Protein 9L35 (pdb70)

Structure (mmCIF, N/CA/C/O backbone):
data_9L35
#
_entry.id   9L35
#
_cell.length_a   59.475
_cell.length_b   76.033
_cell.length_c   137.371
_cell.angle_alpha   90.00
_cell.angle_beta   92.90
_cell.angle_gamma   90.00
#
_symmetry.space_group_name_H-M   'C 1 2 1'
#
loop_
_entity.id
_entity.type
_entity.pdbx_description
1 polymer 'Uncharacterized protein C45G9.5'
2 non-polymer 'SULFATE ION'
3 water water
#
loop_
_atom_site.group_PDB
_atom_site.id
_atom_site.type_symbol
_atom_site.label_atom_id
_atom_site.label_alt_id
_atom_site.label_comp_id
_atom_site.label_asym_id
_atom_site.label_entity_id
_atom_site.label_seq_id
_atom_site.pdbx_PDB_ins_code
_atom_site.Cartn_x
_atom_site.Cartn_y
_atom_site.Cartn_z
_atom_site.occupancy
_atom_site.B_iso_or_equiv
_atom_site.auth_seq_id
_atom_site.auth_comp_id
_atom_site.auth_asym_id
_atom_site.auth_atom_id
_atom_site.pdbx_PDB_model_num
ATOM 1 N N . MET A 1 10 ? 20.452 5.014 53.655 1.00 48.26 9 MET A N 1
ATOM 2 C CA . MET A 1 10 ? 20.016 3.642 53.388 1.00 54.39 9 MET A CA 1
ATOM 3 C C . MET A 1 10 ? 20.500 2.638 54.425 1.00 58.78 9 MET A C 1
ATOM 4 O O . MET A 1 10 ? 21.629 2.722 54.916 1.00 62.58 9 MET A O 1
ATOM 17 N N . GLY A 1 11 ? 19.650 1.651 54.711 1.00 49.03 10 GLY A N 1
ATOM 18 C CA . GLY A 1 11 ? 19.919 0.677 55.744 1.00 50.05 10 GLY A CA 1
ATOM 19 C C . GLY A 1 11 ? 20.394 -0.652 55.180 1.00 46.44 10 GLY A C 1
ATOM 20 O O . GLY A 1 11 ? 20.519 -0.855 53.977 1.00 45.84 10 GLY A O 1
ATOM 24 N N . SER A 1 12 ? 20.661 -1.572 56.095 1.00 45.24 11 SER A N 1
ATOM 25 C CA . SER A 1 12 ? 21.087 -2.905 55.709 1.00 46.64 11 SER A CA 1
ATOM 26 C C . SER A 1 12 ? 19.884 -3.790 55.402 1.00 42.56 11 SER A C 1
ATOM 27 O O . SER A 1 12 ? 18.792 -3.614 55.954 1.00 41.19 11 SER A O 1
ATOM 35 N N . GLN A 1 13 ? 20.102 -4.747 54.505 1.00 38.15 12 GLN A N 1
ATOM 36 C CA . GLN A 1 13 ? 19.120 -5.789 54.243 1.00 37.68 12 GLN A CA 1
ATOM 37 C C . GLN A 1 13 ? 18.624 -6.386 55.555 1.00 34.87 12 GLN A C 1
ATOM 38 O O . GLN A 1 13 ? 19.417 -6.805 56.397 1.00 38.25 12 GLN A O 1
ATOM 52 N N . ARG A 1 14 ? 17.308 -6.434 55.721 1.00 31.51 13 ARG A N 1
ATOM 53 C CA . ARG A 1 14 ? 16.696 -6.670 57.028 1.00 27.90 13 ARG A CA 1
ATOM 54 C C . ARG A 1 14 ? 16.360 -8.137 57.274 1.00 26.18 13 ARG A C 1
ATOM 55 O O . ARG A 1 14 ? 15.266 -8.483 57.717 1.00 29.01 13 ARG A O 1
ATOM 76 N N . PHE A 1 15 ? 17.346 -9.010 57.052 1.00 31.34 14 PHE A N 1
ATOM 77 C CA . PHE A 1 15 ? 17.178 -10.435 57.308 1.00 31.02 14 PHE A CA 1
ATOM 78 C C . PHE A 1 15 ? 16.711 -10.711 58.737 1.00 31.53 14 PHE A C 1
ATOM 79 O O . PHE A 1 15 ? 15.855 -11.575 58.966 1.00 31.94 14 PHE A O 1
ATOM 96 N N . ASP A 1 16 ? 17.262 -9.997 59.720 1.00 39.85 15 ASP A N 1
ATOM 97 C CA . ASP A 1 16 ? 16.880 -10.258 61.107 1.00 34.68 15 ASP A CA 1
ATOM 98 C C . ASP A 1 16 ? 15.453 -9.821 61.412 1.00 32.50 15 ASP A C 1
ATOM 99 O O . ASP A 1 16 ? 14.783 -10.438 62.245 1.00 34.71 15 ASP A O 1
ATOM 108 N N . GLU A 1 17 ? 14.985 -8.750 60.781 1.00 30.73 16 GLU A N 1
ATOM 109 C CA . GLU A 1 17 ? 13.710 -8.154 61.134 1.00 27.61 16 GLU A CA 1
ATOM 110 C C . GLU A 1 17 ? 12.556 -8.633 60.265 1.00 26.18 16 GLU A C 1
ATOM 111 O O . GLU A 1 17 ? 11.399 -8.551 60.697 1.00 26.75 16 GLU A O 1
ATOM 123 N N . MET A 1 18 ? 12.831 -9.137 59.071 1.00 28.13 17 MET A N 1
ATOM 124 C CA . MET A 1 18 ? 11.740 -9.361 58.131 1.00 26.42 17 MET A CA 1
ATOM 125 C C . MET A 1 18 ? 10.879 -10.549 58.549 1.00 30.00 17 MET A C 1
ATOM 126 O O . MET A 1 18 ? 11.354 -11.516 59.158 1.00 30.98 17 MET A O 1
ATOM 140 N N . LEU A 1 19 ? 9.577 -10.448 58.254 1.00 22.32 18 LEU A N 1
ATOM 141 C CA . LEU A 1 19 ? 8.685 -11.588 58.427 1.00 18.98 18 LEU A CA 1
ATOM 142 C C . LEU A 1 19 ? 8.920 -12.625 57.345 1.00 24.96 18 LEU A C 1
ATOM 143 O O . LEU A 1 19 ? 9.011 -13.826 57.628 1.00 26.99 18 LEU A O 1
ATOM 159 N N . LEU A 1 20 ? 9.011 -12.179 56.095 1.00 21.87 19 LEU A N 1
ATOM 160 C CA . LEU A 1 20 ? 9.018 -13.069 54.946 1.00 23.72 19 LEU A CA 1
ATOM 161 C C . LEU A 1 20 ? 9.833 -12.421 53.848 1.00 24.12 19 LEU A C 1
ATOM 162 O O . LEU A 1 20 ? 9.549 -11.285 53.464 1.00 24.37 19 LEU A O 1
ATOM 178 N N . HIS A 1 21 ? 10.832 -13.134 53.349 1.00 24.36 20 HIS A N 1
ATOM 179 C CA . HIS A 1 21 ? 11.636 -12.640 52.245 1.00 24.27 20 HIS A CA 1
ATOM 180 C C . HIS A 1 21 ? 10.897 -12.945 50.955 1.00 23.70 20 HIS A C 1
ATOM 181 O O . HIS A 1 21 ? 10.767 -14.110 50.576 1.00 21.11 20 HIS A O 1
ATOM 195 N N . LEU A 1 22 ? 10.403 -11.906 50.286 1.00 20.76 21 LEU A N 1
ATOM 196 C CA . LEU A 1 22 ? 9.541 -12.135 49.130 1.00 21.47 21 LEU A CA 1
ATOM 197 C C . LEU A 1 22 ? 10.319 -12.385 47.855 1.00 26.38 21 LEU A C 1
ATOM 198 O O . LEU A 1 22 ? 9.815 -13.079 46.961 1.00 21.34 21 LEU A O 1
ATOM 214 N N . GLU A 1 23 ? 11.528 -11.838 47.746 1.00 25.59 22 GLU A N 1
ATOM 215 C CA . GLU A 1 23 ? 12.257 -11.923 46.486 1.00 26.36 22 GLU A CA 1
ATOM 216 C C . GLU A 1 23 ? 12.502 -13.363 46.053 1.00 27.60 22 GLU A C 1
ATOM 217 O O . GLU A 1 23 ? 12.280 -13.669 44.871 1.00 25.34 22 GLU A O 1
ATOM 229 N N . PRO A 1 24 ? 12.905 -14.293 46.920 1.00 24.54 23 PRO A N 1
ATOM 230 C CA . PRO A 1 24 ? 13.109 -15.667 46.443 1.00 25.68 23 PRO A CA 1
ATOM 231 C C . PRO A 1 24 ? 11.828 -16.402 46.129 1.00 23.08 23 PRO A C 1
ATOM 232 O O . PRO A 1 24 ? 11.883 -17.434 45.453 1.00 27.67 23 PRO A O 1
ATOM 243 N N . ARG A 1 25 ? 10.683 -15.929 46.624 1.00 27.62 24 ARG A N 1
ATOM 244 C CA . ARG A 1 25 ? 9.402 -16.564 46.364 1.00 25.05 24 ARG A CA 1
ATOM 245 C C . ARG A 1 25 ? 8.810 -16.144 45.035 1.00 24.60 24 ARG A C 1
ATOM 246 O O . ARG A 1 25 ? 7.798 -16.717 44.617 1.00 29.28 24 ARG A O 1
ATOM 267 N N . GLY A 1 26 ? 9.409 -15.163 44.370 1.00 24.93 25 GLY A N 1
ATOM 268 C CA . GLY A 1 26 ? 8.923 -14.688 43.092 1.00 26.75 25 GLY A CA 1
ATOM 269 C C . GLY A 1 26 ? 8.073 -13.443 43.179 1.00 25.08 25 GLY A C 1
ATOM 270 O O . GLY A 1 26 ? 7.715 -12.884 42.130 1.00 24.13 25 GLY A O 1
ATOM 274 N N . ALA A 1 27 ? 7.789 -12.963 44.384 1.00 23.68 26 ALA A N 1
ATOM 275 C CA . ALA A 1 27 ? 6.902 -11.821 44.594 1.00 22.13 26 ALA A CA 1
ATOM 276 C C . ALA A 1 27 ? 7.697 -10.515 44.525 1.00 21.02 26 ALA A C 1
ATOM 277 O O . ALA A 1 27 ? 7.782 -9.733 45.470 1.00 20.01 26 ALA A O 1
ATOM 284 N N . ARG A 1 28 ? 8.250 -10.282 43.340 1.00 21.78 27 ARG A N 1
ATOM 285 C CA . ARG A 1 28 ? 9.089 -9.121 43.074 1.00 20.61 27 ARG A CA 1
ATOM 286 C C . ARG A 1 28 ? 8.263 -7.836 43.041 1.00 21.17 27 ARG A C 1
ATOM 287 O O . ARG A 1 28 ? 7.182 -7.787 42.443 1.00 19.13 27 ARG A O 1
ATOM 308 N N . VAL A 1 29 ? 8.796 -6.793 43.668 1.00 20.33 28 VAL A N 1
ATOM 309 C CA . VAL A 1 29 ? 8.175 -5.473 43.755 1.00 17.83 28 VAL A CA 1
ATOM 310 C C . VAL A 1 29 ? 6.736 -5.604 44.241 1.00 19.06 28 VAL A C 1
ATOM 311 O O . VAL A 1 29 ? 5.768 -5.382 43.485 1.00 18.89 28 VAL A O 1
ATOM 324 N N . PRO A 1 30 ? 6.564 -5.969 45.501 1.00 17.39 29 PRO A N 1
ATOM 325 C CA . PRO A 1 30 ? 5.237 -5.976 46.112 1.00 15.78 29 PRO A CA 1
ATOM 326 C C . PRO A 1 30 ? 4.671 -4.578 46.279 1.00 16.85 29 PRO A C 1
ATOM 327 O O . PRO A 1 30 ? 5.390 -3.649 46.655 1.00 20.81 29 PRO A O 1
ATOM 338 N N . TYR A 1 31 ? 3.355 -4.448 46.061 1.00 18.14 30 TYR A N 1
ATOM 339 C CA . TYR A 1 31 ? 2.658 -3.186 46.259 1.00 15.91 30 TYR A CA 1
ATOM 340 C C . TYR A 1 31 ? 1.546 -3.229 47.289 1.00 16.78 30 TYR A C 1
ATOM 341 O O . TYR A 1 31 ? 1.289 -2.205 47.920 1.00 17.88 30 TYR A O 1
ATOM 359 N N . ASN A 1 32 ? 0.880 -4.360 47.491 1.00 16.41 31 ASN A N 1
ATOM 360 C CA . ASN A 1 32 ? -0.227 -4.436 48.431 1.00 16.63 31 ASN A CA 1
ATOM 361 C C . ASN A 1 32 ? -0.253 -5.799 49.096 1.00 16.82 31 ASN A C 1
ATOM 362 O O . ASN A 1 32 ? 0.297 -6.776 48.587 1.00 16.51 31 ASN A O 1
ATOM 373 N N . VAL A 1 33 ? -0.840 -5.824 50.284 1.00 16.09 32 VAL A N 1
ATOM 374 C CA . VAL A 1 33 ? -0.845 -7.018 51.126 1.00 16.86 32 VAL A CA 1
ATOM 375 C C . VAL A 1 33 ? -2.081 -6.954 51.996 1.00 17.11 32 VAL A C 1
ATOM 376 O O . VAL A 1 33 ? -2.434 -5.887 52.504 1.00 15.33 32 VAL A O 1
ATOM 389 N N . VAL A 1 34 ? -2.748 -8.101 52.178 1.00 17.13 33 VAL A N 1
ATOM 390 C CA . VAL A 1 34 ? -3.901 -8.186 53.070 1.00 17.63 33 VAL A CA 1
ATOM 391 C C . VAL A 1 34 ? -3.866 -9.500 53.825 1.00 20.41 33 VAL A C 1
ATOM 392 O O . VAL A 1 34 ? -3.305 -10.494 53.357 1.00 19.90 33 VAL A O 1
ATOM 405 N N . TYR A 1 35 ? -4.504 -9.497 54.990 1.00 20.33 34 TYR A N 1
ATOM 406 C CA . TYR A 1 35 ? -4.954 -10.719 55.637 1.00 20.20 34 TYR A CA 1
ATOM 407 C C . TYR A 1 35 ? -6.346 -11.103 55.151 1.00 21.91 34 TYR A C 1
ATOM 408 O O . TYR A 1 35 ? -7.234 -10.249 55.055 1.00 22.46 34 TYR A O 1
ATOM 426 N N . ASP A 1 36 ? -6.547 -12.393 54.869 1.00 21.55 35 ASP A N 1
ATOM 427 C CA . ASP A 1 36 ? -7.880 -12.879 54.539 1.00 22.45 35 ASP A CA 1
ATOM 428 C C . ASP A 1 36 ? -8.592 -13.331 55.813 1.00 25.65 35 ASP A C 1
ATOM 429 O O . ASP A 1 36 ? -8.058 -13.233 56.923 1.00 26.01 35 ASP A O 1
ATOM 438 N N . GLN A 1 37 ? -9.823 -13.825 55.659 1.00 27.72 36 GLN A N 1
ATOM 439 C CA . GLN A 1 37 ? -10.623 -14.128 56.833 1.00 30.34 36 GLN A CA 1
ATOM 440 C C . GLN A 1 37 ? -10.057 -15.293 57.634 1.00 32.62 36 GLN A C 1
ATOM 441 O O . GLN A 1 37 ? -10.396 -15.430 58.814 1.00 34.83 36 GLN A O 1
ATOM 455 N N . ASP A 1 38 ? -9.181 -16.109 57.051 1.00 30.07 37 ASP A N 1
ATOM 456 C CA . ASP A 1 38 ? -8.493 -17.157 57.801 1.00 29.05 37 ASP A CA 1
ATOM 457 C C . ASP A 1 38 ? -7.150 -16.704 58.363 1.00 27.43 37 ASP A C 1
ATOM 458 O O . ASP A 1 38 ? -6.409 -17.524 58.913 1.00 28.83 37 ASP A O 1
ATOM 467 N N . ASN A 1 39 ? -6.826 -15.420 58.236 1.00 27.43 38 ASN A N 1
ATOM 468 C CA . ASN A 1 39 ? -5.553 -14.838 58.637 1.00 24.79 38 ASN A CA 1
ATOM 469 C C . ASN A 1 39 ? -4.377 -15.355 57.834 1.00 23.80 38 ASN A C 1
ATOM 470 O O . ASN A 1 39 ? -3.235 -15.218 58.259 1.00 24.36 38 ASN A O 1
ATOM 481 N N . ASN A 1 40 ? -4.604 -15.900 56.645 1.00 23.46 39 ASN A N 1
ATOM 482 C CA . ASN A 1 40 ? -3.494 -16.089 55.734 1.00 19.43 39 ASN A CA 1
ATOM 483 C C . ASN A 1 40 ? -3.218 -14.773 54.991 1.00 21.56 39 ASN A C 1
ATOM 484 O O . ASN A 1 40 ? -4.016 -13.832 55.031 1.00 22.15 39 ASN A O 1
ATOM 495 N N . ILE A 1 41 ? -2.056 -14.701 54.363 1.00 18.23 40 ILE A N 1
ATOM 496 C CA . ILE A 1 41 ? -1.514 -13.450 53.839 1.00 19.89 40 ILE A CA 1
ATOM 497 C C . ILE A 1 41 ? -1.519 -13.516 52.325 1.00 18.16 40 ILE A C 1
ATOM 498 O O . ILE A 1 41 ? -1.061 -14.503 51.753 1.00 16.83 40 ILE A O 1
ATOM 514 N N . TRP A 1 42 ? -1.968 -12.438 51.682 1.00 17.50 41 TRP A N 1
ATOM 515 C CA . TRP A 1 42 ? -1.957 -12.335 50.229 1.00 16.18 41 TRP A CA 1
ATOM 516 C C . TRP A 1 42 ? -1.168 -11.108 49.824 1.00 15.78 41 TRP A C 1
ATOM 517 O O . TRP A 1 42 ? -1.383 -10.035 50.391 1.00 16.73 41 TRP A O 1
ATOM 538 N N . VAL A 1 43 ? -0.275 -11.265 48.849 1.00 16.23 42 VAL A N 1
ATOM 539 C CA . VAL A 1 43 ? 0.584 -10.190 48.350 1.00 14.08 42 VAL A CA 1
ATOM 540 C C . VAL A 1 43 ? 0.332 -9.988 46.863 1.00 16.03 42 VAL A C 1
ATOM 541 O O . VAL A 1 43 ? 0.382 -10.941 46.079 1.00 16.70 42 VAL A O 1
ATOM 554 N N . ALA A 1 44 ? 0.111 -8.738 46.482 1.00 13.82 43 ALA A N 1
ATOM 555 C CA . ALA A 1 44 ? 0.045 -8.349 45.078 1.00 16.18 43 ALA A CA 1
ATOM 556 C C . ALA A 1 44 ? 1.354 -7.663 44.738 1.00 16.80 43 ALA A C 1
ATOM 557 O O . ALA A 1 44 ? 1.732 -6.690 45.388 1.00 17.05 43 ALA A O 1
ATOM 564 N N . SER A 1 45 ? 2.025 -8.143 43.704 1.00 16.37 44 SER A N 1
ATOM 565 C CA . SER A 1 45 ? 3.359 -7.687 43.355 1.00 15.58 44 SER A CA 1
ATOM 566 C C . SER A 1 45 ? 3.487 -7.656 41.849 1.00 15.03 44 SER A C 1
ATOM 567 O O . SER A 1 45 ? 2.675 -8.249 41.135 1.00 17.53 44 SER A O 1
ATOM 575 N N . LYS A 1 46 ? 4.542 -7.013 41.354 1.00 14.36 45 LYS A N 1
ATOM 576 C CA . LYS A 1 46 ? 4.807 -7.125 39.913 1.00 16.36 45 LYS A CA 1
ATOM 577 C C . LYS A 1 46 ? 5.074 -8.579 39.515 1.00 18.26 45 LYS A C 1
ATOM 578 O O . LYS A 1 46 ? 4.865 -8.962 38.364 1.00 18.91 45 LYS A O 1
ATOM 597 N N . GLY A 1 47 ? 5.567 -9.398 40.444 1.00 17.00 46 GLY A N 1
ATOM 598 C CA . GLY A 1 47 ? 5.750 -10.812 40.162 1.00 20.10 46 GLY A CA 1
ATOM 599 C C . GLY A 1 47 ? 4.515 -11.668 40.278 1.00 16.64 46 GLY A C 1
ATOM 600 O O . GLY A 1 47 ? 4.614 -12.888 40.133 1.00 20.32 46 GLY A O 1
ATOM 604 N N . GLY A 1 48 ? 3.347 -11.072 40.483 1.00 15.50 47 GLY A N 1
ATOM 605 C CA . GLY A 1 48 ? 2.102 -11.785 40.600 1.00 17.46 47 GLY A CA 1
ATOM 606 C C . GLY A 1 48 ? 1.458 -11.720 41.969 1.00 19.99 47 GLY A C 1
ATOM 607 O O . GLY A 1 48 ? 1.863 -10.975 42.868 1.00 18.21 47 GLY A O 1
ATOM 611 N N . LEU A 1 49 ? 0.419 -12.542 42.105 1.00 19.85 48 LEU A N 1
ATOM 612 C CA . LEU A 1 49 ? -0.349 -12.694 43.330 1.00 16.09 48 LEU A CA 1
ATOM 613 C C . LEU A 1 49 ? 0.133 -13.929 44.088 1.00 18.36 48 LEU A C 1
ATOM 614 O O . LEU A 1 49 ? 0.235 -15.013 43.501 1.00 18.83 48 LEU A O 1
ATOM 630 N N . TYR A 1 50 ? 0.395 -13.774 45.381 1.00 18.48 49 TYR A N 1
ATOM 631 C CA . TYR A 1 50 ? 0.870 -14.877 46.205 1.00 21.56 49 TYR A CA 1
ATOM 632 C C . TYR A 1 50 ? 0.051 -14.966 47.484 1.00 17.72 49 TYR A C 1
ATOM 633 O O . TYR A 1 50 ? -0.254 -13.946 48.103 1.00 18.87 49 TYR A O 1
ATOM 651 N N . LYS A 1 51 ? -0.285 -16.200 47.877 1.00 20.53 50 LYS A N 1
ATOM 652 C CA . LYS A 1 51 ? -0.906 -16.499 49.159 1.00 18.00 50 LYS A CA 1
ATOM 653 C C . LYS A 1 51 ? 0.105 -17.253 50.012 1.00 19.99 50 LYS A C 1
ATOM 654 O O . LYS A 1 51 ? 0.732 -18.199 49.533 1.00 21.78 50 LYS A O 1
ATOM 673 N N . PHE A 1 52 ? 0.266 -16.827 51.264 1.00 18.71 51 PHE A N 1
ATOM 674 C CA . PHE A 1 52 ? 1.160 -17.480 52.207 1.00 22.69 51 PHE A CA 1
ATOM 675 C C . PHE A 1 52 ? 0.394 -17.879 53.458 1.00 21.17 51 PHE A C 1
ATOM 676 O O . PHE A 1 52 ? -0.535 -17.193 53.904 1.00 20.13 51 PHE A O 1
ATOM 693 N N . ASN A 1 53 ? 0.789 -19.008 54.032 1.00 24.89 52 ASN A N 1
ATOM 694 C CA . ASN A 1 53 ? 0.207 -19.418 55.300 1.00 25.86 52 ASN A CA 1
ATOM 695 C C . ASN A 1 53 ? 0.597 -18.445 56.415 1.00 21.62 52 ASN A C 1
ATOM 696 O O . ASN A 1 53 ? 1.768 -18.117 56.585 1.00 25.45 52 ASN A O 1
ATOM 707 N N . GLY A 1 54 ? -0.401 -17.972 57.156 1.00 23.10 53 GLY A N 1
ATOM 708 C CA . GLY A 1 54 ? -0.168 -16.914 58.119 1.00 22.86 53 GLY A CA 1
ATOM 709 C C . GLY A 1 54 ? 0.752 -17.346 59.238 1.00 29.45 53 GLY A C 1
ATOM 710 O O . GLY A 1 54 ? 1.440 -16.510 59.834 1.00 26.73 53 GLY A O 1
ATOM 714 N N . LYS A 1 55 ? 0.798 -18.647 59.520 1.00 30.97 54 LYS A N 1
ATOM 715 C CA . LYS A 1 55 ? 1.616 -19.161 60.613 1.00 30.68 54 LYS A CA 1
ATOM 716 C C . LYS A 1 55 ? 3.006 -19.592 60.150 1.00 28.55 54 LYS A C 1
ATOM 717 O O . LYS A 1 55 ? 4.007 -19.210 60.762 1.00 30.69 54 LYS A O 1
ATOM 736 N N . THR A 1 56 ? 3.083 -20.402 59.095 1.00 22.39 55 THR A N 1
ATOM 737 C CA . THR A 1 56 ? 4.350 -20.951 58.613 1.00 29.73 55 THR A CA 1
ATOM 738 C C . THR A 1 56 ? 4.997 -20.117 57.528 1.00 32.69 55 THR A C 1
ATOM 739 O O . THR A 1 56 ? 6.204 -20.260 57.291 1.00 28.56 55 THR A O 1
ATOM 750 N N . LEU A 1 57 ? 4.211 -19.285 56.846 1.00 28.87 56 LEU A N 1
ATOM 751 C CA . LEU A 1 57 ? 4.636 -18.436 55.740 1.00 28.85 56 LEU A CA 1
ATOM 752 C C . LEU A 1 57 ? 4.994 -19.223 54.489 1.00 27.62 56 LEU A C 1
ATOM 753 O O . LEU A 1 57 ? 5.554 -18.653 53.543 1.00 25.65 56 LEU A O 1
ATOM 769 N N . ARG A 1 58 ? 4.679 -20.506 54.437 1.00 26.27 57 ARG A N 1
ATOM 770 C CA . ARG A 1 58 ? 4.903 -21.246 53.210 1.00 26.91 57 ARG A CA 1
ATOM 771 C C . ARG A 1 58 ? 3.908 -20.804 52.140 1.00 25.04 57 ARG A C 1
ATOM 772 O O . ARG A 1 58 ? 2.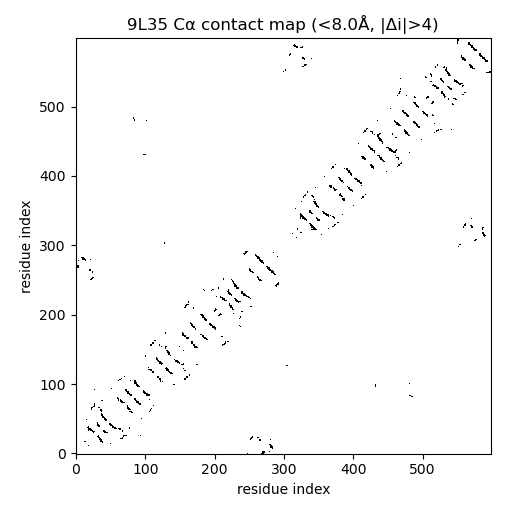771 -20.415 52.432 1.00 21.27 57 ARG A O 1
ATOM 793 N N . THR A 1 59 ? 4.356 -20.872 50.889 1.00 27.39 58 THR A N 1
ATOM 794 C CA . THR A 1 59 ? 3.511 -20.523 49.754 1.00 22.52 58 THR A CA 1
ATOM 795 C C . THR A 1 59 ? 2.360 -21.513 49.612 1.00 29.92 58 THR A C 1
ATOM 796 O O . THR A 1 59 ? 2.573 -22.730 49.602 1.00 32.51 58 THR A O 1
ATOM 807 N N . LEU A 1 60 ? 1.134 -20.984 49.496 1.00 22.18 59 LEU A N 1
ATOM 808 C CA . LEU A 1 60 ? -0.082 -21.770 49.345 1.00 24.01 59 LEU A CA 1
ATOM 809 C C . LEU A 1 60 ? -0.718 -21.654 47.969 1.00 24.48 59 LEU A C 1
ATOM 810 O O . LEU A 1 60 ? -1.501 -22.530 47.598 1.00 29.45 59 LEU A O 1
ATOM 826 N N . HIS A 1 61 ? -0.417 -20.591 47.228 1.00 23.75 60 HIS A N 1
ATOM 827 C CA . HIS A 1 61 ? -1.035 -20.332 45.936 1.00 24.83 60 HIS A CA 1
ATOM 828 C C . HIS A 1 61 ? -0.249 -19.224 45.248 1.00 23.90 60 HIS A C 1
ATOM 829 O O . HIS A 1 61 ? 0.236 -18.298 45.909 1.00 22.47 60 HIS A O 1
ATOM 843 N N . GLU A 1 62 ? -0.109 -19.339 43.927 1.00 25.62 61 GLU A N 1
ATOM 844 C CA . GLU A 1 62 ? 0.589 -18.352 43.116 1.00 22.38 61 GLU A CA 1
ATOM 845 C C . GLU A 1 62 ? -0.237 -18.073 41.870 1.00 25.38 61 GLU A C 1
ATOM 846 O O . GLU A 1 62 ? -0.883 -18.975 41.332 1.00 28.72 61 GLU A O 1
ATOM 858 N N . ASP A 1 63 ? -0.233 -16.816 41.432 1.00 23.07 62 ASP A N 1
ATOM 859 C CA . ASP A 1 63 ? -0.677 -16.438 40.079 1.00 19.03 62 ASP A CA 1
ATOM 860 C C . ASP A 1 63 ? 0.470 -15.584 39.555 1.00 22.71 62 ASP A C 1
ATOM 861 O O . ASP A 1 63 ? 0.468 -14.357 39.687 1.00 22.92 62 ASP A O 1
ATOM 870 N N . LYS A 1 64 ? 1.468 -16.252 38.982 1.00 25.92 63 LYS A N 1
ATOM 871 C CA . LYS A 1 64 ? 2.769 -15.647 38.754 1.00 21.87 63 LYS A CA 1
ATOM 872 C C . LYS A 1 64 ? 2.744 -14.787 37.502 1.00 22.46 63 LYS A C 1
ATOM 873 O O . LYS A 1 64 ? 2.030 -15.075 36.541 1.00 27.17 63 LYS A O 1
ATOM 892 N N . LYS A 1 65 ? 3.571 -13.755 37.510 1.00 22.70 64 LYS A N 1
ATOM 893 C CA . LYS A 1 65 ? 3.701 -12.861 36.378 1.00 21.77 64 LYS A CA 1
ATOM 894 C C . LYS A 1 65 ? 5.177 -12.558 36.188 1.00 21.74 64 LYS A C 1
ATOM 895 O O . LYS A 1 65 ? 5.993 -12.746 37.089 1.00 24.68 64 LYS A O 1
ATOM 914 N N . PHE A 1 66 ? 5.528 -12.094 35.001 1.00 23.39 65 PHE A N 1
ATOM 915 C CA . PHE A 1 66 ? 6.914 -11.723 34.713 1.00 19.61 65 PHE A CA 1
ATOM 916 C C . PHE A 1 66 ? 7.125 -10.268 35.124 1.00 22.99 65 PHE A C 1
ATOM 917 O O . PHE A 1 66 ? 6.623 -9.357 34.466 1.00 20.67 65 PHE A O 1
ATOM 934 N N . PHE A 1 67 ? 7.882 -10.036 36.208 1.00 22.89 66 PHE A N 1
ATOM 935 C CA . PHE A 1 67 ? 7.757 -8.746 36.882 1.00 23.16 66 PHE A CA 1
ATOM 936 C C . PHE A 1 67 ? 8.247 -7.589 36.018 1.00 23.79 66 PHE A C 1
ATOM 937 O O . PHE A 1 67 ? 7.720 -6.478 36.129 1.00 21.59 66 PHE A O 1
ATOM 954 N N . LYS A 1 68 ? 9.167 -7.836 35.085 1.00 22.99 67 LYS A N 1
ATOM 955 C CA . LYS A 1 68 ? 9.664 -6.745 34.261 1.00 24.87 67 LYS A CA 1
ATOM 956 C C . LYS A 1 68 ? 8.601 -6.163 33.321 1.00 24.70 67 LYS A C 1
ATOM 957 O O . LYS A 1 68 ? 8.749 -5.016 32.888 1.00 28.44 67 LYS A O 1
ATOM 976 N N . LYS A 1 69 ? 7.544 -6.904 32.995 1.00 20.78 68 LYS A N 1
ATOM 977 C CA . LYS A 1 69 ? 6.512 -6.408 32.092 1.00 21.69 68 LYS A CA 1
ATOM 978 C C . LYS A 1 69 ? 5.309 -5.813 32.802 1.00 20.30 68 LYS A C 1
ATOM 979 O O . LYS A 1 69 ? 4.423 -5.271 32.140 1.00 22.00 68 LYS A O 1
ATOM 998 N N . MET A 1 70 ? 5.246 -5.887 34.123 1.00 18.51 69 MET A N 1
ATOM 999 C CA . MET A 1 70 ? 4.010 -5.587 34.824 1.00 15.97 69 MET A CA 1
ATOM 1000 C C . MET A 1 70 ? 3.975 -4.154 35.349 1.00 16.91 69 MET A C 1
ATOM 1001 O O . MET A 1 70 ? 4.996 -3.576 35.745 1.00 19.67 69 MET A O 1
ATOM 1015 N N . ALA A 1 71 ? 2.767 -3.597 35.358 1.00 16.69 70 ALA A N 1
ATOM 1016 C CA . ALA A 1 71 ? 2.559 -2.247 35.838 1.00 18.04 70 ALA A CA 1
AT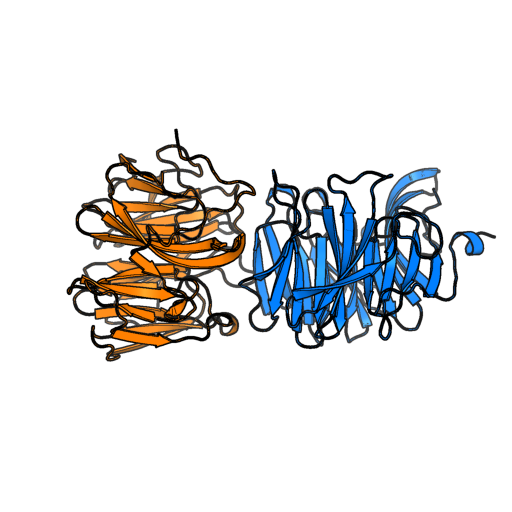OM 1017 C C . ALA A 1 71 ? 2.648 -2.213 37.355 1.00 17.53 70 ALA A C 1
ATOM 1018 O O . ALA A 1 71 ? 2.351 -3.203 38.023 1.00 18.76 70 ALA A O 1
ATOM 1025 N N . PRO A 1 72 ? 2.986 -1.068 37.919 1.00 18.56 71 PRO A N 1
ATOM 1026 C CA . PRO A 1 72 ? 2.905 -0.921 39.370 1.00 18.34 71 PRO A CA 1
ATOM 1027 C C . PRO A 1 72 ? 1.465 -0.958 39.866 1.00 20.29 71 PRO A C 1
ATOM 1028 O O . PRO A 1 72 ? 0.490 -0.953 39.123 1.00 18.05 71 PRO A O 1
ATOM 1039 N N . PHE A 1 73 ? 1.353 -1.013 41.170 1.00 19.15 72 PHE A N 1
ATOM 1040 C CA . PHE A 1 73 ? 0.101 -0.920 41.898 1.00 16.60 72 PHE A CA 1
ATOM 1041 C C . PHE A 1 73 ? -0.917 -2.004 41.562 1.00 17.33 72 PHE A C 1
ATOM 1042 O O . PHE A 1 73 ? -2.118 -1.721 41.537 1.00 16.70 72 PHE A O 1
ATOM 1059 N N . PRO A 1 74 ? -0.519 -3.272 41.400 1.00 13.48 73 PRO A N 1
ATOM 1060 C CA . PRO A 1 74 ? -1.522 -4.335 41.472 1.00 15.91 73 PRO A CA 1
ATOM 1061 C C . PRO A 1 74 ? -2.182 -4.300 42.833 1.00 18.75 73 PRO A C 1
ATOM 1062 O O . PRO A 1 74 ? -1.520 -4.029 43.840 1.00 17.31 73 PRO A O 1
ATOM 1073 N N . GLN A 1 75 ? -3.479 -4.592 42.859 1.00 16.40 74 GLN A N 1
ATOM 1074 C CA . GLN A 1 75 ? -4.294 -4.511 44.061 1.00 16.22 74 GLN A CA 1
ATOM 1075 C C . GLN A 1 75 ? -4.660 -5.899 44.581 1.00 16.27 74 GLN A C 1
ATOM 1076 O O . GLN A 1 75 ? -4.767 -6.871 43.821 1.00 16.11 74 GLN A O 1
ATOM 1090 N N . VAL A 1 76 ? -4.834 -6.001 45.897 1.00 15.29 75 VAL A N 1
ATOM 1091 C CA . VAL A 1 76 ? -5.443 -7.182 46.483 1.00 16.14 75 VAL A CA 1
ATOM 1092 C C . VAL A 1 76 ? -6.287 -6.737 47.663 1.00 17.02 75 VAL A C 1
ATOM 1093 O O . VAL A 1 76 ? -5.810 -5.991 48.527 1.00 17.79 75 VAL A O 1
ATOM 1106 N N . ILE A 1 77 ? -7.548 -7.156 47.668 1.00 16.07 76 ILE A N 1
ATOM 1107 C CA . ILE A 1 77 ? -8.502 -6.803 48.706 1.00 19.65 76 ILE A CA 1
ATOM 1108 C C . ILE A 1 77 ? -9.166 -8.073 49.220 1.00 19.08 76 ILE A C 1
ATOM 1109 O O . ILE A 1 77 ? -9.581 -8.937 48.445 1.00 18.64 76 ILE A O 1
ATOM 1125 N N . SER A 1 78 ? -9.276 -8.179 50.540 1.00 21.49 77 SER A N 1
ATOM 1126 C CA . SER A 1 78 ? -10.044 -9.240 51.171 1.00 22.00 77 SER A CA 1
ATOM 1127 C C . SER A 1 78 ? -11.466 -8.751 51.436 1.00 24.23 77 SER A C 1
ATOM 1128 O O . SER A 1 78 ? -11.657 -7.730 52.120 1.00 26.02 77 SER A O 1
ATOM 1136 N N . TYR A 1 79 ? -12.459 -9.511 50.967 1.00 19.70 78 TYR A N 1
ATOM 1137 C CA . TYR A 1 79 ? -13.863 -9.134 51.106 1.00 20.56 78 TYR A CA 1
ATOM 1138 C C . TYR A 1 79 ? -14.660 -10.368 51.484 1.00 24.85 78 TYR A C 1
ATOM 1139 O O . TYR A 1 79 ? -14.843 -11.276 50.671 1.00 23.13 78 TYR A O 1
ATOM 1157 N N . LYS A 1 80 ? -15.114 -10.411 52.735 1.00 24.53 79 LYS A N 1
ATOM 1158 C CA . LYS A 1 80 ? -15.766 -11.603 53.267 1.00 26.23 79 LYS A CA 1
ATOM 1159 C C . LYS A 1 80 ? -14.895 -12.830 52.994 1.00 24.71 79 LYS A C 1
ATOM 1160 O O . LYS A 1 80 ? -13.744 -12.882 53.445 1.00 27.86 79 LYS A O 1
ATOM 1179 N N . ASP A 1 81 ? -15.417 -13.807 52.250 1.00 26.68 80 ASP A N 1
ATOM 1180 C CA . ASP A 1 81 ? -14.712 -15.048 51.969 1.00 28.86 80 ASP A CA 1
ATOM 1181 C C . ASP A 1 81 ? -14.103 -15.060 50.576 1.00 31.62 80 ASP A C 1
ATOM 1182 O O . ASP A 1 81 ? -13.921 -16.130 49.987 1.00 31.74 80 ASP A O 1
ATOM 1191 N N . ARG A 1 82 ? -13.790 -13.888 50.036 1.00 29.11 81 ARG A N 1
ATOM 1192 C CA . ARG A 1 82 ? -13.258 -13.779 48.692 1.00 25.18 81 ARG A CA 1
ATOM 1193 C C . ARG A 1 82 ? -12.044 -12.871 48.686 1.00 22.43 81 ARG A C 1
ATOM 1194 O O . ARG A 1 82 ? -11.807 -12.091 49.619 1.00 21.98 81 ARG A O 1
ATOM 1215 N N . ILE A 1 83 ? -11.269 -12.995 47.616 1.00 19.73 82 ILE A N 1
ATOM 1216 C CA . ILE A 1 83 ? -10.146 -12.115 47.324 1.00 17.83 82 ILE A CA 1
ATOM 1217 C C . ILE A 1 83 ? -10.418 -11.450 45.986 1.00 20.00 82 ILE A C 1
ATOM 1218 O O . ILE A 1 83 ? -10.778 -12.126 45.009 1.00 23.73 82 ILE A O 1
ATOM 1234 N N . ILE A 1 84 ? -10.226 -10.138 45.947 1.00 18.27 83 ILE A N 1
ATOM 1235 C CA . ILE A 1 84 ? -10.364 -9.333 44.739 1.00 19.19 83 ILE A CA 1
ATOM 1236 C C . ILE A 1 84 ? -8.984 -8.818 44.378 1.00 17.76 83 ILE A C 1
ATOM 1237 O O . ILE A 1 84 ? -8.324 -8.201 45.211 1.00 19.78 83 ILE A O 1
ATOM 1253 N N . TYR A 1 85 ? -8.553 -9.006 43.124 1.00 16.14 84 TYR A N 1
ATOM 1254 C CA . TYR A 1 85 ? -7.196 -8.578 42.820 1.00 14.99 84 TYR A CA 1
ATOM 1255 C C . TYR A 1 85 ? -7.048 -8.170 41.366 1.00 15.55 84 TYR A C 1
ATOM 1256 O O . TYR A 1 85 ? -7.850 -8.548 40.509 1.00 19.83 84 TYR A O 1
ATOM 1274 N N . THR A 1 86 ? -5.994 -7.393 41.111 1.00 16.01 85 THR A N 1
ATOM 1275 C CA . THR A 1 86 ? -5.737 -6.864 39.778 1.00 14.94 85 THR A CA 1
ATOM 1276 C C . THR A 1 86 ? -4.286 -7.064 39.371 1.00 19.83 85 THR A C 1
ATOM 1277 O O . THR A 1 86 ? -3.389 -7.227 40.200 1.00 21.04 85 THR A O 1
ATOM 1288 N N . SER A 1 87 ? -4.077 -7.055 38.058 1.00 17.29 86 SER A N 1
ATOM 1289 C CA . SER A 1 87 ? -2.749 -6.985 37.478 1.00 15.46 86 SER A CA 1
ATOM 1290 C C . SER A 1 87 ? -2.887 -6.285 36.139 1.00 16.03 86 SER A C 1
ATOM 1291 O O . SER A 1 87 ? -3.987 -6.183 35.580 1.00 16.64 86 SER A O 1
ATOM 1299 N N . ALA A 1 88 ? -1.776 -5.752 35.662 1.00 15.76 87 ALA A N 1
ATOM 1300 C CA . ALA A 1 88 ? -1.768 -5.179 34.318 1.00 12.74 87 ALA A CA 1
ATOM 1301 C C . ALA A 1 88 ? -0.388 -5.294 33.714 1.00 16.29 87 ALA A C 1
ATOM 1302 O O . ALA A 1 88 ? 0.618 -5.006 34.354 1.00 16.74 87 ALA A O 1
ATOM 1309 N N . GLU A 1 89 ? -0.332 -5.635 32.432 1.00 16.97 88 GLU A N 1
ATOM 1310 C CA . GLU A 1 89 ? 0.919 -5.480 31.708 1.00 18.93 88 GLU A CA 1
ATOM 1311 C C . GLU A 1 89 ? 1.079 -4.019 31.308 1.00 21.06 88 GLU A C 1
ATOM 1312 O O . GLU A 1 89 ? 0.163 -3.408 30.749 1.00 21.38 88 GLU A O 1
ATOM 1324 N N . PHE A 1 90 ? 2.231 -3.452 31.649 1.00 20.14 89 PHE A N 1
ATOM 1325 C CA . PHE A 1 90 ? 2.427 -2.015 31.573 1.00 18.85 89 PHE A CA 1
ATOM 1326 C C . PHE A 1 90 ? 2.201 -1.478 30.164 1.00 20.84 89 PHE A C 1
ATOM 1327 O O . PHE A 1 90 ? 1.515 -0.468 29.978 1.00 23.20 89 PHE A O 1
ATOM 1344 N N . SER A 1 91 ? 2.766 -2.141 29.164 1.00 19.68 90 SER A N 1
ATOM 1345 C CA . SER A 1 91 ? 2.661 -1.597 27.814 1.00 22.43 90 SER A CA 1
ATOM 1346 C C . SER A 1 91 ? 1.268 -1.787 27.219 1.00 25.98 90 SER A C 1
ATOM 1347 O O . SER A 1 91 ? 0.907 -1.052 26.297 1.00 26.44 90 SER A O 1
ATOM 1355 N N . ASP A 1 92 ? 0.461 -2.716 27.746 1.00 22.61 91 ASP A N 1
ATOM 1356 C CA . ASP A 1 92 ? -0.893 -2.955 27.230 1.00 17.82 91 ASP A CA 1
ATOM 1357 C C . ASP A 1 92 ? -1.914 -1.969 27.790 1.00 19.43 91 ASP A C 1
ATOM 1358 O O . ASP A 1 92 ? -2.897 -1.655 27.116 1.00 22.57 91 ASP A O 1
ATOM 1367 N N . ARG A 1 93 ? -1.732 -1.514 29.036 1.00 19.62 92 ARG A N 1
ATOM 1368 C CA . ARG A 1 93 ? -2.699 -0.651 29.713 1.00 20.27 92 ARG A CA 1
ATOM 1369 C C . ARG A 1 93 ? -4.089 -1.279 29.759 1.00 18.94 92 ARG A C 1
ATOM 1370 O O . ARG A 1 93 ? -5.105 -0.599 29.616 1.00 23.55 92 ARG A O 1
ATOM 1391 N N . THR A 1 94 ? -4.147 -2.588 29.981 1.00 19.05 93 THR A N 1
ATOM 1392 C CA . THR A 1 94 ? -5.387 -3.271 30.313 1.00 15.49 93 THR A CA 1
ATOM 1393 C C . THR A 1 94 ? -5.212 -3.905 31.685 1.00 16.35 93 THR A C 1
ATOM 1394 O O . THR A 1 94 ? -4.245 -4.637 31.908 1.00 18.73 93 THR A O 1
ATOM 1405 N N . THR A 1 95 ? -6.135 -3.626 32.585 1.00 18.41 94 THR A N 1
ATOM 1406 C CA . THR A 1 95 ? -6.088 -4.192 33.927 1.00 14.57 94 THR A CA 1
ATOM 1407 C C . THR A 1 95 ? -7.029 -5.386 33.975 1.00 16.38 94 THR A C 1
ATOM 1408 O O . THR A 1 95 ? -8.203 -5.277 33.604 1.00 19.35 94 THR A O 1
ATOM 1419 N N . ILE A 1 96 ? -6.517 -6.522 34.446 1.00 15.52 95 ILE A N 1
ATOM 1420 C CA . ILE A 1 96 ? -7.320 -7.711 34.660 1.00 15.57 95 ILE A CA 1
ATOM 1421 C C . ILE A 1 96 ? -7.810 -7.692 36.096 1.00 17.57 95 ILE A C 1
ATOM 1422 O O . ILE A 1 96 ? -7.000 -7.595 37.014 1.00 19.62 95 ILE A O 1
ATOM 1438 N N . LEU A 1 97 ? -9.126 -7.779 36.265 1.00 17.39 96 LEU A N 1
ATOM 1439 C CA . LEU A 1 97 ? -9.814 -7.805 37.551 1.00 16.95 96 LEU A CA 1
ATOM 1440 C C . LEU A 1 97 ? -10.328 -9.215 37.783 1.00 19.47 96 LEU A C 1
ATOM 1441 O O . LEU A 1 97 ? -11.085 -9.749 36.977 1.00 20.30 96 LEU A O 1
ATOM 1457 N N . ARG A 1 98 ? -9.957 -9.806 38.910 1.00 16.93 97 ARG A N 1
ATOM 1458 C CA . ARG A 1 98 ? -10.407 -11.143 39.243 1.00 18.85 97 ARG A CA 1
ATOM 1459 C C . ARG A 1 98 ? -10.977 -11.157 40.651 1.00 18.67 97 ARG A C 1
ATOM 1460 O O . ARG A 1 98 ? -10.524 -10.400 41.513 1.00 19.01 97 ARG A O 1
ATOM 1481 N N . VAL A 1 99 ? -12.020 -11.967 40.835 1.00 18.99 98 VAL A N 1
ATOM 1482 C CA . VAL A 1 99 ? -12.537 -12.349 42.147 1.00 19.84 98 VAL A CA 1
ATOM 1483 C C . VAL A 1 99 ? -12.302 -13.836 42.288 1.00 24.24 98 VAL A C 1
ATOM 1484 O O . VAL A 1 99 ? -12.681 -14.607 41.403 1.00 24.97 98 VAL A O 1
ATOM 1497 N N . ILE A 1 100 ? -11.669 -14.245 43.385 1.00 23.82 99 ILE A N 1
ATOM 1498 C CA . ILE A 1 100 ? -11.350 -15.650 43.570 1.00 21.03 99 ILE A CA 1
ATOM 1499 C C . ILE A 1 100 ? -11.834 -16.107 44.927 1.00 23.26 99 ILE A C 1
ATOM 1500 O O . ILE A 1 100 ? -12.006 -15.302 45.847 1.00 25.43 99 ILE A O 1
ATOM 1516 N N . SER A 1 101 ? -12.081 -17.409 45.025 1.00 23.83 100 SER A N 1
ATOM 1517 C CA . SER A 1 101 ? -12.243 -18.051 46.314 1.00 31.08 100 SER A CA 1
ATOM 1518 C C . SER A 1 101 ? -10.901 -18.042 47.038 1.00 26.49 100 SER A C 1
ATOM 1519 O O . SER A 1 101 ? -9.845 -17.814 46.442 1.00 24.60 100 SER A O 1
ATOM 1527 N N . LEU A 1 102 ? -10.930 -18.324 48.338 1.00 26.30 101 LEU A N 1
ATOM 1528 C CA . LEU A 1 102 ? -9.685 -18.310 49.090 1.00 27.88 101 LEU A CA 1
ATOM 1529 C C . LEU A 1 102 ? -8.753 -19.438 48.688 1.00 29.51 101 LEU A C 1
ATOM 1530 O O . LEU A 1 102 ? -7.569 -19.384 49.022 1.00 26.50 101 LEU A O 1
ATOM 1546 N N . ASP A 1 103 ? -9.241 -20.430 47.944 1.00 30.91 102 ASP A N 1
ATOM 1547 C CA . ASP A 1 103 ? -8.386 -21.480 47.416 1.00 32.54 102 ASP A CA 1
ATOM 1548 C C . ASP A 1 103 ? -7.905 -21.190 46.002 1.00 34.17 102 ASP A C 1
ATOM 1549 O O . ASP A 1 103 ? -7.161 -21.998 45.438 1.00 33.82 102 ASP A O 1
ATOM 1558 N N . GLY A 1 104 ? -8.285 -20.050 45.435 1.00 30.74 103 GLY A N 1
ATOM 1559 C CA . GLY A 1 104 ? -7.770 -19.609 44.159 1.00 33.98 103 GLY A CA 1
ATOM 1560 C C . GLY A 1 104 ? -8.678 -19.869 42.979 1.00 27.17 103 GLY A C 1
ATOM 1561 O O . GLY A 1 104 ? -8.279 -19.584 41.848 1.00 34.41 103 GLY A O 1
ATOM 1565 N N . ASP A 1 105 ? -9.877 -20.399 43.203 1.00 32.41 104 ASP A N 1
ATOM 1566 C CA . ASP A 1 105 ? -10.827 -20.638 42.122 1.00 34.85 104 ASP A CA 1
ATOM 1567 C C . ASP A 1 105 ? -11.321 -19.311 41.577 1.00 33.52 104 ASP A C 1
ATOM 1568 O O . ASP A 1 105 ? -11.862 -18.494 42.327 1.00 30.49 104 ASP A O 1
ATOM 1577 N N . VAL A 1 106 ? -11.164 -19.104 40.273 1.00 30.44 105 VAL A N 1
ATOM 1578 C CA . VAL A 1 106 ? -11.673 -17.888 39.651 1.00 30.66 105 VAL A CA 1
ATOM 1579 C C . VAL A 1 106 ? -13.190 -17.966 39.607 1.00 31.19 105 VAL A C 1
ATOM 1580 O O . VAL A 1 106 ? -13.762 -18.876 38.996 1.00 34.82 105 VAL A O 1
ATOM 1593 N N . VAL A 1 107 ? -13.853 -16.989 40.217 1.00 29.25 106 VAL A N 1
ATOM 1594 C CA . VAL A 1 107 ? -15.305 -16.879 40.124 1.00 31.61 106 VAL A CA 1
ATOM 1595 C C . VAL A 1 107 ? -15.745 -15.656 39.338 1.00 32.90 106 VAL A C 1
ATOM 1596 O O . VAL A 1 107 ? -16.944 -15.536 39.027 1.00 32.31 106 VAL A O 1
ATOM 1609 N N . HIS A 1 108 ? -14.835 -14.737 39.032 1.00 26.02 107 HIS A N 1
ATOM 1610 C CA . HIS A 1 108 ? -15.115 -13.636 38.124 1.00 27.62 107 HIS A CA 1
ATOM 1611 C C . HIS A 1 108 ? -13.821 -13.156 37.483 1.00 26.60 107 HIS A C 1
ATOM 1612 O O . HIS A 1 108 ? -12.792 -13.051 38.148 1.00 22.72 107 HIS A O 1
ATOM 1626 N N . GLU A 1 109 ? -13.885 -12.836 36.195 1.00 22.27 108 GLU A N 1
ATOM 1627 C CA . GLU A 1 109 ? -12.799 -12.149 35.542 1.00 18.01 108 GLU A CA 1
ATOM 1628 C C . GLU A 1 109 ? -13.365 -11.115 34.589 1.00 23.06 108 GLU A C 1
ATOM 1629 O O . GLU A 1 109 ? -14.330 -11.387 33.855 1.00 24.40 108 GLU A O 1
ATOM 1641 N N . SER A 1 110 ? -12.739 -9.947 34.586 1.00 20.87 109 SER A N 1
ATOM 1642 C CA . SER A 1 110 ? -13.101 -8.883 33.658 1.00 20.10 109 SER A CA 1
ATOM 1643 C C . SER A 1 110 ? -11.889 -8.009 33.370 1.00 21.65 109 SER A C 1
ATOM 1644 O O . SER A 1 110 ? -10.806 -8.149 33.956 1.00 19.37 109 SER A O 1
ATOM 1652 N N . PHE A 1 111 ? -12.066 -7.121 32.400 1.00 21.13 110 PHE A N 1
ATOM 1653 C CA . PHE A 1 111 ? -10.976 -6.308 31.915 1.00 18.08 110 PHE A CA 1
ATOM 1654 C C . PHE A 1 111 ? -11.358 -4.840 31.954 1.00 23.95 110 PHE A C 1
ATOM 1655 O O . PHE A 1 111 ? -12.468 -4.454 31.553 1.00 24.41 110 PHE A O 1
ATOM 1672 N N . ILE A 1 112 ? -10.419 -4.031 32.431 1.00 21.36 111 ILE A N 1
ATOM 1673 C CA . ILE A 1 112 ? -10.597 -2.601 32.625 1.00 18.87 111 ILE A CA 1
ATOM 1674 C C . ILE A 1 112 ? -9.627 -1.883 31.707 1.00 20.41 111 ILE A C 1
ATOM 1675 O O . ILE A 1 112 ? -8.423 -2.161 31.710 1.00 19.78 111 ILE A O 1
ATOM 1691 N N . GLU A 1 113 ? -10.157 -0.987 30.877 1.00 22.42 112 GLU A N 1
ATOM 1692 C CA . GLU A 1 113 ? -9.284 -0.181 30.052 1.00 23.47 112 GLU A CA 1
ATOM 1693 C C . GLU A 1 113 ? -8.515 0.771 30.957 1.00 25.95 112 GLU A C 1
ATOM 1694 O O . GLU A 1 113 ? -9.120 1.541 31.705 1.00 33.88 112 GLU A O 1
ATOM 1706 N N . GLY A 1 114 ? -7.195 0.660 30.942 1.00 19.10 113 GLY A N 1
ATOM 1707 C CA . GLY A 1 114 ? -6.294 1.580 31.596 1.00 19.52 113 GLY A CA 1
ATOM 1708 C C . GLY A 1 114 ? -5.610 0.913 32.778 1.00 17.32 113 GLY A C 1
ATOM 1709 O O . GLY A 1 114 ? -5.787 -0.275 33.041 1.00 22.77 113 GLY A O 1
ATOM 1713 N N . LEU A 1 115 ? -4.831 1.720 33.469 1.00 18.42 114 LEU A N 1
ATOM 1714 C CA . LEU A 1 115 ? -4.069 1.291 34.638 1.00 16.43 114 LEU A CA 1
ATOM 1715 C C . LEU A 1 115 ? -4.667 1.919 35.882 1.00 21.71 114 LEU A C 1
ATOM 1716 O O . LEU A 1 115 ? -5.306 2.968 35.830 1.00 20.06 114 LEU A O 1
ATOM 1732 N N . LEU A 1 116 ? -4.466 1.255 37.011 1.00 17.75 115 LEU A N 1
ATOM 1733 C CA . LEU A 1 116 ? -5.011 1.720 38.274 1.00 23.64 115 LEU A CA 1
ATOM 1734 C C . LEU A 1 116 ? -3.912 2.154 39.228 1.00 21.81 115 LEU A C 1
ATOM 1735 O O . LEU A 1 116 ? -2.763 1.706 39.153 1.00 20.66 115 LEU A O 1
ATOM 1751 N N . ASN A 1 117 ? -4.283 3.044 40.145 1.00 21.44 116 ASN A N 1
ATOM 1752 C CA . ASN A 1 117 ? -3.427 3.385 41.263 1.00 18.94 116 ASN A CA 1
ATOM 1753 C C . ASN A 1 117 ? -3.924 2.856 42.594 1.00 16.98 116 ASN A C 1
ATOM 1754 O O . ASN A 1 117 ? -3.111 2.739 43.514 1.00 20.40 116 ASN A O 1
ATOM 1765 N N . SER A 1 118 ? -5.207 2.522 42.718 1.00 15.72 117 SER A N 1
ATOM 1766 C CA . SER A 1 118 ? -5.769 2.250 44.039 1.00 16.36 117 SER A CA 1
ATOM 1767 C C . SER A 1 118 ? -7.131 1.609 43.865 1.00 19.34 117 SER A C 1
ATOM 1768 O O . SER A 1 118 ? -7.825 1.881 42.889 1.00 19.78 117 SER A O 1
ATOM 1776 N N . MET A 1 119 ? -7.524 0.778 44.820 1.00 16.57 118 MET A N 1
ATOM 1777 C CA . MET A 1 119 ? -8.851 0.199 44.852 1.00 15.97 118 MET A CA 1
ATOM 1778 C C . MET A 1 119 ? -9.275 0.024 46.295 1.00 18.90 118 MET A C 1
ATOM 1779 O O . MET A 1 119 ? -8.433 -0.218 47.155 1.00 22.16 118 MET A O 1
ATOM 1793 N N . THR A 1 120 ? -10.583 0.148 46.529 1.00 18.36 119 THR A N 1
ATOM 1794 C CA . THR A 1 120 ? -11.187 -0.009 47.848 1.00 18.04 119 THR A CA 1
ATOM 1795 C C . THR A 1 120 ? -12.611 -0.508 47.653 1.00 21.57 119 THR A C 1
ATOM 1796 O O . THR A 1 120 ? -13.184 -0.389 46.571 1.00 22.08 119 THR A O 1
ATOM 1807 N N . ILE A 1 121 ? -13.197 -1.081 48.698 1.00 20.47 120 ILE A N 1
ATOM 1808 C CA . ILE A 1 121 ? -14.539 -1.638 48.622 1.00 17.86 120 ILE A CA 1
ATOM 1809 C C . ILE A 1 121 ? -15.259 -1.359 49.943 1.00 21.34 120 ILE A C 1
ATOM 1810 O O . ILE A 1 121 ? -14.657 -1.458 51.018 1.00 22.89 120 ILE A O 1
ATOM 1826 N N . THR A 1 122 ? -16.549 -1.023 49.863 1.00 21.92 121 THR A N 1
ATOM 1827 C CA . THR A 1 122 ? -17.348 -0.779 51.064 1.00 23.11 121 THR A CA 1
ATOM 1828 C C . THR A 1 122 ? -17.889 -2.089 51.616 1.00 25.60 121 THR A C 1
ATOM 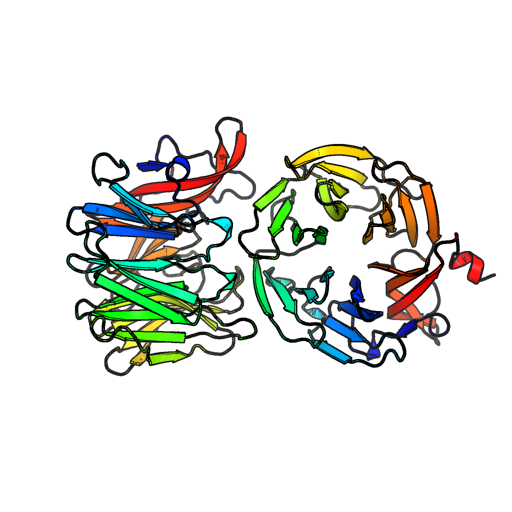1829 O O . THR A 1 122 ? -18.047 -3.077 50.903 1.00 23.95 121 THR A O 1
ATOM 1840 N N . ASP A 1 123 ? -18.215 -2.082 52.914 1.00 24.24 122 ASP A N 1
ATOM 1841 C CA . ASP A 1 123 ? -18.820 -3.270 53.499 1.00 28.86 122 ASP A CA 1
ATOM 1842 C C . ASP A 1 123 ? -19.982 -3.786 52.659 1.00 28.11 122 ASP A C 1
ATOM 1843 O O . ASP A 1 123 ? -20.152 -5.000 52.505 1.00 32.32 122 ASP A O 1
ATOM 1852 N N . SER A 1 124 ? -20.783 -2.887 52.080 1.00 28.71 123 SER A N 1
ATOM 1853 C CA . SER A 1 124 ? -21.932 -3.298 51.287 1.00 28.35 123 SER A CA 1
ATOM 1854 C C . SER A 1 124 ? -21.569 -3.779 49.875 1.00 24.44 123 SER A C 1
ATOM 1855 O O . SER A 1 124 ? -22.443 -4.318 49.192 1.00 27.63 123 SER A O 1
ATOM 1863 N N . GLY A 1 125 ? -20.319 -3.617 49.441 1.00 23.71 124 GLY A N 1
ATOM 1864 C CA . GLY A 1 125 ? -19.838 -4.214 48.204 1.00 25.26 124 GLY A CA 1
ATOM 1865 C C . GLY A 1 125 ? -19.631 -3.245 47.049 1.00 26.95 124 GLY A C 1
ATOM 1866 O O . GLY A 1 125 ? -19.403 -3.702 45.919 1.00 24.76 124 GLY A O 1
ATOM 1870 N N . ASP A 1 126 ? -19.721 -1.936 47.281 1.00 24.68 125 ASP A N 1
ATOM 1871 C CA . ASP A 1 126 ? -19.431 -0.964 46.226 1.00 21.12 125 ASP A CA 1
ATOM 1872 C C . ASP A 1 126 ? -17.930 -0.792 46.093 1.00 22.06 125 ASP A C 1
ATOM 1873 O O . ASP A 1 126 ? -17.237 -0.479 47.066 1.00 21.54 125 ASP A O 1
ATOM 1882 N N . MET A 1 127 ? -17.427 -1.025 44.887 1.00 21.53 126 MET A N 1
ATOM 1883 C CA . MET A 1 127 ? -16.006 -0.940 44.587 1.00 23.53 126 MET A CA 1
ATOM 1884 C C . MET A 1 127 ? -15.679 0.432 44.015 1.00 22.41 126 MET A C 1
ATOM 1885 O O . MET A 1 127 ? -16.465 1.006 43.253 1.00 22.44 126 MET A O 1
ATOM 1899 N N . TYR A 1 128 ? -14.478 0.905 44.321 1.00 18.44 127 TYR A N 1
ATOM 1900 C CA . TYR A 1 128 ? -13.991 2.199 43.868 1.00 18.96 127 TYR A CA 1
ATOM 1901 C C . TYR A 1 128 ? -12.546 2.032 43.436 1.00 22.83 127 TYR A C 1
ATOM 1902 O O . TYR A 1 128 ? -11.754 1.400 44.141 1.00 20.44 127 TYR A O 1
ATOM 1920 N N . ILE A 1 129 ? -12.211 2.581 42.259 1.00 17.87 128 ILE A N 1
ATOM 1921 C CA . ILE A 1 129 ? -10.852 2.524 41.738 1.00 17.87 128 ILE A CA 1
ATOM 1922 C C . ILE A 1 129 ? -10.383 3.930 41.391 1.00 16.57 128 ILE A C 1
ATOM 1923 O O . ILE A 1 129 ? -11.194 4.793 41.043 1.00 21.23 128 ILE A O 1
ATOM 1939 N N . VAL A 1 130 ? -9.082 4.164 41.496 1.00 17.00 129 VAL A N 1
ATOM 1940 C CA . VAL A 1 130 ? -8.451 5.332 40.901 1.00 22.13 129 VAL A CA 1
ATOM 1941 C C . VAL A 1 130 ? -7.869 4.890 39.570 1.00 19.69 129 VAL A C 1
ATOM 1942 O O . VAL A 1 130 ? -6.940 4.076 39.524 1.00 17.32 129 VAL A O 1
ATOM 1955 N N . LYS A 1 131 ? -8.413 5.433 38.471 1.00 19.64 130 LYS A N 1
ATOM 1956 C CA . LYS A 1 131 ? -7.854 5.175 37.157 1.00 20.83 130 LYS A CA 1
ATOM 1957 C C . LYS A 1 131 ? -6.704 6.138 36.936 1.00 20.36 130 LYS A C 1
ATOM 1958 O O . LYS A 1 131 ? -6.819 7.330 37.224 1.00 23.69 130 LYS A O 1
ATOM 1977 N N . GLN A 1 132 ? -5.587 5.613 36.469 1.00 19.25 131 GLN A N 1
ATOM 1978 C CA . GLN A 1 132 ? -4.469 6.439 36.084 1.00 21.88 131 GLN A CA 1
ATOM 1979 C C . GLN A 1 132 ? -4.873 7.348 34.933 1.00 24.33 131 GLN A C 1
ATOM 1980 O O . GLN A 1 132 ? -5.708 7.005 34.083 1.00 23.60 131 GLN A O 1
ATOM 1994 N N . ALA A 1 133 ? -4.286 8.528 34.917 1.00 31.97 132 ALA A N 1
ATOM 1995 C CA . ALA A 1 133 ? -4.565 9.446 33.830 1.00 25.97 132 ALA A CA 1
ATOM 1996 C C . ALA A 1 133 ? -4.242 8.797 32.487 1.00 29.96 132 ALA A C 1
ATOM 1997 O O . ALA A 1 133 ? -3.237 8.100 32.329 1.00 28.66 132 ALA A O 1
ATOM 2004 N N . GLU A 1 134 ? -5.110 9.009 31.519 1.00 31.67 133 GLU A N 1
ATOM 2005 C CA . GLU A 1 134 ? -4.864 8.472 30.194 1.00 32.06 133 GLU A CA 1
ATOM 2006 C C . GLU A 1 134 ? -3.708 9.214 29.513 1.00 34.29 133 GLU A C 1
ATOM 2007 O O . GLU A 1 134 ? -3.423 10.369 29.832 1.00 30.79 133 GLU A O 1
ATOM 2019 N N . PRO A 1 135 ? -3.015 8.567 28.584 1.00 32.15 134 PRO A N 1
ATOM 2020 C CA . PRO A 1 135 ? -1.912 9.251 27.896 1.00 38.24 134 PRO A CA 1
ATOM 2021 C C . PRO A 1 135 ? -2.427 10.494 27.189 1.00 33.62 134 PRO A C 1
ATOM 2022 O O . PRO A 1 135 ? -3.434 10.447 26.495 1.00 32.07 134 PRO A O 1
ATOM 2033 N N . GLY A 1 136 ? -1.733 11.614 27.386 1.00 36.51 135 GLY A N 1
ATOM 2034 C CA . GLY A 1 136 ? -2.132 12.863 26.776 1.00 35.89 135 GLY A CA 1
ATOM 2035 C C . GLY A 1 136 ? -3.143 13.653 27.575 1.00 34.33 135 GLY A C 1
ATOM 2036 O O . GLY A 1 136 ? -3.468 14.784 27.187 1.00 31.99 135 GLY A O 1
ATOM 2040 N N . HIS A 1 137 ? -3.671 13.083 28.653 1.00 30.03 136 HIS A N 1
ATOM 2041 C CA . HIS A 1 137 ? -4.547 13.767 29.588 1.00 34.05 136 HIS A CA 1
ATOM 2042 C C . HIS A 1 137 ? -3.755 14.101 30.840 1.00 37.39 136 HIS A C 1
ATOM 2043 O O . HIS A 1 137 ? -2.697 13.524 31.092 1.00 42.62 136 HIS A O 1
ATOM 2057 N N . ARG A 1 138 ? -4.260 15.032 31.637 1.00 28.99 137 ARG A N 1
ATOM 2058 C CA . ARG A 1 138 ? -3.687 15.139 32.963 1.00 36.76 137 ARG A CA 1
ATOM 2059 C C . ARG A 1 138 ? -4.645 14.696 34.047 1.00 30.32 137 ARG A C 1
ATOM 2060 O O . ARG A 1 138 ? -4.214 14.018 34.976 1.00 40.21 137 ARG A O 1
ATOM 2081 N N . ASN A 1 139 ? -5.936 14.973 33.918 1.00 28.21 138 ASN A N 1
ATOM 2082 C CA . ASN A 1 139 ? -6.851 14.609 34.982 1.00 20.97 138 ASN A CA 1
ATOM 2083 C C . ASN A 1 139 ? -7.017 13.093 35.053 1.00 24.11 138 ASN A C 1
ATOM 2084 O O . ASN A 1 139 ? -6.799 12.357 34.088 1.00 21.80 138 ASN A O 1
ATOM 2095 N N . ASN A 1 140 ? -7.479 12.623 36.200 1.00 22.92 139 ASN A N 1
ATOM 2096 C CA . ASN A 1 140 ? -7.821 11.215 36.319 1.00 25.25 139 ASN A CA 1
ATOM 2097 C C . ASN A 1 140 ? -9.122 11.114 37.096 1.00 24.19 139 ASN A C 1
ATOM 2098 O O . ASN A 1 140 ? -9.785 12.121 37.378 1.00 22.82 139 ASN A O 1
ATOM 2109 N N . PHE A 1 141 ? -9.503 9.885 37.431 1.00 22.53 140 PHE A N 1
ATOM 2110 C CA . PHE A 1 141 ? -10.885 9.581 37.756 1.00 21.82 140 PHE A CA 1
ATOM 2111 C C . PHE A 1 141 ? -10.950 8.590 38.906 1.00 23.65 140 PHE A C 1
ATOM 2112 O O . PHE A 1 141 ? -10.090 7.711 39.035 1.00 21.12 140 PHE A O 1
ATOM 2129 N N . ILE A 1 142 ? -11.981 8.754 39.731 1.00 27.16 141 ILE A N 1
ATOM 2130 C CA . ILE A 1 142 ? -12.441 7.710 40.634 1.00 24.54 141 ILE A CA 1
ATOM 2131 C C . ILE A 1 142 ? -13.696 7.138 40.012 1.00 24.90 141 ILE A C 1
ATOM 2132 O O . ILE A 1 142 ? -14.618 7.886 39.665 1.00 25.40 141 ILE A O 1
ATOM 2148 N N . MET A 1 143 ? -13.726 5.827 39.812 1.00 20.25 142 MET A N 1
ATOM 2149 C CA . MET A 1 143 ? -14.872 5.160 39.239 1.00 21.70 142 MET A CA 1
ATOM 2150 C C . MET A 1 143 ? -15.423 4.143 40.214 1.00 23.62 142 MET A C 1
ATOM 2151 O O . MET A 1 143 ? -14.723 3.702 41.126 1.00 23.13 142 MET A O 1
ATOM 2165 N N . THR A 1 144 ? -16.651 3.706 39.956 1.00 22.15 143 THR A N 1
ATOM 2166 C CA . THR A 1 144 ? -17.300 2.760 40.845 1.00 25.43 143 THR A CA 1
ATOM 2167 C C . THR A 1 144 ? -18.180 1.789 40.082 1.00 25.42 143 THR A C 1
ATOM 2168 O O . THR A 1 144 ? -18.726 2.085 39.011 1.00 24.34 143 THR A O 1
ATOM 2179 N N . THR A 1 145 ? -18.307 0.609 40.666 1.00 22.41 144 THR A N 1
ATOM 2180 C CA . THR A 1 145 ? -19.340 -0.348 40.335 1.00 19.09 144 THR A CA 1
ATOM 2181 C C . THR A 1 145 ? -19.454 -1.285 41.527 1.00 24.83 144 THR A C 1
ATOM 2182 O O . THR A 1 145 ? -18.647 -1.226 42.461 1.00 26.58 144 THR A O 1
ATOM 2193 N N . HIS A 1 146 ? -20.455 -2.148 41.492 1.00 23.94 145 HIS A N 1
ATOM 2194 C CA . HIS A 1 146 ? -20.740 -3.027 42.619 1.00 26.37 145 HIS A CA 1
ATOM 2195 C C . HIS A 1 146 ? -20.241 -4.441 42.357 1.00 30.71 145 HIS A C 1
ATOM 2196 O O . HIS A 1 146 ? -20.356 -4.967 41.247 1.00 25.22 145 HIS A O 1
ATOM 2210 N N . LEU A 1 147 ? -19.722 -5.065 43.413 1.00 23.95 146 LEU A N 1
ATOM 2211 C CA . LEU A 1 147 ? -19.215 -6.428 43.307 1.00 25.35 146 LEU A CA 1
ATOM 2212 C C . LEU A 1 147 ? -20.244 -7.409 42.751 1.00 25.86 146 LEU A C 1
ATOM 2213 O O . LEU A 1 147 ? -19.862 -8.421 42.158 1.00 31.49 146 LEU A O 1
ATOM 2229 N N . ASP A 1 148 ? -21.543 -7.164 42.956 1.00 27.46 147 ASP A N 1
ATOM 2230 C CA . ASP A 1 148 ? -22.561 -8.063 42.419 1.00 29.04 147 ASP A CA 1
ATOM 2231 C C . ASP A 1 148 ? -22.444 -8.197 40.902 1.00 31.83 147 ASP A C 1
ATOM 2232 O O . ASP A 1 148 ? -22.578 -9.298 40.362 1.00 33.60 147 ASP A O 1
ATOM 2241 N N . THR A 1 149 ? -22.228 -7.082 40.199 1.00 33.34 148 THR A N 1
ATOM 2242 C CA . THR A 1 149 ? -22.074 -7.056 38.736 1.00 24.47 148 THR A CA 1
ATOM 2243 C C . THR A 1 149 ? -20.874 -6.182 38.428 1.00 24.76 148 THR A C 1
ATOM 2244 O O . THR A 1 149 ? -21.012 -4.983 38.131 1.00 25.16 148 THR A O 1
ATOM 2255 N N . PRO A 1 150 ? -19.694 -6.726 38.497 1.00 24.69 149 PRO A N 1
ATOM 2256 C CA . PRO A 1 150 ? -18.470 -5.935 38.591 1.00 26.55 149 PRO A CA 1
ATOM 2257 C C . PRO A 1 150 ? -17.946 -5.426 37.252 1.00 25.70 149 PRO A C 1
ATOM 2258 O O . PRO A 1 150 ? -16.758 -5.517 36.956 1.00 22.58 149 PRO A O 1
ATOM 2269 N N . ILE A 1 151 ? -18.853 -4.865 36.452 1.00 25.94 150 ILE A N 1
ATOM 2270 C CA . ILE A 1 151 ? -18.549 -4.244 35.171 1.00 26.65 150 ILE A CA 1
ATOM 2271 C C . ILE A 1 151 ? -19.373 -2.963 35.053 1.00 29.88 150 ILE A C 1
ATOM 2272 O O . ILE A 1 151 ? -20.202 -2.649 35.910 1.00 23.40 150 ILE A O 1
ATOM 2288 N N . GLY A 1 152 ? -19.191 -2.242 33.946 1.00 27.33 151 GLY A N 1
ATOM 2289 C CA . GLY A 1 152 ? -19.926 -1.008 33.765 1.00 26.32 151 GLY A CA 1
ATOM 2290 C C . GLY A 1 152 ? -19.539 0.084 34.742 1.00 24.58 151 GLY A C 1
ATOM 2291 O O . GLY A 1 152 ? -20.401 0.702 35.375 1.00 27.66 151 GLY A O 1
ATOM 2295 N N . TRP A 1 153 ? -18.235 0.334 34.870 1.00 24.98 152 TRP A N 1
ATOM 2296 C CA . TRP A 1 153 ? -17.723 1.351 35.782 1.00 24.04 152 TRP A CA 1
ATOM 2297 C C . TRP A 1 153 ? -18.274 2.733 35.457 1.00 30.96 152 TRP A C 1
ATOM 2298 O O . TRP A 1 153 ? -18.301 3.147 34.292 1.00 29.05 152 TRP A O 1
ATOM 2319 N N . ASP A 1 154 ? -18.707 3.441 36.498 1.00 27.05 153 ASP A N 1
ATOM 2320 C CA . ASP A 1 154 ? -19.248 4.792 36.434 1.00 29.12 153 ASP A CA 1
ATOM 2321 C C . ASP A 1 154 ? -18.348 5.800 37.133 1.00 29.82 153 ASP A C 1
ATOM 2322 O O . ASP A 1 154 ? -17.734 5.508 38.163 1.00 25.47 153 ASP A O 1
ATOM 2331 N N . VAL A 1 155 ? -18.336 7.027 36.604 1.00 26.25 154 VAL A N 1
ATOM 2332 C CA . VAL A 1 155 ? -17.515 8.093 37.158 1.00 24.44 154 VAL A CA 1
ATOM 2333 C C . VAL A 1 155 ? -18.107 8.557 38.477 1.00 28.40 154 VAL A C 1
ATOM 2334 O O . VAL A 1 155 ? -19.313 8.833 38.558 1.00 31.43 154 VAL A O 1
ATOM 2347 N N . VAL A 1 156 ? -17.267 8.658 39.504 1.00 28.54 155 VAL A N 1
ATOM 2348 C CA . VAL A 1 156 ? -17.657 9.331 40.734 1.00 26.59 155 VAL A CA 1
ATOM 2349 C C . VAL A 1 156 ? -17.022 10.711 40.844 1.00 24.95 155 VAL A C 1
ATOM 2350 O O . VAL A 1 156 ? -17.659 11.642 41.339 1.00 29.56 155 VAL A O 1
ATOM 2363 N N . ALA A 1 157 ? -15.778 10.878 40.402 1.00 25.66 156 ALA A N 1
ATOM 2364 C CA . ALA A 1 157 ? -15.174 12.204 40.375 1.00 27.41 156 ALA A CA 1
ATOM 2365 C C . ALA A 1 157 ? -14.018 12.265 39.375 1.00 28.96 156 ALA A C 1
ATOM 2366 O O . ALA A 1 157 ? -13.290 11.284 39.173 1.00 25.45 156 ALA A O 1
ATOM 2373 N N . GLU A 1 158 ? -13.852 13.442 38.760 1.00 29.27 157 GLU A N 1
ATOM 2374 C CA . GLU A 1 158 ? -12.699 13.764 37.928 1.00 24.50 157 GLU A CA 1
ATOM 2375 C C . GLU A 1 158 ? -11.817 14.761 38.660 1.00 22.57 157 GLU A C 1
ATOM 2376 O O . GLU A 1 158 ? -12.320 15.684 39.301 1.00 28.71 157 GLU A O 1
ATOM 2388 N N . SER A 1 159 ? -10.503 14.576 38.597 1.00 22.79 158 SER A N 1
ATOM 2389 C CA . SER A 1 159 ? -9.627 15.482 39.306 1.00 25.70 158 SER A CA 1
ATOM 2390 C C . SER A 1 159 ? -9.649 16.848 38.632 1.00 34.81 158 SER A C 1
ATOM 2391 O O . SER A 1 159 ? -10.037 16.990 37.468 1.00 35.18 158 SER A O 1
ATOM 2399 N N . LYS A 1 160 ? -9.247 17.850 39.386 1.00 30.80 159 LYS A N 1
ATOM 2400 C CA . LYS A 1 160 ? -9.146 19.198 38.857 1.00 38.30 159 LYS A CA 1
ATOM 2401 C C . LYS A 1 160 ? -7.879 19.322 38.011 1.00 38.55 159 LYS A C 1
ATOM 2402 O O . LYS A 1 160 ? -6.873 18.668 38.294 1.00 36.35 159 LYS A O 1
ATOM 2421 N N . PRO A 1 161 ? -7.898 20.140 36.957 1.00 42.35 160 PRO A N 1
ATOM 2422 C CA . PRO A 1 161 ? -6.719 20.243 36.088 1.00 37.30 160 PRO A CA 1
ATOM 2423 C C . PRO A 1 161 ? -5.428 20.490 36.848 1.00 36.38 160 PRO A C 1
ATOM 2424 O O . PRO A 1 161 ? -5.344 21.371 37.705 1.00 46.73 160 PRO A O 1
ATOM 2435 N N . GLY A 1 162 ? -4.409 19.686 36.532 1.00 38.58 161 GLY A N 1
ATOM 2436 C CA . GLY A 1 162 ? -3.120 19.773 37.182 1.00 32.53 161 GLY A CA 1
ATOM 2437 C C . GLY A 1 162 ? -3.027 19.035 38.503 1.00 33.28 161 GLY A C 1
ATOM 2438 O O . GLY A 1 162 ? -1.977 19.104 39.153 1.00 34.48 161 GLY A O 1
ATOM 2442 N N . GLU A 1 163 ? -4.090 18.341 38.908 1.00 38.76 162 GLU A N 1
ATOM 2443 C CA . GLU A 1 163 ? -4.143 17.513 40.110 1.00 38.26 162 GLU A CA 1
ATOM 2444 C C . GLU A 1 163 ? -4.488 16.079 39.730 1.00 35.34 162 GLU A C 1
ATOM 2445 O O . GLU A 1 163 ? -5.148 15.838 38.728 1.00 25.44 162 GLU A O 1
ATOM 2457 N N . ALA A 1 164 ? -4.104 15.113 40.570 1.00 26.56 163 ALA A N 1
ATOM 2458 C CA . ALA A 1 164 ? -4.494 13.737 40.303 1.00 25.24 163 ALA A CA 1
ATOM 2459 C C . ALA A 1 164 ? -4.810 13.033 41.611 1.00 22.19 163 ALA A C 1
ATOM 2460 O O . ALA A 1 164 ? -4.152 13.296 42.611 1.00 27.16 163 ALA A O 1
ATOM 2467 N N . PHE A 1 165 ? -5.850 12.204 41.604 1.00 21.56 164 PHE A N 1
ATOM 2468 C CA . PHE A 1 165 ? -6.064 11.279 42.716 1.00 20.69 164 PHE A CA 1
ATOM 2469 C C . PHE A 1 165 ? -4.967 10.224 42.737 1.00 25.87 164 PHE A C 1
ATOM 2470 O O . PHE A 1 165 ? -4.597 9.684 41.691 1.00 24.84 164 PHE A O 1
ATOM 2487 N N . SER A 1 166 ? -4.518 9.845 43.939 1.00 21.61 165 SER A N 1
ATOM 2488 C CA . SER A 1 166 ? -3.479 8.824 44.038 1.00 23.57 165 SER A CA 1
ATOM 2489 C C . SER A 1 166 ? -3.944 7.588 44.783 1.00 22.17 165 SER A C 1
ATOM 2490 O O . SER A 1 166 ? -3.819 6.482 44.255 1.00 19.01 165 SER A O 1
ATOM 2498 N N . ARG A 1 167 ? -4.468 7.731 46.000 1.00 22.96 166 ARG A N 1
ATOM 2499 C CA . ARG A 1 167 ? -4.952 6.588 46.757 1.00 20.03 166 ARG A CA 1
ATOM 2500 C C . ARG A 1 167 ? -6.311 6.920 47.343 1.00 19.57 166 ARG A C 1
ATOM 2501 O O . ARG A 1 167 ? -6.606 8.084 47.616 1.00 21.71 166 ARG A O 1
ATOM 2522 N N . ILE A 1 168 ? -7.140 5.892 47.523 1.00 16.17 167 ILE A N 1
ATOM 2523 C CA . ILE A 1 168 ? -8.468 6.012 48.114 1.00 17.94 167 ILE A CA 1
ATOM 2524 C C . ILE A 1 168 ? -8.712 4.944 49.180 1.00 25.07 167 ILE A C 1
ATOM 2525 O O . ILE A 1 168 ? -8.048 3.902 49.229 1.00 21.86 167 ILE A O 1
ATOM 2541 N N . CYS A 1 169 ? -9.718 5.214 50.017 1.00 20.04 168 CYS A N 1
ATOM 2542 C CA . CYS A 1 169 ? -10.140 4.311 51.077 1.00 24.68 168 CYS A CA 1
ATOM 2543 C C . CYS A 1 169 ? -11.604 4.563 51.421 1.00 21.64 168 CYS A C 1
ATOM 2544 O O . CYS A 1 169 ? -11.977 5.707 51.693 1.00 20.29 168 CYS A O 1
ATOM 2552 N N . ALA A 1 170 ? -12.423 3.516 51.406 1.00 19.83 169 ALA A N 1
ATOM 2553 C CA . ALA A 1 170 ? -13.804 3.610 51.874 1.00 19.78 169 ALA A CA 1
ATOM 2554 C C . ALA A 1 170 ? -13.818 3.627 53.397 1.00 24.61 169 ALA A C 1
ATOM 2555 O O . ALA A 1 170 ? -13.406 2.650 54.036 1.00 25.01 169 ALA A O 1
ATOM 2562 N N . LEU A 1 171 ? -14.353 4.697 53.973 1.00 20.89 170 LEU A N 1
ATOM 2563 C CA . LEU A 1 171 ? -14.418 4.790 55.428 1.00 19.09 170 LEU A CA 1
ATOM 2564 C C . LEU A 1 171 ? -15.721 4.244 55.995 1.00 26.62 170 LEU A C 1
ATOM 2565 O O . LEU A 1 171 ? -15.745 3.769 57.139 1.00 26.09 170 LEU A O 1
ATOM 2581 N N . ASP A 1 172 ? -16.807 4.331 55.252 1.00 25.07 171 ASP A N 1
ATOM 2582 C CA . ASP A 1 172 ? -18.026 3.567 55.505 1.00 28.33 171 ASP A CA 1
ATOM 2583 C C . ASP A 1 172 ? -18.764 3.455 54.182 1.00 32.31 171 ASP A C 1
ATOM 2584 O O . ASP A 1 172 ? -18.210 3.778 53.125 1.00 25.67 171 ASP A O 1
ATOM 2593 N N . ASP A 1 173 ? -20.001 2.958 54.229 1.00 26.27 172 ASP A N 1
ATOM 2594 C CA . ASP A 1 173 ? -20.731 2.735 52.990 1.00 30.19 172 ASP A CA 1
ATOM 2595 C C . ASP A 1 173 ? -20.946 4.025 52.210 1.00 31.84 172 ASP A C 1
ATOM 2596 O O . ASP A 1 173 ? -21.104 3.970 50.985 1.00 32.16 172 ASP A O 1
ATOM 2605 N N . LYS A 1 174 ? -20.936 5.180 52.877 1.00 29.28 173 LYS A N 1
ATOM 2606 C CA . LYS A 1 174 ? -21.250 6.453 52.234 1.00 29.80 173 LYS A CA 1
ATOM 2607 C C . LYS A 1 174 ? -20.093 7.442 52.233 1.00 28.33 173 LYS A C 1
ATOM 2608 O O . LYS A 1 174 ? -20.313 8.616 51.926 1.00 30.34 173 LYS A O 1
ATOM 2627 N N . THR A 1 175 ? -18.877 7.029 52.563 1.00 25.35 174 THR A N 1
ATOM 2628 C CA . THR A 1 175 ? -17.788 7.982 52.741 1.00 25.62 174 THR A CA 1
ATOM 2629 C C . THR A 1 175 ? -16.499 7.407 52.185 1.00 30.65 174 THR A C 1
ATOM 2630 O O . THR A 1 175 ? -16.179 6.236 52.426 1.00 26.89 174 THR A O 1
ATOM 2641 N N . LEU A 1 176 ? -15.759 8.247 51.449 1.00 28.73 175 LEU A N 1
ATOM 2642 C CA . LEU A 1 176 ? -14.460 7.890 50.911 1.00 24.30 175 LEU A CA 1
ATOM 2643 C C . LEU A 1 176 ? -13.479 9.025 51.157 1.00 21.42 175 LEU A C 1
ATOM 2644 O O . LEU A 1 176 ? -13.838 10.205 51.077 1.00 26.85 175 LEU A O 1
ATOM 2660 N N . VAL A 1 177 ? -12.222 8.675 51.394 1.00 20.40 176 VAL A N 1
ATOM 2661 C CA . VAL A 1 177 ? -11.124 9.635 51.426 1.00 19.86 176 VAL A CA 1
ATOM 2662 C C . VAL A 1 177 ? -10.179 9.330 50.269 1.00 26.08 176 VAL A C 1
ATOM 2663 O O . VAL A 1 177 ? -9.976 8.162 49.921 1.00 22.59 176 VAL A O 1
ATOM 2676 N N . ALA A 1 178 ? -9.616 10.389 49.667 1.00 24.68 177 ALA A N 1
ATOM 2677 C CA . ALA A 1 178 ? -8.639 10.291 48.591 1.00 21.86 177 ALA A CA 1
ATOM 2678 C C . ALA A 1 178 ? -7.454 11.208 48.849 1.00 19.46 177 ALA A C 1
ATOM 2679 O O . ALA A 1 178 ? -7.626 12.338 49.314 1.00 25.21 177 ALA A O 1
ATOM 2686 N N . SER A 1 179 ? -6.251 10.738 48.560 1.00 18.27 178 SER A N 1
ATOM 2687 C CA . SER A 1 179 ? -5.078 11.587 48.540 1.00 18.33 178 SER A CA 1
ATOM 2688 C C . SER A 1 179 ? -4.909 12.136 47.120 1.00 23.73 178 SER A C 1
ATOM 2689 O O . SER A 1 179 ? -5.281 11.490 46.141 1.00 24.85 178 SER A O 1
ATOM 2697 N N . ILE A 1 180 ? -4.354 13.341 47.044 1.00 25.43 179 ILE A N 1
ATOM 2698 C CA . ILE A 1 180 ? -4.235 14.119 45.819 1.00 24.88 179 ILE A CA 1
ATOM 2699 C C . ILE A 1 180 ? -2.843 14.707 45.799 1.00 29.29 179 ILE A C 1
ATOM 2700 O O . ILE A 1 180 ? -2.314 15.117 46.836 1.00 28.60 179 ILE A O 1
ATOM 2716 N N . ASN A 1 181 ? -2.247 14.766 44.615 1.00 27.19 180 ASN A N 1
ATOM 2717 C CA . ASN A 1 181 ? -1.021 15.519 44.452 1.00 25.72 180 ASN A CA 1
ATOM 2718 C C . ASN A 1 181 ? -1.117 16.249 43.123 1.00 32.21 180 ASN A C 1
ATOM 2719 O O . ASN A 1 181 ? -1.960 15.929 42.279 1.00 32.59 180 ASN A O 1
ATOM 2730 N N . ASP A 1 182 ? -0.269 17.260 42.969 1.00 37.72 181 ASP A N 1
ATOM 2731 C CA . ASP A 1 182 ? -0.201 17.968 41.701 1.00 39.45 181 ASP A CA 1
ATOM 2732 C C . ASP A 1 182 ? 0.257 16.999 40.626 1.00 42.96 181 ASP A C 1
ATOM 2733 O O . ASP A 1 182 ? 1.116 16.150 40.868 1.00 39.47 181 ASP A O 1
ATOM 2742 N N . PHE A 1 183 ? -0.334 17.115 39.439 1.00 39.11 182 PHE A N 1
ATOM 2743 C CA . PHE A 1 183 ? 0.038 16.259 38.316 1.00 44.75 182 PHE A CA 1
ATOM 2744 C C . PHE A 1 183 ? 0.412 17.152 37.132 1.00 42.67 182 PHE A C 1
ATOM 2745 O O . PHE A 1 183 ? -0.422 17.922 36.662 1.00 44.53 182 PHE A O 1
ATOM 2762 N N . PRO A 1 184 ? 1.660 17.062 36.647 1.00 45.26 183 PRO A N 1
ATOM 2763 C CA . PRO A 1 184 ? 2.750 16.135 36.979 1.00 48.39 183 PRO A CA 1
ATOM 2764 C C . PRO A 1 184 ? 3.305 16.344 38.375 1.00 45.64 183 PRO A C 1
ATOM 2765 O O . PRO A 1 184 ? 3.284 17.455 38.895 1.00 48.91 183 PRO A O 1
ATOM 2776 N N . MET A 1 185 ? 3.817 15.277 38.969 1.00 48.48 184 MET A N 1
ATOM 2777 C CA . MET A 1 185 ? 4.203 15.284 40.368 1.00 47.89 184 MET A CA 1
ATOM 2778 C C . MET A 1 185 ? 5.715 15.370 40.504 1.00 48.86 184 MET A C 1
ATOM 2779 O O . MET A 1 185 ? 6.454 14.742 39.743 1.00 48.95 184 MET A O 1
ATOM 2793 N N . ASN A 1 186 ? 6.168 16.161 41.478 1.00 47.17 185 ASN A N 1
ATOM 2794 C CA . ASN A 1 186 ? 7.581 16.285 41.807 1.00 52.06 185 ASN A CA 1
ATOM 2795 C C . ASN A 1 186 ? 7.716 16.300 43.326 1.00 53.18 185 ASN A C 1
ATOM 2796 O O . ASN A 1 186 ? 6.719 16.269 44.055 1.00 50.54 185 ASN A O 1
ATOM 2807 N N . MET A 1 187 ? 8.962 16.361 43.813 1.00 47.42 186 MET A N 1
ATOM 2808 C CA . MET A 1 187 ? 9.201 16.234 45.245 1.00 46.46 186 MET A CA 1
ATOM 2809 C C . MET A 1 187 ? 8.771 17.464 46.034 1.00 47.12 186 MET A C 1
ATOM 2810 O O . MET A 1 187 ? 8.703 17.388 47.267 1.00 46.52 186 MET A O 1
ATOM 2824 N N . PHE A 1 188 ? 8.470 18.582 45.367 1.00 48.65 187 PHE A N 1
ATOM 2825 C CA . PHE A 1 188 ? 7.981 19.791 46.025 1.00 46.54 187 PHE A CA 1
ATOM 2826 C C . PHE A 1 188 ? 6.512 20.052 45.709 1.00 42.77 187 PHE A C 1
ATOM 2827 O O . PHE A 1 188 ? 6.006 21.150 45.960 1.00 43.90 187 PHE A O 1
ATOM 2844 N N . SER A 1 189 ? 5.818 19.043 45.193 1.00 43.89 188 SER A N 1
ATOM 2845 C CA . SER A 1 189 ? 4.455 19.176 44.706 1.00 42.05 188 SER A CA 1
ATOM 2846 C C . SER A 1 189 ? 3.449 19.295 45.854 1.00 43.56 188 SER A C 1
ATOM 2847 O O . SER A 1 189 ? 3.628 18.718 46.933 1.00 44.11 188 SER A O 1
ATOM 2855 N N . LYS A 1 190 ? 2.370 20.044 45.605 1.00 41.43 189 LYS A N 1
ATOM 2856 C CA . LYS A 1 190 ? 1.316 20.214 46.597 1.00 37.87 189 LYS A CA 1
ATOM 2857 C C . LYS A 1 190 ? 0.528 18.927 46.760 1.00 37.03 189 LYS A C 1
ATOM 2858 O O . LYS A 1 190 ? 0.374 18.140 45.823 1.00 29.97 189 LYS A O 1
ATOM 2877 N N . GLN A 1 191 ? 0.008 18.725 47.971 1.00 30.90 190 GLN A N 1
ATOM 2878 C CA . GLN A 1 191 ? -0.728 17.515 48.305 1.00 32.13 190 GLN A CA 1
ATOM 2879 C C . GLN A 1 191 ? -1.843 17.869 49.270 1.00 29.45 190 GLN A C 1
ATOM 2880 O O . GLN A 1 191 ? -1.750 18.855 49.999 1.00 29.37 190 GLN A O 1
ATOM 2894 N N . ARG A 1 192 ? -2.897 17.067 49.271 1.00 26.40 191 ARG A N 1
ATOM 2895 C CA . ARG A 1 192 ? -3.954 17.238 50.255 1.00 29.90 191 ARG A CA 1
ATOM 2896 C C . ARG A 1 192 ? -4.785 15.963 50.298 1.00 31.59 191 ARG A C 1
ATOM 2897 O O . ARG A 1 192 ? -4.628 15.061 49.467 1.00 24.75 191 ARG A O 1
ATOM 2918 N N . LEU A 1 193 ? -5.626 15.866 51.326 1.00 28.63 192 LEU A N 1
ATOM 2919 C CA . LEU A 1 193 ? -6.624 14.813 51.424 1.00 21.95 192 LEU A CA 1
ATOM 2920 C C . LEU A 1 193 ? -7.986 15.420 51.180 1.00 24.45 192 LEU A C 1
ATOM 2921 O O . LEU A 1 193 ? -8.265 16.524 51.652 1.00 29.27 192 LEU A O 1
ATOM 2937 N N . VAL A 1 194 ? -8.836 14.695 50.464 1.00 24.91 193 VAL A N 1
ATOM 2938 C CA . VAL A 1 194 ? -10.195 15.132 50.167 1.00 22.93 193 VAL A CA 1
ATOM 2939 C C . VAL A 1 194 ? -11.167 14.027 50.540 1.00 27.60 193 VAL A C 1
ATOM 2940 O O . VAL A 1 194 ? -10.838 12.836 50.484 1.00 26.71 193 VAL A O 1
ATOM 2953 N N . PHE A 1 195 ? -12.388 14.431 50.909 1.00 23.50 194 PHE A N 1
ATOM 2954 C CA . PHE A 1 195 ? -13.414 13.526 51.400 1.00 26.28 194 PHE A CA 1
ATOM 2955 C C . PHE A 1 195 ? -14.679 13.625 50.573 1.00 26.67 194 PHE A C 1
ATOM 2956 O O . PHE A 1 195 ? -15.128 14.727 50.242 1.00 31.70 194 PHE A O 1
ATOM 2973 N N . TYR A 1 196 ? -15.269 12.472 50.265 1.00 28.22 195 TYR A N 1
ATOM 2974 C CA . TYR A 1 196 ? -16.411 12.397 49.372 1.00 26.44 195 TYR A CA 1
ATOM 2975 C C . TYR A 1 196 ? -17.576 11.695 50.033 1.00 30.17 195 TYR A C 1
ATOM 2976 O O . TYR A 1 196 ? -17.399 10.733 50.792 1.00 29.71 195 TYR A O 1
ATOM 2994 N N . ASP A 1 197 ? -18.763 12.199 49.723 1.00 27.13 196 ASP A N 1
ATOM 2995 C CA . ASP A 1 197 ? -20.031 11.617 50.117 1.00 27.80 196 ASP A CA 1
ATOM 2996 C C . ASP A 1 197 ? -20.520 10.764 48.953 1.00 30.66 196 ASP A C 1
ATOM 2997 O O . ASP A 1 197 ? -20.833 11.285 47.876 1.00 32.92 196 ASP A O 1
ATOM 3006 N N . LEU A 1 198 ? -20.577 9.452 49.165 1.00 29.90 197 LEU A N 1
ATOM 3007 C CA . LEU A 1 198 ? -20.853 8.497 48.097 1.00 32.50 197 LEU A CA 1
ATOM 3008 C C . LEU A 1 198 ? -22.331 8.363 47.753 1.00 34.94 197 LEU A C 1
ATOM 3009 O O . LEU A 1 198 ? -22.659 7.744 46.729 1.00 33.81 197 LEU A O 1
ATOM 3025 N N . GLU A 1 199 ? -23.228 8.928 48.554 1.00 35.38 198 GLU A N 1
ATOM 3026 C CA . GLU A 1 199 ? -24.635 8.925 48.181 1.00 36.07 198 GLU A CA 1
ATOM 3027 C C . GLU A 1 199 ? -24.889 9.861 47.011 1.00 40.79 198 GLU A C 1
ATOM 3028 O O . GLU A 1 199 ? -25.802 9.628 46.207 1.00 37.49 198 GLU A O 1
ATOM 3040 N N . THR A 1 200 ? -24.076 10.903 46.889 1.00 34.31 199 THR A N 1
ATOM 3041 C CA . THR A 1 200 ? -24.314 11.950 45.911 1.00 35.63 199 THR A CA 1
ATOM 3042 C C . THR A 1 200 ? -23.039 12.353 45.176 1.00 38.79 199 THR A C 1
ATOM 3043 O O . THR A 1 200 ? -23.092 13.221 44.298 1.00 37.27 199 THR A O 1
ATOM 3054 N N . ASN A 1 201 ? -21.913 11.715 45.478 1.00 34.32 200 ASN A N 1
ATOM 3055 C CA . ASN A 1 201 ? -20.613 11.990 44.869 1.00 33.94 200 ASN A CA 1
ATOM 3056 C C . ASN A 1 201 ? -20.199 13.452 45.000 1.00 34.36 200 ASN A C 1
ATOM 3057 O O . ASN A 1 201 ? -19.738 14.084 44.051 1.00 38.49 200 ASN A O 1
ATOM 3068 N N . THR A 1 202 ? -20.285 13.973 46.219 1.00 31.55 201 THR A N 1
ATOM 3069 C CA . THR A 1 202 ? -19.952 15.361 46.485 1.00 32.03 201 THR A CA 1
ATOM 3070 C C . THR A 1 202 ? -18.838 15.450 47.515 1.00 34.13 201 THR A C 1
ATOM 3071 O O . THR A 1 202 ? -18.805 14.686 48.487 1.00 34.37 201 THR A O 1
ATOM 3082 N N . GLU A 1 203 ? -17.924 16.380 47.279 1.00 31.78 202 GLU A N 1
ATOM 3083 C CA . GLU A 1 203 ? -16.821 16.620 48.191 1.00 32.35 202 GLU A CA 1
ATOM 3084 C C . GLU A 1 203 ? -17.326 17.287 49.474 1.00 35.69 202 GLU A C 1
ATOM 3085 O O . GLU A 1 203 ? -17.997 18.324 49.422 1.00 32.36 202 GLU A O 1
ATOM 3097 N N . THR A 1 204 ? -17.009 16.691 50.632 1.00 33.85 203 THR A N 1
ATOM 3098 C CA . THR A 1 204 ? -17.441 17.230 51.919 1.00 33.21 203 THR A CA 1
ATOM 3099 C C . THR A 1 204 ? -16.300 17.802 52.758 1.00 35.29 203 THR A C 1
ATOM 3100 O O . THR A 1 204 ? -16.555 18.356 53.838 1.00 39.91 203 THR A O 1
ATOM 3111 N N . GLY A 1 205 ? -15.058 17.714 52.310 1.00 29.46 204 GLY A N 1
ATOM 3112 C CA . GLY A 1 205 ? -13.982 18.289 53.086 1.00 29.16 204 GLY A CA 1
ATOM 3113 C C . GLY A 1 205 ? -12.651 18.020 52.441 1.00 30.00 204 GLY A C 1
ATOM 3114 O O . GLY A 1 205 ? -12.530 17.208 51.516 1.00 30.14 204 GLY A O 1
ATOM 3118 N N . SER A 1 206 ? -11.650 18.734 52.939 1.00 29.56 205 SER A N 1
ATOM 3119 C CA . SER A 1 206 ? -10.286 18.551 52.476 1.00 35.70 205 SER A CA 1
ATOM 3120 C C . SER A 1 206 ? -9.331 19.024 53.561 1.00 37.21 205 SER A C 1
ATOM 3121 O O . SER A 1 206 ? -9.511 20.117 54.109 1.00 36.81 205 SER A O 1
ATOM 3129 N N . THR A 1 207 ? -8.324 18.208 53.873 1.00 33.78 206 THR A N 1
ATOM 3130 C CA . THR A 1 207 ? -7.416 18.516 54.964 1.00 29.20 206 THR A CA 1
ATOM 3131 C C . THR A 1 207 ? -5.983 18.232 54.539 1.00 32.87 206 THR A C 1
ATOM 3132 O O . THR A 1 207 ? -5.713 17.697 53.456 1.00 29.00 206 THR A O 1
ATOM 3143 N N . SER A 1 208 ? -5.071 18.634 55.415 1.00 25.93 207 SER A N 1
ATOM 3144 C CA . SER A 1 208 ? -3.633 18.374 55.348 1.00 29.28 207 SER A CA 1
ATOM 3145 C C . SER A 1 208 ? -2.942 19.128 54.217 1.00 27.24 207 SER A C 1
ATOM 3146 O O . SER A 1 208 ? -3.528 20.008 53.580 1.00 31.68 207 SER A O 1
ATOM 3154 N N . LYS A 1 209 ? -1.676 18.803 53.987 1.00 30.09 208 LYS A N 1
ATOM 3155 C CA . LYS A 1 209 ? -0.862 19.494 53.004 1.00 31.28 208 LYS A CA 1
ATOM 3156 C C . LYS A 1 209 ? 0.459 18.746 52.914 1.00 33.84 208 LYS A C 1
ATOM 3157 O O . LYS A 1 209 ? 0.726 17.818 53.684 1.00 32.04 208 LYS A O 1
ATOM 3176 N N . ALA A 1 210 ? 1.283 19.151 51.967 1.00 29.91 209 ALA A N 1
ATOM 3177 C CA . ALA A 1 210 ? 2.519 18.441 51.712 1.00 31.71 209 ALA A CA 1
ATOM 3178 C C . ALA A 1 210 ? 3.552 18.774 52.770 1.00 33.70 209 ALA A C 1
ATOM 3179 O O . ALA A 1 210 ? 3.717 19.937 53.150 1.00 36.03 209 ALA A O 1
ATOM 3186 N N . GLY A 1 211 ? 4.236 17.745 53.252 1.00 29.56 210 GLY A N 1
ATOM 3187 C CA . GLY A 1 211 ? 5.267 17.923 54.252 1.00 36.18 210 GLY A CA 1
ATOM 3188 C C . GLY A 1 211 ? 5.507 16.640 55.021 1.00 33.87 210 GLY A C 1
ATOM 3189 O O . GLY A 1 211 ? 4.842 15.626 54.822 1.00 28.41 210 GLY A O 1
ATOM 3193 N N . LYS A 1 212 ? 6.497 16.712 55.904 1.00 32.87 211 LYS A N 1
ATOM 3194 C CA . LYS A 1 212 ? 6.885 15.582 56.734 1.00 33.19 211 LYS A CA 1
ATOM 3195 C C . LYS A 1 212 ? 6.765 15.911 58.212 1.00 34.05 211 LYS A C 1
ATOM 3196 O O . LYS A 1 212 ? 7.357 15.219 59.045 1.00 31.25 211 LYS A O 1
ATOM 3215 N N . GLU A 1 213 ? 6.016 16.959 58.534 1.00 30.25 212 GLU A N 1
ATOM 3216 C CA . GLU A 1 213 ? 5.680 17.300 59.902 1.00 35.38 212 GLU A CA 1
ATOM 3217 C C . GLU A 1 213 ? 4.346 16.683 60.266 1.00 32.42 212 GLU A C 1
ATOM 3218 O O . GLU A 1 213 ? 3.563 16.310 59.390 1.00 30.72 212 GLU A O 1
ATOM 3230 N N . PRO A 1 214 ? 4.069 16.531 61.557 1.00 31.82 213 PRO A N 1
ATOM 3231 C CA . PRO A 1 214 ? 2.841 15.852 61.970 1.00 28.97 213 PRO A CA 1
ATOM 3232 C C . PRO A 1 214 ? 1.616 16.542 61.415 1.00 29.07 213 PRO A C 1
ATOM 3233 O O . PRO A 1 214 ? 1.461 17.759 61.527 1.00 29.66 213 PRO A O 1
ATOM 3244 N N . GLY A 1 215 ? 0.736 15.740 60.814 1.00 30.44 214 GLY A N 1
ATOM 3245 C CA . GLY A 1 215 ? -0.435 16.235 60.152 1.00 21.15 214 GLY A CA 1
ATOM 3246 C C . GLY A 1 215 ? -0.233 16.495 58.669 1.00 23.26 214 GLY A C 1
ATOM 3247 O O . GLY A 1 215 ? -1.213 16.741 57.977 1.00 25.83 214 GLY A O 1
ATOM 3251 N N . GLU A 1 216 ? 1.008 16.470 58.191 1.00 27.40 215 GLU A N 1
ATOM 3252 C CA . GLU A 1 216 ? 1.323 16.634 56.778 1.00 26.02 215 GLU A CA 1
ATOM 3253 C C . GLU A 1 216 ? 1.573 15.282 56.122 1.00 26.03 215 GLU A C 1
ATOM 3254 O O . GLU A 1 216 ? 1.964 14.304 56.767 1.00 27.41 215 GLU A O 1
ATOM 3266 N N . ILE A 1 217 ? 1.386 15.251 54.801 1.00 25.60 216 ILE A N 1
ATOM 3267 C CA . ILE A 1 217 ? 1.499 14.022 54.026 1.00 27.77 216 ILE A CA 1
ATOM 3268 C C . ILE A 1 217 ? 2.613 14.172 53.001 1.00 30.69 216 ILE A C 1
ATOM 3269 O O . ILE A 1 217 ? 2.775 15.236 52.393 1.00 26.74 216 ILE A O 1
ATOM 3285 N N . PHE A 1 218 ? 3.385 13.101 52.807 1.00 26.78 217 PHE A N 1
ATOM 3286 C CA . PHE A 1 218 ? 4.438 13.075 51.802 1.00 27.03 217 PHE A CA 1
ATOM 3287 C C . PHE A 1 218 ? 4.241 11.853 50.882 1.00 23.46 217 PHE A C 1
ATOM 3288 O O . PHE A 1 218 ? 5.014 10.891 50.931 1.00 23.21 217 PHE A O 1
ATOM 3305 N N . PHE A 1 219 ? 3.205 11.922 50.060 1.00 24.83 218 PHE A N 1
ATOM 3306 C CA . PHE A 1 219 ? 2.881 10.970 48.992 1.00 27.10 218 PHE A CA 1
ATOM 3307 C C . PHE A 1 219 ? 2.421 9.631 49.561 1.00 21.17 218 PHE A C 1
ATOM 3308 O O . PHE A 1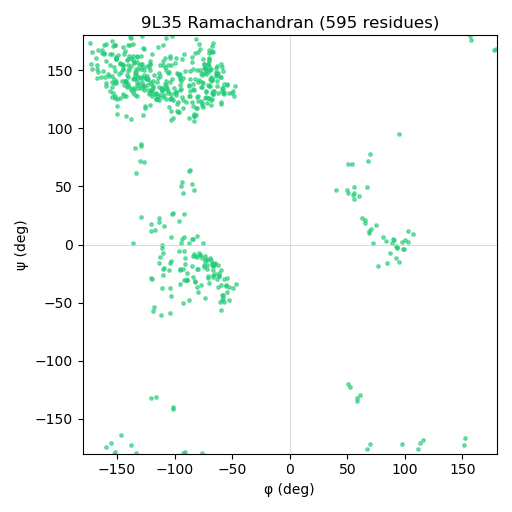 219 ? 3.171 8.644 49.532 1.00 23.78 218 PHE A O 1
ATOM 3325 N N . PRO A 1 220 ? 1.177 9.560 50.021 1.00 23.36 219 PRO A N 1
ATOM 3326 C CA . PRO A 1 220 ? 0.676 8.331 50.639 1.00 22.66 219 PRO A CA 1
ATOM 3327 C C . PRO A 1 220 ? 0.837 7.118 49.742 1.00 24.27 219 PRO A C 1
ATOM 3328 O O . PRO A 1 220 ? 0.595 7.175 48.525 1.00 22.14 219 PRO A O 1
ATOM 3339 N N . ARG A 1 221 ? 1.262 6.010 50.355 1.00 21.80 220 ARG A N 1
ATOM 3340 C CA . ARG A 1 221 ? 1.335 4.738 49.641 1.00 17.34 220 ARG A CA 1
ATOM 3341 C C . ARG A 1 221 ? 0.055 3.944 49.732 1.00 19.91 220 ARG A C 1
ATOM 3342 O O . ARG A 1 221 ? -0.263 3.178 48.814 1.00 19.48 220 ARG A O 1
ATOM 3363 N N . PHE A 1 222 ? -0.682 4.078 50.822 1.00 18.95 221 PHE A N 1
ATOM 3364 C CA . PHE A 1 222 ? -1.856 3.273 51.070 1.00 15.82 221 PHE A CA 1
ATOM 3365 C C . PHE A 1 222 ? -2.636 3.910 52.207 1.00 21.28 221 PHE A C 1
ATOM 3366 O O . PHE A 1 222 ? -2.043 4.490 53.124 1.00 21.02 221 PHE A O 1
ATOM 3383 N N . ILE A 1 223 ? -3.952 3.762 52.157 1.00 19.95 222 ILE A N 1
ATOM 3384 C CA . ILE A 1 223 ? -4.841 4.316 53.170 1.00 20.36 222 ILE A CA 1
ATOM 3385 C C . ILE A 1 223 ? -5.709 3.186 53.698 1.00 20.87 222 ILE A C 1
ATOM 3386 O O . ILE A 1 223 ? -6.505 2.601 52.958 1.00 20.06 222 ILE A O 1
ATOM 3402 N N . LYS A 1 224 ? -5.574 2.888 54.995 1.00 18.16 223 LYS A N 1
ATOM 3403 C CA . LYS A 1 224 ? -6.269 1.777 55.629 1.00 24.78 223 LYS A CA 1
ATOM 3404 C C . LYS A 1 224 ? -7.322 2.298 56.600 1.00 18.80 223 LYS A C 1
ATOM 3405 O O . LYS A 1 224 ? -7.033 3.163 57.433 1.00 20.31 223 LYS A O 1
ATOM 3424 N N . LYS A 1 225 ? -8.510 1.735 56.530 1.00 17.46 224 LYS A N 1
ATOM 3425 C CA . LYS A 1 225 ? -9.564 2.085 57.467 1.00 16.74 224 LYS A CA 1
ATOM 3426 C C . LYS A 1 225 ? -9.158 1.615 58.858 1.00 20.98 224 LYS A C 1
ATOM 3427 O O . LYS A 1 225 ? -8.710 0.481 59.024 1.00 23.43 224 LYS A O 1
ATOM 3446 N N . TYR A 1 226 ? -9.297 2.488 59.847 1.00 20.59 225 TYR A N 1
ATOM 3447 C CA . TYR A 1 226 ? -8.846 2.173 61.210 1.00 17.17 225 TYR A CA 1
ATOM 3448 C C . TYR A 1 226 ? -9.866 2.760 62.170 1.00 22.23 225 TYR A C 1
ATOM 3449 O O . TYR A 1 226 ? -9.952 3.981 62.305 1.00 25.23 225 TYR A O 1
ATOM 3467 N N . GLY A 1 227 ? -10.628 1.901 62.839 1.00 24.94 226 GLY A N 1
ATOM 3468 C CA . GLY A 1 227 ? -11.749 2.395 63.619 1.00 26.86 226 GLY A CA 1
ATOM 3469 C C . GLY A 1 227 ? -12.687 3.143 62.699 1.00 29.43 226 GLY A C 1
ATOM 3470 O O . GLY A 1 227 ? -13.022 2.666 61.608 1.00 30.51 226 GLY A O 1
ATOM 3474 N N . ASP A 1 228 ? -13.103 4.342 63.117 1.00 31.00 227 ASP A N 1
ATOM 3475 C CA . ASP A 1 228 ? -13.887 5.201 62.228 1.00 33.88 227 ASP A CA 1
ATOM 3476 C C . ASP A 1 228 ? -13.020 6.033 61.292 1.00 33.18 227 ASP A C 1
ATOM 3477 O O . ASP A 1 228 ? -13.533 6.550 60.292 1.00 32.68 227 ASP A O 1
ATOM 3486 N N . GLY A 1 229 ? -11.741 6.199 61.594 1.00 29.67 228 GLY A N 1
ATOM 3487 C CA . GLY A 1 229 ? -10.835 6.998 60.781 1.00 26.11 228 GLY A CA 1
ATOM 3488 C C . GLY A 1 229 ? -9.960 6.138 59.901 1.00 18.80 228 GLY A C 1
ATOM 3489 O O . GLY A 1 229 ? -10.417 5.141 59.328 1.00 22.44 228 GLY A O 1
ATOM 3493 N N . PHE A 1 230 ? -8.694 6.523 59.788 1.00 19.94 229 PHE A N 1
ATOM 3494 C CA . PHE A 1 230 ? -7.796 5.799 58.910 1.00 17.36 229 PHE A CA 1
ATOM 3495 C C . PHE A 1 230 ? -6.350 6.064 59.289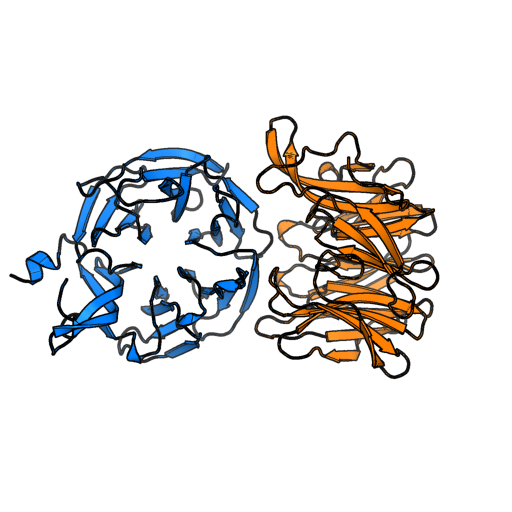 1.00 18.53 229 PHE A C 1
ATOM 3496 O O . PHE A 1 230 ? -6.004 7.049 59.967 1.00 20.03 229 PHE A O 1
ATOM 3513 N N . ILE A 1 231 ? -5.508 5.130 58.877 1.00 16.81 230 ILE A N 1
ATOM 3514 C CA . ILE A 1 231 ? -4.064 5.259 58.941 1.00 17.23 230 ILE A CA 1
ATOM 3515 C C . ILE A 1 231 ? -3.528 5.137 57.523 1.00 21.45 230 ILE A C 1
ATOM 3516 O O . ILE A 1 231 ? -3.911 4.214 56.799 1.00 21.56 230 ILE A O 1
ATOM 3532 N N . LEU A 1 232 ? -2.631 6.042 57.142 1.00 22.10 231 LEU A N 1
ATOM 3533 C CA . LEU A 1 232 ? -1.929 5.952 55.879 1.00 20.69 231 LEU A CA 1
ATOM 3534 C C . LEU A 1 232 ? -0.436 5.978 56.158 1.00 24.40 231 LEU A C 1
ATOM 3535 O O . LEU A 1 232 ? 0.011 6.465 57.206 1.00 23.44 231 LEU A O 1
ATOM 3551 N N . ASN A 1 233 ? 0.332 5.381 55.263 1.00 19.36 232 ASN A N 1
ATOM 3552 C CA . ASN A 1 233 ? 1.765 5.575 55.241 1.00 19.67 232 ASN A CA 1
ATOM 3553 C C . ASN A 1 233 ? 2.116 6.383 54.007 1.00 22.00 232 ASN A C 1
ATOM 3554 O O . ASN A 1 233 ? 1.273 6.608 53.134 1.00 24.32 232 ASN A O 1
ATOM 3565 N N . ASP A 1 234 ? 3.377 6.786 53.930 1.00 22.32 233 ASP A N 1
ATOM 3566 C CA . ASP A 1 234 ? 3.796 7.643 52.834 1.00 21.78 233 ASP A CA 1
ATOM 3567 C C . ASP A 1 234 ? 5.280 7.427 52.567 1.00 25.31 233 ASP A C 1
ATOM 3568 O O . ASP A 1 234 ? 5.936 6.585 53.189 1.00 23.55 233 ASP A O 1
ATOM 3577 N N . LYS A 1 235 ? 5.804 8.160 51.579 1.00 23.71 234 LYS A N 1
ATOM 3578 C CA . LYS A 1 235 ? 7.187 7.946 51.170 1.00 23.77 234 LYS A CA 1
ATOM 3579 C C . LYS A 1 235 ? 8.215 8.354 52.209 1.00 25.68 234 LYS A C 1
ATOM 3580 O O . LYS A 1 235 ? 9.365 7.924 52.095 1.00 26.00 234 LYS A O 1
ATOM 3599 N N . SER A 1 236 ? 7.843 9.137 53.233 1.00 26.15 235 SER A N 1
ATOM 3600 C CA . SER A 1 236 ? 8.781 9.472 54.294 1.00 30.96 235 SER A CA 1
ATOM 3601 C C . SER A 1 236 ? 8.953 8.330 55.284 1.00 31.48 235 SER A C 1
ATOM 3602 O O . SER A 1 236 ? 9.858 8.385 56.126 1.00 29.67 235 SER A O 1
ATOM 3610 N N . GLY A 1 237 ? 8.124 7.293 55.179 1.00 26.56 236 GLY A N 1
ATOM 3611 C CA . GLY A 1 237 ? 8.158 6.181 56.096 1.00 27.55 236 GLY A CA 1
ATOM 3612 C C . GLY A 1 237 ? 7.220 6.319 57.271 1.00 26.75 236 GLY A C 1
ATOM 3613 O O . GLY A 1 237 ? 7.144 5.390 58.088 1.00 24.00 236 GLY A O 1
ATOM 3617 N N . ARG A 1 238 ? 6.488 7.428 57.368 1.00 25.62 237 ARG A N 1
ATOM 3618 C CA . ARG A 1 238 ? 5.653 7.715 58.526 1.00 23.55 237 ARG A CA 1
ATOM 3619 C C . ARG A 1 238 ? 4.282 7.094 58.347 1.00 25.10 237 ARG A C 1
ATOM 3620 O O . ARG A 1 238 ? 3.708 7.131 57.261 1.00 24.04 237 ARG A O 1
ATOM 3641 N N . PHE A 1 239 ? 3.771 6.502 59.414 1.00 20.91 238 PHE A N 1
ATOM 3642 C CA . PHE A 1 239 ? 2.376 6.111 59.484 1.00 17.16 238 PHE A CA 1
ATOM 3643 C C . PHE A 1 239 ? 1.616 7.190 60.239 1.00 26.16 238 PHE A C 1
ATOM 3644 O O . PHE A 1 239 ? 1.911 7.456 61.413 1.00 23.24 238 PHE A O 1
ATOM 3661 N N . SER A 1 240 ? 0.625 7.782 59.581 1.00 21.19 239 SER A N 1
ATOM 3662 C CA . SER A 1 240 ? -0.154 8.893 60.107 1.00 20.13 239 SER A CA 1
ATOM 3663 C C . SER A 1 240 ? -1.599 8.469 60.262 1.00 20.36 239 SER A C 1
ATOM 3664 O O . SER A 1 240 ? -2.209 7.974 59.314 1.00 21.57 239 SER A O 1
ATOM 3672 N N . GLU A 1 241 ? -2.125 8.626 61.481 1.00 21.16 240 GLU A N 1
ATOM 3673 C CA . GLU A 1 241 ? -3.527 8.373 61.798 1.00 17.67 240 GLU A CA 1
ATOM 3674 C C . GLU A 1 241 ? -4.348 9.654 61.739 1.00 23.75 240 GLU A C 1
ATOM 3675 O O . GLU A 1 241 ? -3.902 10.706 62.212 1.00 25.69 240 GLU A O 1
ATOM 3687 N N . PHE A 1 242 ? -5.581 9.529 61.252 1.00 25.31 241 PHE A N 1
ATOM 3688 C CA . PHE A 1 242 ? -6.518 10.628 61.080 1.00 20.46 241 PHE A CA 1
ATOM 3689 C C . PHE A 1 242 ? -7.882 10.157 61.534 1.00 20.57 241 PHE A C 1
ATOM 3690 O O . PHE A 1 242 ? -8.194 8.967 61.449 1.00 24.01 241 PHE A O 1
ATOM 3707 N N . LYS A 1 243 ? -8.721 11.107 61.960 1.00 23.05 242 LYS A N 1
ATOM 3708 C CA . LYS A 1 243 ? -10.123 10.831 62.207 1.00 21.58 242 LYS A CA 1
ATOM 3709 C C . LYS A 1 243 ? -10.888 10.796 60.897 1.00 23.79 242 LYS A C 1
ATOM 3710 O O . LYS A 1 243 ? -10.363 11.123 59.836 1.00 26.61 242 LYS A O 1
ATOM 3729 N N . LYS A 1 244 ? -12.153 10.403 60.987 1.00 27.93 243 LYS A N 1
ATOM 3730 C CA . LYS A 1 244 ? -12.986 10.290 59.799 1.00 28.59 243 LYS A CA 1
ATOM 3731 C C . LYS A 1 244 ? -13.114 11.619 59.062 1.00 31.89 243 LYS A C 1
ATOM 3732 O O . LYS A 1 244 ? -13.191 11.640 57.824 1.00 32.88 243 LYS A O 1
ATOM 3751 N N . ASN A 1 245 ? -13.153 12.732 59.791 1.00 33.99 244 ASN A N 1
ATOM 3752 C CA . ASN A 1 245 ? -13.255 14.048 59.167 1.00 29.23 244 ASN A CA 1
ATOM 3753 C C . ASN A 1 245 ? -11.911 14.600 58.728 1.00 29.04 244 ASN A C 1
ATOM 3754 O O . ASN A 1 245 ? -11.847 15.745 58.266 1.00 35.30 244 ASN A O 1
ATOM 3765 N N . GLY A 1 246 ? -10.839 13.833 58.856 1.00 24.02 245 GLY A N 1
ATOM 3766 C CA . GLY A 1 246 ? -9.533 14.287 58.448 1.00 28.85 245 GLY A CA 1
ATOM 3767 C C . GLY A 1 246 ? -8.694 14.932 59.524 1.00 28.49 245 GLY A C 1
ATOM 3768 O O . GLY A 1 246 ? -7.534 15.282 59.257 1.00 30.46 245 GLY A O 1
ATOM 3772 N N . GLU A 1 247 ? -9.213 15.088 60.739 1.00 31.90 246 GLU A N 1
ATOM 3773 C CA . GLU A 1 247 ? -8.390 15.638 61.807 1.00 29.34 246 GLU A CA 1
ATOM 3774 C C . GLU A 1 247 ? -7.197 14.726 62.100 1.00 24.85 246 GLU A C 1
ATOM 3775 O O . GLU A 1 247 ? -7.347 13.511 62.253 1.00 26.11 246 GLU A O 1
ATOM 3787 N N . PHE A 1 248 ? -6.007 15.302 62.157 1.00 26.10 247 PHE A N 1
ATOM 3788 C CA . PHE A 1 248 ? -4.819 14.518 62.474 1.00 22.76 247 PHE A CA 1
ATOM 3789 C C . PHE A 1 248 ? -4.851 14.053 63.922 1.00 27.01 247 PHE A C 1
ATOM 3790 O O . PHE A 1 248 ? -5.245 14.800 64.827 1.00 24.70 247 PHE A O 1
ATOM 3807 N N . VAL A 1 249 ? -4.404 12.816 64.122 1.00 20.95 248 VAL A N 1
ATOM 3808 C CA . VAL A 1 249 ? -4.323 12.191 65.451 1.00 20.90 248 VAL A CA 1
ATOM 3809 C C . VAL A 1 249 ? -2.876 11.976 65.874 1.00 24.17 248 VAL A C 1
ATOM 3810 O O . VAL A 1 249 ? -2.437 12.495 66.905 1.00 23.95 248 VAL A O 1
ATOM 3823 N N . ALA A 1 250 ? -2.122 11.194 65.113 1.00 20.90 249 ALA A N 1
ATOM 3824 C CA . ALA A 1 250 ? -0.822 10.793 65.609 1.00 23.71 249 ALA A CA 1
ATOM 3825 C C . ALA A 1 250 ? 0.035 10.173 64.524 1.00 22.14 249 ALA A C 1
ATOM 3826 O O . ALA A 1 250 ? -0.467 9.584 63.560 1.00 23.89 249 ALA A O 1
ATOM 3833 N N . ILE A 1 251 ? 1.344 10.271 64.727 1.00 22.30 250 ILE A N 1
ATOM 3834 C CA . ILE A 1 251 ? 2.298 9.437 64.008 1.00 23.18 250 ILE A CA 1
ATOM 3835 C C . ILE A 1 251 ? 2.370 8.111 64.759 1.00 28.04 250 ILE A C 1
ATOM 3836 O O . ILE A 1 251 ? 2.831 8.058 65.901 1.00 22.03 250 ILE A O 1
ATOM 3852 N N . ARG A 1 252 ? 1.877 7.036 64.131 1.00 23.57 251 ARG A N 1
ATOM 3853 C CA . ARG A 1 252 ? 1.809 5.740 64.801 1.00 21.28 251 ARG A CA 1
ATOM 3854 C C . ARG A 1 252 ? 3.044 4.863 64.606 1.00 20.91 251 ARG A C 1
ATOM 3855 O O . ARG A 1 252 ? 3.225 3.903 65.372 1.00 21.33 251 ARG A O 1
ATOM 3876 N N . ALA A 1 253 ? 3.898 5.143 63.625 1.00 23.58 252 ALA A N 1
ATOM 3877 C CA . ALA A 1 253 ? 5.139 4.397 63.423 1.00 22.76 252 ALA A CA 1
ATOM 3878 C C . ALA A 1 253 ? 5.952 5.113 62.352 1.00 20.54 252 ALA A C 1
ATOM 3879 O O . ALA A 1 253 ? 5.432 5.976 61.646 1.00 23.12 252 ALA A O 1
ATOM 3886 N N . ARG A 1 254 ? 7.232 4.754 62.246 1.00 22.39 253 ARG A N 1
ATOM 3887 C CA . ARG A 1 254 ? 8.092 5.354 61.232 1.00 24.29 253 ARG A CA 1
ATOM 3888 C C . ARG A 1 254 ? 9.167 4.376 60.796 1.00 28.95 253 ARG A C 1
ATOM 3889 O O . ARG A 1 254 ? 10.002 3.959 61.595 1.00 27.93 253 ARG A O 1
ATOM 3910 N N . ILE A 1 255 ? 9.167 4.042 59.504 1.00 22.15 254 ILE A N 1
ATOM 3911 C CA . ILE A 1 255 ? 10.217 3.229 58.912 1.00 26.40 254 ILE A CA 1
ATOM 3912 C C . ILE A 1 255 ? 11.091 4.109 58.024 1.00 26.42 254 ILE A C 1
ATOM 3913 O O . ILE A 1 255 ? 10.832 5.307 57.866 1.00 29.37 254 ILE A O 1
ATOM 3929 N N . ASP A 1 256 ? 12.131 3.525 57.447 1.00 26.24 255 ASP A N 1
ATOM 3930 C CA . ASP A 1 256 ? 12.970 4.263 56.519 1.00 28.18 255 ASP A CA 1
ATOM 3931 C C . ASP A 1 256 ? 12.170 4.693 55.298 1.00 32.66 255 ASP A C 1
ATOM 3932 O O . ASP A 1 256 ? 11.171 4.070 54.926 1.00 26.01 255 ASP A O 1
ATOM 3941 N N . ALA A 1 257 ? 12.619 5.775 54.675 1.00 31.41 256 ALA A N 1
ATOM 3942 C CA . ALA A 1 257 ? 11.885 6.340 53.559 1.00 32.54 256 ALA A CA 1
ATOM 3943 C C . ALA A 1 257 ? 12.054 5.487 52.304 1.00 31.80 256 ALA A C 1
ATOM 3944 O O . ALA A 1 257 ? 13.028 4.745 52.142 1.00 30.54 256 ALA A O 1
ATOM 3951 N N . PHE A 1 258 ? 11.062 5.601 51.425 1.00 27.23 257 PHE A N 1
ATOM 3952 C CA . PHE A 1 258 ? 11.045 5.103 50.047 1.00 33.03 257 PHE A CA 1
ATOM 3953 C C . PHE A 1 258 ? 10.918 3.594 49.915 1.00 35.19 257 PHE A C 1
ATOM 3954 O O . PHE A 1 258 ? 10.897 3.097 48.791 1.00 39.25 257 PHE A O 1
ATOM 3971 N N . LEU A 1 259 ? 10.808 2.850 51.007 1.00 24.77 258 LEU A N 1
ATOM 3972 C CA . LEU A 1 259 ? 10.704 1.405 50.929 1.00 25.61 258 LEU A CA 1
ATOM 3973 C C . LEU A 1 259 ? 9.278 0.908 50.967 1.00 23.97 258 LEU A C 1
ATOM 3974 O O . LEU A 1 259 ? 8.955 -0.098 50.319 1.00 25.12 258 LEU A O 1
ATOM 3990 N N . GLY A 1 260 ? 8.409 1.588 51.697 1.00 22.76 259 GLY A N 1
ATOM 3991 C CA . GLY A 1 260 ? 7.100 1.044 51.970 1.00 25.11 259 GLY A CA 1
ATOM 3992 C C . GLY A 1 260 ? 6.127 1.281 50.836 1.00 27.36 259 GLY A C 1
ATOM 3993 O O . GLY A 1 260 ? 6.138 2.327 50.182 1.00 24.47 259 GLY A O 1
ATOM 3997 N N . GLU A 1 261 ? 5.282 0.273 50.600 1.00 23.88 260 GLU A N 1
ATOM 3998 C CA . GLU A 1 261 ? 4.108 0.404 49.747 1.00 21.11 260 GLU A CA 1
ATOM 3999 C C . GLU A 1 261 ? 2.889 0.076 50.610 1.00 21.40 260 GLU A C 1
ATOM 4000 O O . GLU A 1 261 ? 2.797 0.570 51.746 1.00 22.74 260 GLU A O 1
ATOM 4012 N N . GLY A 1 262 ? 1.986 -0.772 50.137 1.00 19.00 261 GLY A N 1
ATOM 4013 C CA . GLY A 1 262 ? 0.767 -1.075 50.863 1.00 17.61 261 GLY A CA 1
ATOM 4014 C C . GLY A 1 262 ? 1.040 -1.844 52.157 1.00 16.49 261 GLY A C 1
ATOM 4015 O O . GLY A 1 262 ? 2.111 -2.397 52.377 1.00 20.82 261 GLY A O 1
ATOM 4019 N N . PHE A 1 263 ? 0.017 -1.899 52.994 1.00 17.46 262 PHE A N 1
ATOM 4020 C CA . PHE A 1 263 ? 0.123 -2.539 54.313 1.00 15.60 262 PHE A CA 1
ATOM 4021 C C . PHE A 1 263 ? -1.280 -2.946 54.735 1.00 18.48 262 PHE A C 1
ATOM 4022 O O . PHE A 1 263 ? -2.271 -2.453 54.205 1.00 19.79 262 PHE A O 1
ATOM 4039 N N . ASP A 1 264 ? -1.359 -3.835 55.734 1.00 17.59 263 ASP A N 1
ATOM 4040 C CA . ASP A 1 264 ? -2.614 -4.167 56.388 1.00 14.84 263 ASP A CA 1
ATOM 4041 C C . ASP A 1 264 ? -2.389 -3.979 57.887 1.00 15.08 263 ASP A C 1
ATOM 4042 O O . ASP A 1 264 ? -1.258 -3.838 58.334 1.00 19.30 263 ASP A O 1
ATOM 4051 N N . VAL A 1 265 ? -3.471 -4.012 58.643 1.00 16.76 264 VAL A N 1
ATOM 4052 C CA . VAL A 1 265 ? -3.409 -3.799 60.088 1.00 16.53 264 VAL A CA 1
ATOM 4053 C C . VAL A 1 265 ? -4.116 -4.949 60.786 1.00 22.23 264 VAL A C 1
ATOM 4054 O O . VAL A 1 265 ? -5.227 -5.336 60.415 1.00 21.85 264 VAL A O 1
ATOM 4067 N N . LYS A 1 266 ? -3.495 -5.457 61.854 1.00 22.15 265 LYS A N 1
ATOM 4068 C CA . LYS A 1 266 ? -4.128 -6.482 62.664 1.00 23.79 265 LYS A CA 1
ATOM 4069 C C . LYS A 1 266 ? -3.535 -6.363 64.062 1.00 20.37 265 LYS A C 1
ATOM 4070 O O . LYS A 1 266 ? -2.315 -6.268 64.198 1.00 22.04 265 LYS A O 1
ATOM 4089 N N . ASP A 1 267 ? -4.404 -6.322 65.065 1.00 28.20 266 ASP A N 1
ATOM 4090 C CA . ASP A 1 267 ? -3.981 -6.408 66.469 1.00 28.21 266 ASP A CA 1
ATOM 4091 C C . ASP A 1 267 ? -2.946 -5.343 66.816 1.00 26.87 266 ASP A C 1
ATOM 4092 O O . ASP A 1 267 ? -1.961 -5.607 67.506 1.00 24.87 266 ASP A O 1
ATOM 4101 N N . GLY A 1 268 ? -3.174 -4.123 66.339 1.00 26.76 267 GLY A N 1
ATOM 4102 C CA . GLY A 1 268 ? -2.301 -3.024 66.688 1.00 23.78 267 GLY A CA 1
ATOM 4103 C C . GLY A 1 268 ? -0.960 -3.032 65.997 1.00 24.26 267 GLY A C 1
ATOM 4104 O O . GLY A 1 268 ? -0.044 -2.347 66.454 1.00 24.91 267 GLY A O 1
ATOM 4108 N N . GLU A 1 269 ? -0.810 -3.800 64.914 1.00 20.50 268 GLU A N 1
ATOM 4109 C CA . GLU A 1 269 ? 0.444 -3.911 64.180 1.00 15.39 268 GLU A CA 1
ATOM 4110 C C . GLU A 1 269 ? 0.158 -3.805 62.685 1.00 18.67 268 GLU A C 1
ATOM 4111 O O . GLU A 1 269 ? -0.859 -4.314 62.197 1.00 24.92 268 GLU A O 1
ATOM 4123 N N . ALA A 1 270 ? 1.065 -3.144 61.974 1.00 18.26 269 ALA A N 1
ATOM 4124 C CA . ALA A 1 270 ? 0.977 -3.048 60.524 1.00 17.72 269 ALA A CA 1
ATOM 4125 C C . ALA A 1 270 ? 1.832 -4.142 59.912 1.00 20.10 269 ALA A C 1
ATOM 4126 O O . ALA A 1 270 ? 2.989 -4.329 60.311 1.00 21.35 269 ALA A O 1
ATOM 4133 N N . LEU A 1 271 ? 1.258 -4.847 58.923 1.00 18.39 270 LEU A N 1
ATOM 4134 C CA . LEU A 1 271 ? 1.979 -5.787 58.073 1.00 19.63 270 LEU A CA 1
ATOM 4135 C C . LEU A 1 271 ? 2.331 -5.050 56.783 1.00 17.23 270 LEU A C 1
ATOM 4136 O O . LEU A 1 271 ? 1.438 -4.676 56.019 1.00 19.95 270 LEU A O 1
ATOM 4152 N N . MET A 1 272 ? 3.619 -4.846 56.543 1.00 15.34 271 MET A N 1
ATOM 4153 C CA . MET A 1 272 ? 4.087 -3.935 55.506 1.00 18.08 271 MET A CA 1
ATOM 4154 C C . MET A 1 272 ? 4.651 -4.687 54.310 1.00 19.77 271 MET A C 1
ATOM 4155 O O . MET A 1 272 ? 5.468 -5.598 54.466 1.00 20.77 271 MET A O 1
ATOM 4169 N N . ALA A 1 273 ? 4.259 -4.253 53.111 1.00 19.01 272 ALA A N 1
ATOM 4170 C CA . ALA A 1 273 ? 4.971 -4.610 51.897 1.00 19.53 272 ALA A CA 1
ATOM 4171 C C . ALA A 1 273 ? 6.084 -3.599 51.661 1.00 19.06 272 ALA A C 1
ATOM 4172 O O . ALA A 1 273 ? 5.844 -2.387 51.707 1.00 22.64 272 ALA A O 1
ATOM 4179 N N . LEU A 1 274 ? 7.305 -4.110 51.461 1.00 19.05 273 LEU A N 1
ATOM 4180 C CA . LEU A 1 274 ? 8.521 -3.318 51.370 1.00 20.78 273 LEU A CA 1
ATOM 4181 C C . LEU A 1 274 ? 9.351 -3.738 50.168 1.00 21.44 273 LEU A C 1
ATOM 4182 O O . LEU A 1 274 ? 9.521 -4.934 49.887 1.00 21.47 273 LEU A O 1
ATOM 4198 N N . THR A 1 275 ? 9.871 -2.742 49.462 1.00 22.79 274 THR A N 1
ATOM 4199 C CA . THR A 1 275 ? 10.668 -3.000 48.272 1.00 23.85 274 THR A CA 1
ATOM 4200 C C . THR A 1 275 ? 11.518 -1.766 48.002 1.00 23.00 274 THR A C 1
ATOM 4201 O O . THR A 1 275 ? 11.037 -0.642 48.115 1.00 23.79 274 THR A O 1
ATOM 4212 N N . GLY A 1 276 ? 12.778 -1.975 47.683 1.00 28.42 275 GLY A N 1
ATOM 4213 C CA . GLY A 1 276 ? 13.665 -0.863 47.433 1.00 30.55 275 GLY A CA 1
ATOM 4214 C C . GLY A 1 276 ? 15.095 -1.224 47.758 1.00 36.06 275 GLY A C 1
ATOM 4215 O O . GLY A 1 276 ? 15.435 -2.391 47.944 1.00 35.05 275 GLY A O 1
ATOM 4219 N N . MET A 1 277 ? 15.923 -0.184 47.831 1.00 35.79 276 MET A N 1
ATOM 4220 C CA . MET A 1 277 ? 17.368 -0.349 47.885 1.00 39.30 276 MET A CA 1
ATOM 4221 C C . MET A 1 277 ? 17.829 -0.538 49.321 1.00 36.34 276 MET A C 1
ATOM 4222 O O . MET A 1 277 ? 17.439 0.216 50.214 1.00 38.26 276 MET A O 1
ATOM 4236 N N . VAL A 1 278 ? 18.664 -1.551 49.529 1.00 37.44 277 VAL A N 1
ATOM 4237 C CA . VAL A 1 278 ? 19.294 -1.825 50.809 1.00 37.21 277 VAL A CA 1
ATOM 4238 C C . VAL A 1 278 ? 20.691 -2.350 50.516 1.00 38.61 277 VAL A C 1
ATOM 4239 O O . VAL A 1 278 ? 21.035 -2.652 49.375 1.00 43.68 277 VAL A O 1
ATOM 4252 N N . LYS A 1 279 ? 21.503 -2.465 51.560 1.00 47.61 278 LYS A N 1
ATOM 4253 C CA . LYS A 1 279 ? 22.875 -2.939 51.420 1.00 49.88 278 LYS A CA 1
ATOM 4254 C C . LYS A 1 279 ? 22.942 -4.400 51.837 1.00 47.24 278 LYS A C 1
ATOM 4255 O O . LYS A 1 279 ? 22.539 -4.749 52.951 1.00 40.35 278 LYS A O 1
ATOM 4274 N N . ASP A 1 280 ? 23.437 -5.246 50.944 1.00 47.14 279 ASP A N 1
ATOM 4275 C CA . ASP A 1 280 ? 23.548 -6.674 51.210 1.00 53.47 279 ASP A CA 1
ATOM 4276 C C . ASP A 1 280 ? 24.731 -6.911 52.143 1.00 57.03 279 ASP A C 1
ATOM 4277 O O . ASP A 1 280 ? 25.408 -5.970 52.572 1.00 54.02 279 ASP A O 1
ATOM 4286 N N . PRO A 1 281 ? 25.002 -8.170 52.497 1.00 57.12 280 PRO A N 1
ATOM 4287 C CA . PRO A 1 281 ? 26.116 -8.437 53.425 1.00 60.13 280 PRO A CA 1
ATOM 4288 C C . PRO A 1 281 ? 27.469 -7.877 52.995 1.00 64.25 280 PRO A C 1
ATOM 4289 O O . PRO A 1 281 ? 28.237 -7.442 53.864 1.00 67.38 280 PRO A O 1
ATOM 4300 N N . ASN A 1 282 ? 27.798 -7.857 51.697 1.00 62.01 281 ASN A N 1
ATOM 4301 C CA . ASN A 1 282 ? 29.073 -7.295 51.252 1.00 63.74 281 ASN A CA 1
ATOM 4302 C C . ASN A 1 282 ? 28.971 -5.812 50.906 1.00 63.80 281 ASN A C 1
ATOM 4303 O O . ASN A 1 282 ? 29.772 -5.306 50.110 1.00 63.92 281 ASN A O 1
ATOM 4314 N N . GLU A 1 283 ? 28.019 -5.092 51.498 1.00 63.98 282 GLU A N 1
ATOM 4315 C CA . GLU A 1 283 ? 27.845 -3.655 51.306 1.00 62.72 282 GLU A CA 1
ATOM 4316 C C . GLU A 1 283 ? 27.359 -3.302 49.908 1.00 59.42 282 GLU A C 1
ATOM 4317 O O . GLU A 1 283 ? 27.334 -2.117 49.543 1.00 56.37 282 GLU A O 1
ATOM 4329 N N . GLN A 1 284 ? 26.959 -4.291 49.117 1.00 58.08 283 GLN A N 1
ATOM 4330 C CA . GLN A 1 284 ? 26.487 -4.043 47.764 1.00 61.31 283 GLN A CA 1
ATOM 4331 C C . GLN A 1 284 ? 25.039 -3.557 47.764 1.00 56.45 283 GLN A C 1
ATOM 4332 O O . GLN A 1 284 ? 24.201 -4.051 48.523 1.00 51.62 283 GLN A O 1
ATOM 4346 N N . LEU A 1 285 ? 24.746 -2.592 46.893 1.00 55.80 284 LEU A N 1
ATOM 4347 C CA . LEU A 1 285 ? 23.379 -2.119 46.714 1.00 49.91 284 LEU A CA 1
ATOM 4348 C C . LEU A 1 285 ? 22.547 -3.153 45.967 1.00 47.46 284 LEU A C 1
ATOM 4349 O O . LEU A 1 285 ? 22.914 -3.587 44.871 1.00 43.46 284 LEU A O 1
ATOM 4365 N N . ILE A 1 286 ? 21.408 -3.530 46.548 1.00 44.59 285 ILE A N 1
ATOM 4366 C CA . ILE A 1 286 ? 20.484 -4.454 45.912 1.00 41.65 285 ILE A CA 1
ATOM 4367 C C . ILE A 1 286 ? 19.064 -3.939 46.084 1.00 39.95 285 ILE A C 1
ATOM 4368 O O . ILE A 1 286 ? 18.766 -3.157 46.987 1.00 39.91 285 ILE A O 1
ATOM 4384 N N . CYS A 1 287 ? 18.177 -4.404 45.208 1.00 40.74 286 CYS A N 1
ATOM 4385 C CA . CYS A 1 287 ? 16.755 -4.102 45.306 1.00 38.60 286 CYS A CA 1
ATOM 4386 C C . CYS A 1 287 ? 16.060 -5.313 45.909 1.00 36.87 286 CYS A C 1
ATOM 4387 O O . CYS A 1 287 ? 15.928 -6.351 45.252 1.00 38.90 286 CYS A O 1
ATOM 4395 N N . ASP A 1 288 ? 15.605 -5.179 47.152 1.00 33.06 287 ASP A N 1
ATOM 4396 C CA . ASP A 1 288 ? 15.031 -6.292 47.885 1.00 28.51 287 ASP A CA 1
ATOM 4397 C C . ASP A 1 288 ? 13.519 -6.137 48.032 1.00 26.95 287 ASP A C 1
ATOM 4398 O O . ASP A 1 288 ? 12.964 -5.042 47.906 1.00 26.34 287 ASP A O 1
ATOM 4407 N N . ASP A 1 289 ? 12.861 -7.260 48.310 1.00 24.01 288 ASP A N 1
ATOM 4408 C CA . ASP A 1 289 ? 11.412 -7.330 48.484 1.00 24.60 288 ASP A CA 1
ATOM 4409 C C . ASP A 1 289 ? 11.118 -8.170 49.715 1.00 21.67 288 ASP A C 1
ATOM 4410 O O . ASP A 1 289 ? 11.556 -9.324 49.778 1.00 21.92 288 ASP A O 1
ATOM 4419 N N . TRP A 1 290 ? 10.302 -7.650 50.634 1.00 20.86 289 TRP A N 1
ATOM 4420 C CA . TRP A 1 290 ? 10.002 -8.410 51.845 1.00 20.73 289 TRP A CA 1
ATOM 4421 C C . TRP A 1 290 ? 8.744 -7.900 52.539 1.00 23.08 289 TRP A C 1
ATOM 4422 O O . TRP A 1 290 ? 8.257 -6.795 52.276 1.00 21.72 289 TRP A O 1
ATOM 4443 N N . LEU A 1 291 ? 8.233 -8.729 53.459 1.00 19.32 290 LEU A N 1
ATOM 4444 C CA . LEU A 1 291 ? 7.216 -8.318 54.410 1.00 17.52 290 LEU A CA 1
ATOM 4445 C C . LEU A 1 291 ? 7.844 -8.131 55.785 1.00 19.40 290 LEU A C 1
ATOM 4446 O O . LEU A 1 291 ? 8.806 -8.811 56.138 1.00 22.04 290 LEU A O 1
ATOM 4462 N N . GLU A 1 292 ? 7.291 -7.198 56.544 1.00 20.11 291 GLU A N 1
ATOM 4463 C CA . GLU A 1 292 ? 7.772 -6.906 57.894 1.00 18.76 291 GLU A CA 1
ATOM 4464 C C . GLU A 1 292 ? 6.652 -6.247 58.679 1.00 22.94 291 GLU A C 1
ATOM 4465 O O . GLU A 1 292 ? 5.845 -5.512 58.119 1.00 19.84 291 GLU A O 1
ATOM 4477 N N . THR A 1 293 ? 6.573 -6.541 59.971 1.00 18.26 292 THR A N 1
ATOM 4478 C CA . THR A 1 293 ? 5.554 -5.933 60.815 1.00 19.09 292 THR A CA 1
ATOM 4479 C C . THR A 1 293 ? 6.171 -4.834 61.668 1.00 20.65 292 THR A C 1
ATOM 4480 O O . THR A 1 293 ? 7.377 -4.811 61.898 1.00 20.93 292 THR A O 1
ATOM 4491 N N . ILE A 1 294 ? 5.335 -3.891 62.060 1.00 20.36 293 ILE A N 1
ATOM 4492 C CA . ILE A 1 294 ? 5.725 -2.847 63.007 1.00 19.32 293 ILE A CA 1
ATOM 4493 C C . ILE A 1 294 ? 4.554 -2.552 63.926 1.00 22.71 293 ILE A C 1
ATOM 4494 O O . ILE A 1 294 ? 3.399 -2.533 63.504 1.00 20.67 293 ILE A O 1
ATOM 4510 N N . LYS A 1 295 ? 4.841 -2.345 65.216 1.00 20.30 294 LYS A N 1
ATOM 4511 C CA . LYS A 1 295 ? 3.786 -1.948 66.115 1.00 19.52 294 LYS A CA 1
ATOM 4512 C C . LYS A 1 295 ? 3.424 -0.485 65.917 1.00 18.81 294 LYS A C 1
ATOM 4513 O O . LYS A 1 295 ? 4.297 0.370 65.742 1.00 22.68 294 LYS A O 1
ATOM 4532 N N . LEU A 1 296 ? 2.127 -0.207 65.956 1.00 20.11 295 LEU A N 1
A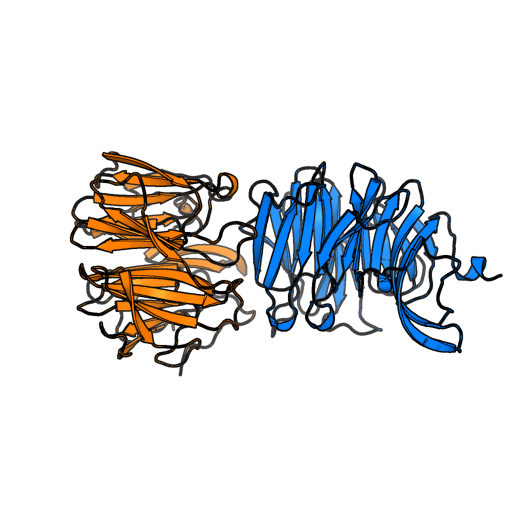TOM 4533 C CA . LEU A 1 296 ? 1.576 1.123 65.725 1.00 24.48 295 LEU A CA 1
ATOM 4534 C C . LEU A 1 296 ? 1.402 1.889 67.028 1.00 20.62 295 LEU A C 1
ATOM 4535 O O . LEU A 1 296 ? 0.367 2.511 67.267 1.00 23.82 295 LEU A O 1
ATOM 4551 N N . ASP A 1 297 ? 2.427 1.811 67.871 1.00 22.98 296 ASP A N 1
ATOM 4552 C CA . ASP A 1 297 ? 2.490 2.452 69.183 1.00 23.00 296 ASP A CA 1
ATOM 4553 C C . ASP A 1 297 ? 3.556 3.541 69.236 1.00 22.40 296 ASP A C 1
ATOM 4554 O O . ASP A 1 297 ? 4.007 3.921 70.333 1.00 25.21 296 ASP A O 1
ATOM 4563 N N . GLY A 1 298 ? 3.981 4.045 68.080 1.00 24.59 297 GLY A N 1
ATOM 4564 C CA . GLY A 1 298 ? 5.062 5.001 67.984 1.00 22.77 297 GLY A CA 1
ATOM 4565 C C . GLY A 1 298 ? 6.396 4.392 67.656 1.00 23.92 297 GLY A C 1
ATOM 4566 O O . GLY A 1 298 ? 7.396 5.117 67.617 1.00 28.08 297 GLY A O 1
ATOM 4570 N N . SER A 1 299 ? 6.453 3.082 67.442 1.00 22.38 298 SER A N 1
ATOM 4571 C CA . SER A 1 299 ? 7.711 2.419 67.161 1.00 21.10 298 SER A CA 1
ATOM 4572 C C . SER A 1 299 ? 8.340 3.007 65.900 1.00 24.02 298 SER A C 1
ATOM 4573 O O . SER A 1 299 ? 7.653 3.549 65.026 1.00 25.89 298 SER A O 1
ATOM 4581 N N . SER A 1 300 ? 9.659 2.889 65.806 1.00 29.74 299 SER A N 1
ATOM 4582 C CA . SER A 1 300 ? 10.362 3.406 64.645 1.00 29.30 299 SER A CA 1
ATOM 4583 C C . SER A 1 300 ? 11.629 2.602 64.409 1.00 32.66 299 SER A C 1
ATOM 4584 O O . SER A 1 300 ? 12.232 2.078 65.345 1.00 34.64 299 SER A O 1
ATOM 4592 N N . TRP A 1 301 ? 12.028 2.498 63.140 1.00 26.53 300 TRP A N 1
ATOM 4593 C CA . TRP A 1 301 ? 13.267 1.805 62.818 1.00 28.65 300 TRP A CA 1
ATOM 4594 C C . TRP A 1 301 ? 14.470 2.565 63.350 1.00 37.33 300 TRP A C 1
ATOM 4595 O O . TRP A 1 301 ? 15.509 1.961 63.641 1.00 36.95 300 TRP A O 1
ATOM 4616 N N . LYS A 1 302 ? 14.358 3.883 63.469 1.00 30.32 301 LYS A N 1
ATOM 4617 C CA . LYS A 1 302 ? 15.424 4.650 64.096 1.00 38.35 301 LYS A CA 1
ATOM 4618 C C . LYS A 1 302 ? 15.647 4.171 65.528 1.00 40.65 301 LYS A C 1
ATOM 4619 O O . LYS A 1 302 ? 16.749 3.745 65.897 1.00 42.61 301 LYS A O 1
ATOM 4638 N N . ALA A 1 303 ? 14.593 4.201 66.344 1.00 37.66 302 ALA A N 1
ATOM 4639 C CA . ALA A 1 303 ? 14.733 3.788 67.738 1.00 37.60 302 ALA A CA 1
ATOM 4640 C C . ALA A 1 303 ? 15.259 2.361 67.839 1.00 46.30 302 ALA A C 1
ATOM 4641 O O . ALA A 1 303 ? 16.210 2.090 68.581 1.00 50.26 302 ALA A O 1
ATOM 4648 N N . ASP A 1 304 ? 14.646 1.427 67.100 1.00 43.82 303 ASP A N 1
ATOM 4649 C CA . ASP A 1 304 ? 15.122 0.048 67.089 1.00 40.29 303 ASP A CA 1
ATOM 4650 C C . ASP A 1 304 ? 16.629 -0.021 66.915 1.00 47.06 303 ASP A C 1
ATOM 4651 O O . ASP A 1 304 ? 17.281 -0.909 67.477 1.00 51.78 303 ASP A O 1
ATOM 4660 N N . ARG A 1 305 ? 17.200 0.913 66.151 1.00 47.98 304 ARG A N 1
ATOM 4661 C CA . ARG A 1 305 ? 18.634 0.889 65.880 1.00 53.98 304 ARG A CA 1
ATOM 4662 C C . ARG A 1 305 ? 19.439 1.005 67.173 1.00 55.97 304 ARG A C 1
ATOM 4663 O O . ARG A 1 305 ? 20.356 0.214 67.422 1.00 53.66 304 ARG A O 1
ATOM 4684 N N . GLU A 1 306 ? 19.099 1.978 68.012 1.00 55.90 305 GLU A N 1
ATOM 4685 C CA . GLU A 1 306 ? 19.834 2.246 69.248 1.00 54.97 305 GLU A CA 1
ATOM 4686 C C . GLU A 1 306 ? 19.443 1.306 70.385 1.00 50.89 305 GLU A C 1
ATOM 4687 O O . GLU A 1 306 ? 19.352 0.091 70.200 1.00 53.61 305 GLU A O 1
ATOM 4699 N N . GLY B 1 1 ? -6.141 13.398 7.123 1.00 57.41 0 GLY B N 1
ATOM 4700 C CA . GLY B 1 1 ? -6.929 12.311 6.568 1.00 57.69 0 GLY B CA 1
ATOM 4701 C C . GLY B 1 1 ? -8.287 12.088 7.222 1.00 55.26 0 GLY B C 1
ATOM 4702 O O . GLY B 1 1 ? -9.267 11.802 6.535 1.00 55.62 0 GLY B O 1
ATOM 4703 N N . SER B 1 2 ? -8.358 12.235 8.546 1.00 58.97 1 SER B N 1
ATOM 4704 C CA . SER B 1 2 ? -9.539 11.860 9.318 1.00 54.78 1 SER B CA 1
ATOM 4705 C C . SER B 1 2 ? -9.919 12.970 10.299 1.00 52.97 1 SER B C 1
ATOM 4706 O O . SER B 1 2 ? -9.274 14.021 10.370 1.00 50.49 1 SER B O 1
ATOM 4709 N N . LEU B 1 3 ? -10.987 12.715 11.062 1.00 49.01 2 LEU B N 1
ATOM 4710 C CA . LEU B 1 3 ? -11.468 13.644 12.082 1.00 44.64 2 LEU B CA 1
ATOM 4711 C C . LEU B 1 3 ? -10.443 13.838 13.190 1.00 34.79 2 LEU B C 1
ATOM 4712 O O . LEU B 1 3 ? -9.726 12.910 13.575 1.00 36.01 2 LEU B O 1
ATOM 4728 N N . VAL B 1 4 ? -10.440 15.036 13.765 1.00 35.39 3 VAL B N 1
ATOM 4729 C CA . VAL B 1 4 ? -9.581 15.302 14.920 1.00 31.46 3 VAL B CA 1
ATOM 4730 C C . VAL B 1 4 ? -10.203 14.671 16.159 1.00 28.10 3 VAL B C 1
ATOM 4731 O O . VAL B 1 4 ? -11.333 15.030 16.522 1.00 33.75 3 VAL B O 1
ATOM 4744 N N . PRO B 1 5 ? -9.504 13.768 16.843 1.00 28.09 4 PRO B N 1
ATOM 4745 C CA . PRO B 1 5 ? -10.041 13.173 18.073 1.00 28.55 4 PRO B CA 1
ATOM 4746 C C . PRO B 1 5 ? -10.073 14.161 19.234 1.00 33.15 4 PRO B C 1
ATOM 4747 O O . PRO B 1 5 ? -9.282 15.101 19.306 1.00 31.58 4 PRO B O 1
ATOM 4758 N N . ARG B 1 6 ? -10.967 13.902 20.196 1.00 31.81 5 ARG B N 1
ATOM 4759 C CA . ARG B 1 6 ? -11.240 14.917 21.208 1.00 28.33 5 ARG B CA 1
ATOM 4760 C C . ARG B 1 6 ? -10.199 14.975 22.312 1.00 28.25 5 ARG B C 1
ATOM 4761 O O . ARG B 1 6 ? -10.091 16.005 22.985 1.00 27.21 5 ARG B O 1
ATOM 4782 N N . GLY B 1 7 ? -9.433 13.916 22.528 1.00 28.72 6 GLY B N 1
ATOM 4783 C CA . GLY B 1 7 ? -8.550 13.892 23.681 1.00 32.00 6 GLY B CA 1
ATOM 4784 C C . GLY B 1 7 ? -9.339 13.988 24.974 1.00 34.32 6 GLY B C 1
ATOM 4785 O O . GLY B 1 7 ? -10.290 13.234 25.212 1.00 34.22 6 GLY B O 1
ATOM 4789 N N . SER B 1 8 ? -8.921 14.917 25.834 1.00 32.17 7 SER B N 1
ATOM 4790 C CA . SER B 1 8 ? -9.588 15.172 27.107 1.00 32.84 7 SER B CA 1
ATOM 4791 C C . SER B 1 8 ? -10.795 16.087 26.951 1.00 31.73 7 SER B C 1
ATOM 4792 O O . SER B 1 8 ? -11.555 16.261 27.906 1.00 37.91 7 SER B O 1
ATOM 4800 N N . ALA B 1 9 ? -10.987 16.686 25.789 1.00 32.86 8 ALA B N 1
ATOM 4801 C CA . ALA B 1 9 ? -12.185 17.474 25.589 1.00 29.26 8 ALA B CA 1
ATOM 4802 C C . ALA B 1 9 ? -13.379 16.535 25.494 1.00 33.90 8 ALA B C 1
ATOM 4803 O O . ALA B 1 9 ? -13.232 15.356 25.165 1.00 38.61 8 ALA B O 1
ATOM 4810 N N . MET B 1 10 ? -14.559 17.053 25.824 1.00 29.11 9 MET B N 1
ATOM 4811 C CA . MET B 1 10 ? -15.813 16.318 25.720 1.00 30.16 9 MET B CA 1
ATOM 4812 C C . MET B 1 10 ? -16.687 16.942 24.653 1.00 29.40 9 MET B C 1
ATOM 4813 O O . MET B 1 10 ? -16.829 18.166 24.590 1.00 27.83 9 MET B O 1
ATOM 4827 N N . GLY B 1 11 ? -17.281 16.099 23.817 1.00 28.46 10 GLY B N 1
ATOM 4828 C CA . GLY B 1 11 ? -18.273 16.586 22.889 1.00 25.26 10 GLY B CA 1
ATOM 4829 C C . GLY B 1 11 ? -19.564 16.915 23.615 1.00 27.96 10 GLY B C 1
ATOM 4830 O O . GLY B 1 11 ? -19.869 16.351 24.661 1.00 25.26 10 GLY B O 1
ATOM 4834 N N . SER B 1 12 ? -20.307 17.865 23.058 1.00 27.11 11 SER B N 1
ATOM 4835 C CA . SER B 1 12 ? -21.589 18.276 23.606 1.00 27.87 11 SER B CA 1
ATOM 4836 C C . SER B 1 12 ? -22.663 17.252 23.276 1.00 25.09 11 SER B C 1
ATOM 4837 O O . SER B 1 12 ? -22.668 16.655 22.195 1.00 26.81 11 SER B O 1
ATOM 4845 N N . GLN B 1 13 ? -23.601 17.094 24.207 1.00 23.37 12 GLN B N 1
ATOM 4846 C CA . GLN B 1 13 ? -24.786 16.278 23.985 1.00 23.67 12 GLN B CA 1
ATOM 4847 C C . GLN B 1 13 ? -25.454 16.648 22.671 1.00 22.64 12 GLN B C 1
ATOM 4848 O O . GLN B 1 13 ? -25.665 17.825 22.368 1.00 22.87 12 GLN B O 1
ATOM 4862 N N . ARG B 1 14 ? -25.777 15.637 21.871 1.00 22.36 13 ARG B N 1
ATOM 4863 C CA . ARG B 1 14 ? -26.090 15.883 20.469 1.00 21.29 13 ARG B CA 1
ATOM 4864 C C . ARG B 1 14 ? -27.585 16.073 20.218 1.00 20.69 13 ARG B C 1
ATOM 4865 O O . ARG B 1 14 ? -28.183 15.454 19.349 1.00 19.70 13 ARG B O 1
ATOM 4886 N N . PHE B 1 15 ? -28.191 17.005 20.950 1.00 22.10 14 PHE B N 1
ATOM 4887 C CA . PHE B 1 15 ? -29.629 17.235 20.805 1.00 24.74 14 PHE B CA 1
ATOM 4888 C C . PHE B 1 15 ? -30.016 17.706 19.407 1.00 28.46 14 PHE B C 1
ATOM 4889 O O . PHE B 1 15 ? -31.085 17.338 18.903 1.00 24.85 14 PHE B O 1
ATOM 4906 N N . ASP B 1 16 ? -29.181 18.528 18.759 1.00 26.57 15 ASP B N 1
ATOM 4907 C CA . ASP B 1 16 ? -29.540 19.028 17.434 1.00 29.16 15 ASP B CA 1
ATOM 4908 C C . ASP B 1 16 ? -29.464 17.941 16.375 1.00 28.01 15 ASP B C 1
ATOM 4909 O O . ASP B 1 16 ? -30.172 18.006 15.368 1.00 26.99 15 ASP B O 1
ATOM 4918 N N . GLU B 1 17 ? -28.622 16.937 16.581 1.00 23.39 16 GLU B N 1
ATOM 4919 C CA . GLU B 1 17 ? -28.349 15.956 15.540 1.00 22.71 16 GLU B CA 1
ATOM 4920 C C . GLU B 1 17 ? -29.024 14.609 15.749 1.00 20.19 16 GLU B C 1
ATOM 4921 O O . GLU B 1 17 ? -29.154 13.860 14.777 1.00 21.96 16 GLU B O 1
ATOM 4933 N N . MET B 1 18 ? -29.409 14.260 16.980 1.00 21.65 17 MET B N 1
ATOM 4934 C CA . MET B 1 18 ? -29.855 12.896 17.258 1.00 20.49 17 MET B CA 1
ATOM 4935 C C . MET B 1 18 ? -31.230 12.631 16.654 1.00 19.45 17 MET B C 1
ATOM 4936 O O . MET B 1 18 ? -32.050 13.535 16.492 1.00 24.22 17 MET B O 1
ATOM 4950 N N . LEU B 1 19 ? -31.459 11.376 16.294 1.00 18.25 18 LEU B N 1
ATOM 4951 C CA . LEU B 1 19 ? -32.783 10.951 15.847 1.00 16.66 18 LEU B CA 1
ATOM 4952 C C . LEU B 1 19 ? -33.700 10.705 17.025 1.00 21.33 18 LEU B C 1
ATOM 4953 O O . LEU B 1 19 ? -34.877 11.086 16.992 1.00 20.75 18 LEU B O 1
ATOM 4969 N N . LEU B 1 20 ? -33.172 10.087 18.078 1.00 18.93 19 LEU B N 1
ATOM 4970 C CA . LEU B 1 20 ? -33.976 9.635 19.204 1.00 19.85 19 LEU B CA 1
ATOM 4971 C C . LEU B 1 20 ? -33.113 9.629 20.455 1.00 18.85 19 LEU B C 1
ATOM 4972 O O . LEU B 1 20 ? -32.050 9.007 20.477 1.00 17.54 19 LEU B O 1
ATOM 4988 N N . HIS B 1 21 ? -33.571 10.309 21.495 1.00 19.89 20 HIS B N 1
ATOM 4989 C CA . HIS B 1 21 ? -32.852 10.300 22.762 1.00 18.82 20 HIS B CA 1
ATOM 4990 C C . HIS B 1 21 ? -33.255 9.049 23.529 1.00 17.42 20 HIS B C 1
ATOM 4991 O O . HIS B 1 21 ? -34.399 8.919 23.984 1.00 20.02 20 HIS B O 1
ATOM 5005 N N . LEU B 1 22 ? -32.331 8.112 23.663 1.00 16.88 21 LEU B N 1
ATOM 5006 C CA . LEU B 1 22 ? -32.678 6.807 24.201 1.00 15.83 21 LEU B CA 1
ATOM 5007 C C . LEU B 1 22 ? -32.724 6.787 25.718 1.00 18.65 21 LEU B C 1
ATOM 5008 O O . LEU B 1 22 ? -33.452 5.980 26.302 1.00 20.02 21 LEU B O 1
ATOM 5024 N N . GLU B 1 23 ? -31.908 7.604 26.368 1.00 19.18 22 GLU B N 1
ATOM 5025 C CA . GLU B 1 23 ? -31.788 7.525 27.822 1.00 19.90 22 GLU B CA 1
ATOM 5026 C C . GLU B 1 23 ? -33.132 7.750 28.508 1.00 22.89 22 GLU B C 1
ATOM 5027 O O . GLU B 1 23 ? -33.501 6.936 29.372 1.00 22.63 22 GLU B O 1
ATOM 5039 N N . PRO B 1 24 ? -33.921 8.779 28.167 1.00 21.85 23 PRO B N 1
ATOM 5040 C CA . PRO B 1 24 ? -35.214 8.954 28.850 1.00 23.82 23 PRO B CA 1
ATOM 5041 C C . PRO B 1 24 ? -36.212 7.858 28.551 1.00 24.92 23 PRO B C 1
ATOM 5042 O O . PRO B 1 24 ? -37.190 7.712 29.299 1.00 28.22 23 PRO B O 1
ATOM 5053 N N . ARG B 1 25 ? -36.022 7.091 27.483 1.00 20.99 24 ARG B N 1
ATOM 5054 C CA . ARG B 1 25 ? -36.942 6.004 27.175 1.00 20.68 24 ARG B CA 1
ATOM 5055 C C . ARG B 1 25 ? -36.602 4.734 27.935 1.00 22.06 24 ARG B C 1
ATOM 5056 O O . ARG B 1 25 ? -37.383 3.777 27.895 1.00 26.10 24 ARG B O 1
ATOM 5077 N N . GLY B 1 26 ? -35.449 4.688 28.596 1.00 20.24 25 GLY B N 1
ATOM 5078 C CA . GLY B 1 26 ? -35.037 3.516 29.327 1.00 20.51 25 GLY B CA 1
ATOM 5079 C C . GLY B 1 26 ? -34.048 2.628 28.612 1.00 19.84 25 GLY B C 1
ATOM 5080 O O . GLY B 1 26 ? -33.569 1.648 29.201 1.00 20.97 25 GLY B O 1
ATOM 5084 N N . ALA B 1 27 ? -33.719 2.947 27.372 1.00 17.74 26 ALA B N 1
ATOM 5085 C CA . ALA B 1 27 ? -32.833 2.101 26.584 1.00 17.88 26 ALA B CA 1
ATOM 5086 C C . ALA B 1 27 ? -31.381 2.484 26.859 1.00 19.09 26 ALA B C 1
ATOM 5087 O O . ALA B 1 27 ? -30.646 2.944 25.995 1.00 17.99 26 ALA B O 1
ATOM 5094 N N . ARG B 1 28 ? -30.991 2.279 28.108 1.00 18.33 27 ARG B N 1
ATOM 5095 C CA . ARG B 1 28 ? -29.653 2.621 28.563 1.00 18.98 27 ARG B CA 1
ATOM 5096 C C . ARG B 1 28 ? -28.589 1.708 27.957 1.00 15.65 27 ARG B C 1
ATOM 5097 O O . ARG B 1 28 ? -28.745 0.490 27.903 1.00 17.20 27 ARG B O 1
ATOM 5118 N N . VAL B 1 29 ? -27.488 2.317 27.528 1.00 15.95 28 VAL B N 1
ATOM 5119 C CA . VAL B 1 29 ? -26.321 1.644 26.958 1.00 15.31 28 VAL B CA 1
ATOM 5120 C C . VAL B 1 29 ? -26.765 0.752 25.796 1.00 13.85 28 VAL B C 1
ATOM 5121 O O . VAL B 1 29 ? -26.703 -0.477 25.880 1.00 15.93 28 VAL B O 1
ATOM 5134 N N . PRO B 1 30 ? -27.203 1.352 24.696 1.00 15.67 29 PRO B N 1
ATOM 5135 C CA . PRO B 1 30 ? -27.566 0.584 23.492 1.00 12.91 29 PRO B CA 1
ATOM 5136 C C . PRO B 1 30 ? -26.347 -0.036 22.827 1.00 16.82 29 PRO B C 1
ATOM 5137 O O . PRO B 1 30 ? -25.288 0.587 22.738 1.00 18.02 29 PRO B O 1
ATOM 5148 N N . TYR B 1 31 ? -26.517 -1.254 22.301 1.00 15.25 30 TYR B N 1
ATOM 5149 C CA . TYR B 1 31 ? -25.445 -1.911 21.547 1.00 13.00 30 TYR B CA 1
ATOM 5150 C C . TYR B 1 31 ? -25.791 -2.273 20.121 1.00 13.61 30 TYR B C 1
ATOM 5151 O O . TYR B 1 31 ? -24.889 -2.366 19.306 1.00 13.64 30 TYR B O 1
ATOM 5169 N N . ASN B 1 32 ? -27.049 -2.540 19.815 1.00 14.42 31 ASN B N 1
ATOM 5170 C CA . ASN B 1 32 ? -27.398 -2.945 18.466 1.00 13.10 31 ASN B CA 1
ATOM 5171 C C . ASN B 1 32 ? -28.761 -2.381 18.105 1.00 13.77 31 ASN B C 1
ATOM 5172 O O . ASN B 1 32 ? -29.574 -2.068 18.972 1.00 14.05 31 ASN B O 1
ATOM 5183 N N . VAL B 1 33 ? -28.974 -2.215 16.807 1.00 12.98 32 VAL B N 1
ATOM 5184 C CA . VAL B 1 33 ? -30.203 -1.590 16.324 1.00 14.63 32 VAL B CA 1
ATOM 5185 C C . VAL B 1 33 ? -30.512 -2.149 14.938 1.00 14.20 32 VAL B C 1
ATOM 5186 O O . VAL B 1 33 ? -29.611 -2.302 14.113 1.00 14.41 32 VAL B O 1
ATOM 5199 N N . VAL B 1 34 ? -31.803 -2.404 14.662 1.00 13.80 33 VAL B N 1
ATOM 5200 C CA . VAL B 1 34 ? -32.233 -2.852 13.333 1.00 11.99 33 VAL B CA 1
ATOM 5201 C C . VAL B 1 34 ? -33.542 -2.188 12.921 1.00 15.92 33 VAL B C 1
ATOM 5202 O O . VAL B 1 34 ? -34.368 -1.798 13.750 1.00 16.60 33 VAL B O 1
ATOM 5215 N N . TYR B 1 35 ? -33.698 -2.034 11.610 1.00 15.04 34 TYR B N 1
ATOM 5216 C CA . TYR B 1 35 ? -35.012 -1.817 11.000 1.00 15.66 34 TYR B CA 1
ATOM 5217 C C . TYR B 1 35 ? -35.695 -3.165 10.782 1.00 16.90 34 TYR B C 1
ATOM 5218 O O . TYR B 1 35 ? -35.056 -4.134 10.351 1.00 17.00 34 TYR B O 1
ATOM 5236 N N . ASP B 1 36 ? -37.005 -3.231 11.074 1.00 18.10 35 ASP B N 1
ATOM 5237 C CA . ASP B 1 36 ? -37.780 -4.423 10.740 1.00 21.56 35 ASP B CA 1
ATOM 5238 C C . ASP B 1 36 ? -38.431 -4.248 9.363 1.00 18.86 35 ASP B C 1
ATOM 5239 O O . ASP B 1 36 ? -38.245 -3.242 8.672 1.00 19.05 35 ASP B O 1
ATOM 5248 N N . GLN B 1 37 ? -39.186 -5.266 8.929 1.00 22.77 36 GLN B N 1
ATOM 5249 C CA . GLN B 1 37 ? -39.729 -5.219 7.565 1.00 25.41 36 GLN B CA 1
ATOM 5250 C C . GLN B 1 37 ? -40.741 -4.087 7.376 1.00 23.20 36 GLN B C 1
ATOM 5251 O O . GLN B 1 37 ? -41.046 -3.732 6.229 1.00 23.40 36 GLN B O 1
ATOM 5265 N N . ASP B 1 38 ? -41.268 -3.523 8.467 1.00 23.88 37 ASP B N 1
ATOM 5266 C CA . ASP B 1 38 ? -42.146 -2.359 8.434 1.00 24.56 37 ASP B CA 1
ATOM 5267 C C . ASP B 1 38 ? -41.397 -1.042 8.607 1.00 23.36 37 ASP B C 1
ATOM 5268 O O . ASP B 1 38 ? -42.024 0.023 8.637 1.00 26.01 37 ASP B O 1
ATOM 5277 N N . ASN B 1 39 ? -40.072 -1.093 8.672 1.00 23.41 38 ASN B N 1
ATOM 5278 C CA . ASN B 1 39 ? -39.199 0.049 8.946 1.00 22.35 38 ASN B CA 1
ATOM 5279 C C . ASN B 1 39 ? -39.425 0.667 10.320 1.00 18.47 38 ASN B C 1
ATOM 5280 O O . ASN B 1 39 ? -39.082 1.830 10.545 1.00 22.43 38 ASN B O 1
ATOM 5291 N N . ASN B 1 40 ? -39.979 -0.093 11.238 1.00 18.86 39 ASN B N 1
ATOM 5292 C CA . ASN B 1 40 ? -39.884 0.321 12.627 1.00 18.71 39 ASN B CA 1
ATOM 5293 C C . ASN B 1 40 ? -38.499 -0.063 13.145 1.00 16.12 39 ASN B C 1
ATOM 5294 O O . ASN B 1 40 ? -37.773 -0.834 12.509 1.00 18.46 39 ASN B O 1
ATOM 5305 N N . ILE B 1 41 ? -38.135 0.492 14.295 1.00 16.05 40 ILE B N 1
ATOM 5306 C CA . ILE B 1 41 ? -36.754 0.468 14.773 1.00 16.43 40 ILE B CA 1
ATOM 5307 C C . ILE B 1 41 ? -36.715 -0.295 16.083 1.00 18.18 40 ILE B C 1
ATOM 5308 O O . ILE B 1 41 ? -37.498 -0.017 16.992 1.00 19.12 40 ILE B O 1
ATOM 5324 N N . TRP B 1 42 ? -35.801 -1.257 16.177 1.00 15.94 41 TRP B N 1
ATOM 5325 C CA . TRP B 1 42 ? -35.602 -2.033 17.385 1.00 15.19 41 TRP B CA 1
ATOM 5326 C C . TRP B 1 42 ? -34.190 -1.830 17.897 1.00 17.19 41 TRP B C 1
ATOM 5327 O O . TRP B 1 42 ? -33.225 -1.931 17.136 1.00 14.98 41 TRP B O 1
ATOM 5348 N N . VAL B 1 43 ? -34.091 -1.613 19.205 1.00 13.47 42 VAL B N 1
ATOM 5349 C CA . VAL B 1 43 ? -32.834 -1.334 19.889 1.00 13.88 42 VAL B CA 1
ATOM 5350 C C . VAL B 1 43 ? -32.632 -2.384 20.958 1.00 16.21 42 VAL B C 1
ATOM 5351 O O . VAL B 1 43 ? -33.516 -2.603 21.791 1.00 17.09 42 VAL B O 1
ATOM 5364 N N . ALA B 1 44 ? -31.442 -2.995 20.975 1.00 13.92 43 ALA B N 1
ATOM 5365 C CA . ALA B 1 44 ? -31.009 -3.861 22.065 1.00 15.11 43 ALA B CA 1
ATOM 5366 C C . ALA B 1 44 ? -30.023 -3.085 22.944 1.00 16.14 43 ALA B C 1
ATOM 5367 O O . ALA B 1 44 ? -29.010 -2.575 22.441 1.00 14.37 43 ALA B O 1
ATOM 5374 N N . SER B 1 45 ? -30.309 -3.004 24.253 1.00 14.78 44 SER B N 1
ATOM 5375 C CA . SER B 1 45 ? -29.547 -2.176 25.170 1.00 13.33 44 SER B CA 1
ATOM 5376 C C . SER B 1 45 ? -29.450 -2.886 26.507 1.00 13.12 44 SER B C 1
ATOM 5377 O O . SER B 1 45 ? -30.192 -3.826 26.782 1.00 15.99 44 SER B O 1
ATOM 5385 N N . LYS B 1 46 ? -28.520 -2.430 27.340 1.00 15.45 45 LYS B N 1
ATOM 5386 C CA . LYS B 1 46 ? -28.513 -2.923 28.720 1.00 14.92 45 LYS B CA 1
ATOM 5387 C C . LYS B 1 46 ? -29.847 -2.662 29.412 1.00 17.76 45 LYS B C 1
ATOM 5388 O O . LYS B 1 46 ? -30.229 -3.429 30.303 1.00 19.77 45 LYS B O 1
ATOM 5407 N N . GLY B 1 47 ? -30.552 -1.596 29.031 1.00 15.79 46 GLY B N 1
ATOM 5408 C CA . GLY B 1 47 ? -31.891 -1.352 29.547 1.00 18.24 46 GLY B CA 1
ATOM 5409 C C . GLY B 1 47 ? -33.000 -2.214 28.979 1.00 20.28 46 GLY B C 1
ATOM 5410 O O . GLY B 1 47 ? -34.167 -2.036 29.367 1.00 20.87 46 GLY B O 1
ATOM 5414 N N . GLY B 1 48 ? -32.691 -3.143 28.079 1.00 19.69 47 GLY B N 1
ATOM 5415 C CA . GLY B 1 48 ? -33.672 -4.033 27.483 1.00 17.32 47 GLY B CA 1
ATOM 5416 C C . GLY B 1 48 ? -33.829 -3.835 25.987 1.00 19.12 47 GLY B C 1
ATOM 5417 O O . GLY B 1 48 ? -33.061 -3.125 25.335 1.00 16.85 47 GLY B O 1
ATOM 5421 N N . LEU B 1 49 ? -34.882 -4.457 25.456 1.00 17.45 48 LEU B N 1
ATOM 5422 C CA . LEU B 1 49 ? -35.254 -4.391 24.056 1.00 15.54 48 LEU B CA 1
ATOM 5423 C C . LEU B 1 49 ? -36.393 -3.387 23.893 1.00 18.33 48 LEU B C 1
ATOM 5424 O O . LEU B 1 49 ? -37.367 -3.435 24.652 1.00 21.23 48 LEU B O 1
ATOM 5440 N N . TYR B 1 50 ? -36.290 -2.511 22.881 1.00 15.13 49 TYR B N 1
ATOM 5441 C CA . TYR B 1 50 ? -37.257 -1.446 22.653 1.00 18.32 49 TYR B CA 1
ATOM 5442 C C . TYR B 1 50 ? -37.601 -1.391 21.176 1.00 19.02 49 TYR B C 1
ATOM 5443 O O . TYR B 1 50 ? -36.706 -1.457 20.331 1.00 18.19 49 TYR B O 1
ATOM 5461 N N . LYS B 1 51 ? -38.895 -1.285 20.871 1.00 20.38 50 LYS B N 1
ATOM 5462 C CA . LYS B 1 51 ? -39.383 -1.016 19.520 1.00 18.86 50 LYS B CA 1
ATOM 5463 C C . LYS B 1 51 ? -39.902 0.415 19.467 1.00 17.85 50 LYS B C 1
ATOM 5464 O O . LYS B 1 51 ? -40.638 0.853 20.359 1.00 20.69 50 LYS B O 1
ATOM 5483 N N . PHE B 1 52 ? -39.513 1.133 18.435 1.00 15.41 51 PHE B N 1
ATOM 5484 C CA . PHE B 1 52 ? -39.913 2.511 18.215 1.00 17.86 51 PHE B CA 1
ATOM 5485 C C . PHE B 1 52 ? -40.568 2.643 16.844 1.00 18.44 51 PHE B C 1
ATOM 5486 O O . PHE B 1 52 ? -40.148 2.009 15.868 1.00 18.47 51 PHE B O 1
ATOM 5503 N N . ASN B 1 53 ? -41.594 3.489 16.787 1.00 20.24 52 ASN B N 1
ATOM 5504 C CA . ASN B 1 53 ? -42.217 3.856 15.523 1.00 21.85 52 ASN B CA 1
ATOM 5505 C C . ASN B 1 53 ? -41.198 4.517 14.604 1.00 22.09 52 ASN B C 1
ATOM 5506 O O . ASN B 1 53 ? -40.588 5.533 14.958 1.00 21.37 52 ASN B O 1
ATOM 5517 N N . GLY B 1 54 ? -41.013 3.935 13.418 1.00 22.00 53 GLY B N 1
ATOM 5518 C CA . GLY B 1 54 ? -40.015 4.434 12.488 1.00 24.32 53 GLY B CA 1
ATOM 5519 C C . GLY B 1 54 ? -40.199 5.875 12.043 1.00 24.60 53 GLY B C 1
ATOM 5520 O O . GLY B 1 54 ? -39.231 6.500 11.603 1.00 26.46 53 GLY B O 1
ATOM 5524 N N . LYS B 1 55 ? -41.410 6.426 12.137 1.00 24.97 54 LYS B N 1
ATOM 5525 C CA . LYS B 1 55 ? -41.630 7.811 11.724 1.00 25.28 54 LYS B CA 1
ATOM 5526 C C . LYS B 1 55 ? -41.739 8.782 12.887 1.00 27.19 54 LYS B C 1
ATOM 5527 O O . LYS B 1 55 ? -41.124 9.852 12.838 1.00 29.59 54 LYS B O 1
ATOM 5546 N N . THR B 1 56 ? -42.485 8.426 13.940 1.00 24.77 55 THR B N 1
ATOM 5547 C CA . THR B 1 56 ? -42.653 9.316 15.081 1.00 27.26 55 THR B CA 1
ATOM 5548 C C . THR B 1 56 ? -41.594 9.120 16.147 1.00 27.47 55 THR B C 1
ATOM 5549 O O . THR B 1 56 ? -41.352 10.044 16.938 1.00 25.67 55 THR B O 1
ATOM 5560 N N . LEU B 1 57 ? -40.997 7.926 16.193 1.00 26.08 56 LEU B N 1
ATOM 5561 C CA . LEU B 1 57 ? -39.992 7.509 17.170 1.00 20.01 56 LEU B CA 1
ATOM 5562 C C . LEU B 1 57 ? -40.564 7.312 18.558 1.00 23.00 56 LEU B C 1
ATOM 5563 O O . LEU B 1 57 ? -39.795 7.165 19.513 1.00 23.94 56 LEU B O 1
ATOM 5579 N N . ARG B 1 58 ? -41.883 7.266 18.694 1.00 22.22 57 ARG B N 1
ATOM 5580 C CA . ARG B 1 58 ? -42.493 6.932 19.970 1.00 24.61 57 ARG B CA 1
ATOM 5581 C C . ARG B 1 58 ? -42.360 5.435 20.255 1.00 21.02 57 ARG B C 1
ATOM 5582 O O . ARG B 1 58 ? -42.269 4.600 19.350 1.00 20.54 57 ARG B O 1
ATOM 5603 N N . THR B 1 59 ? -42.326 5.101 21.538 1.00 22.30 58 THR B N 1
ATOM 5604 C CA . THR B 1 59 ? -42.118 3.724 21.952 1.00 20.52 58 THR B CA 1
ATOM 5605 C C . THR B 1 59 ? -43.362 2.901 21.672 1.00 25.73 58 THR B C 1
ATOM 5606 O O . THR B 1 59 ? -44.473 3.310 22.019 1.00 27.92 58 THR B O 1
ATOM 5617 N N . LEU B 1 60 ? -43.171 1.740 21.046 1.00 22.40 59 LEU B N 1
ATOM 5618 C CA . LEU B 1 60 ? -44.246 0.815 20.715 1.00 19.58 59 LEU B CA 1
ATOM 5619 C C . LEU B 1 60 ? -44.238 -0.470 21.522 1.00 25.80 59 LEU B C 1
ATOM 5620 O O . LEU B 1 60 ? -45.281 -1.117 21.637 1.00 28.77 59 LEU B O 1
ATOM 5636 N N . HIS B 1 61 ? -43.085 -0.900 22.024 1.00 24.90 60 HIS B N 1
ATOM 5637 C CA . HIS B 1 61 ? -42.988 -2.163 22.740 1.00 25.15 60 HIS B CA 1
ATOM 5638 C C . HIS B 1 61 ? -41.693 -2.145 23.540 1.00 24.97 60 HIS B C 1
ATOM 5639 O O . HIS B 1 61 ? -40.724 -1.500 23.138 1.00 25.48 60 HIS B O 1
ATOM 5653 N N . GLU B 1 62 ? -41.692 -2.836 24.683 1.00 23.80 61 GLU B N 1
ATOM 5654 C CA . GLU B 1 62 ? -40.535 -2.898 25.569 1.00 24.09 61 GLU B CA 1
ATOM 5655 C C . GLU B 1 62 ? -40.393 -4.300 26.139 1.00 28.85 61 GLU B C 1
ATOM 5656 O O . GLU B 1 62 ? -41.389 -4.968 26.429 1.00 29.85 61 GLU B O 1
ATOM 5668 N N . ASP B 1 63 ? -39.148 -4.742 26.306 1.00 29.37 62 ASP B N 1
ATOM 5669 C CA . ASP B 1 63 ? -38.811 -5.879 27.172 1.00 26.52 62 ASP B CA 1
ATOM 5670 C C . ASP B 1 63 ? -37.688 -5.346 28.045 1.00 25.35 62 ASP B C 1
ATOM 5671 O O . ASP B 1 63 ? -36.506 -5.549 27.739 1.00 24.97 62 ASP B O 1
ATOM 5680 N N . LYS B 1 64 ? -38.076 -4.671 29.129 1.00 25.54 63 LYS B N 1
ATOM 5681 C CA . LYS B 1 64 ? -37.165 -3.872 29.942 1.00 24.26 63 LYS B CA 1
ATOM 5682 C C . LYS B 1 64 ? -36.313 -4.730 30.871 1.00 27.69 63 LYS B C 1
ATOM 5683 O O . LYS B 1 64 ? -36.735 -5.780 31.377 1.00 26.56 63 LYS B O 1
ATOM 5702 N N . LYS B 1 65 ? -35.118 -4.219 31.141 1.00 20.93 64 LYS B N 1
ATOM 5703 C CA . LYS B 1 65 ? -34.141 -4.840 32.006 1.00 22.12 64 LYS B CA 1
ATOM 5704 C C . LYS B 1 65 ? -33.563 -3.762 32.914 1.00 24.34 64 LYS B C 1
ATOM 5705 O O . LYS B 1 65 ? -33.624 -2.569 32.605 1.00 24.01 64 LYS B O 1
ATOM 5724 N N . PHE B 1 66 ? -33.039 -4.188 34.066 1.00 23.35 65 PHE B N 1
ATOM 5725 C CA . PHE B 1 66 ? -32.335 -3.299 34.989 1.00 21.91 65 PHE B CA 1
ATOM 5726 C C . PHE B 1 66 ? -30.899 -3.181 34.504 1.00 18.55 65 PHE B C 1
ATOM 5727 O O . PHE B 1 66 ? -30.121 -4.126 34.663 1.00 21.32 65 PHE B O 1
ATOM 5744 N N . PHE B 1 67 ? -30.551 -2.024 33.919 1.00 20.65 66 PHE B N 1
ATOM 5745 C CA . PHE B 1 67 ? -29.349 -1.945 33.096 1.00 21.16 66 PHE B CA 1
ATOM 5746 C C . PHE B 1 67 ? -28.077 -2.219 33.883 1.00 20.09 66 PHE B C 1
ATOM 5747 O O . PHE B 1 67 ? -27.118 -2.738 33.322 1.00 20.32 66 PHE B O 1
ATOM 5764 N N . LYS B 1 68 ? -28.027 -1.913 35.183 1.00 19.45 67 LYS B N 1
ATOM 5765 C CA . LYS B 1 68 ? -26.772 -2.141 35.873 1.00 23.21 67 LYS B CA 1
ATOM 5766 C C . LYS B 1 68 ? -26.452 -3.621 36.101 1.00 20.58 67 LYS B C 1
ATOM 5767 O O . LYS B 1 68 ? -25.294 -3.939 36.402 1.00 25.00 67 LYS B O 1
ATOM 5786 N N . LYS B 1 69 ? -27.411 -4.520 35.920 1.00 19.78 68 LYS B N 1
ATOM 5787 C CA . LYS B 1 69 ? -27.198 -5.956 36.046 1.00 21.02 68 LYS B CA 1
ATOM 5788 C C . LYS B 1 69 ? -26.814 -6.626 34.743 1.00 23.13 68 LYS B C 1
ATOM 5789 O O . LYS B 1 69 ? -26.432 -7.806 34.754 1.00 20.60 68 LYS B O 1
ATOM 5808 N N . MET B 1 70 ? -26.948 -5.931 33.625 1.00 19.56 69 MET B N 1
ATOM 5809 C CA . MET B 1 70 ? -26.936 -6.601 32.339 1.00 19.30 69 MET B CA 1
ATOM 5810 C C . MET B 1 70 ? -25.558 -6.581 31.683 1.00 17.51 69 MET B C 1
ATOM 5811 O O . MET B 1 70 ? -24.784 -5.629 31.810 1.00 18.25 69 MET B O 1
ATOM 5825 N N . ALA B 1 71 ? -25.279 -7.668 30.969 1.00 17.71 70 ALA B N 1
ATOM 5826 C CA . ALA B 1 71 ? -24.067 -7.796 30.195 1.00 16.65 70 ALA B CA 1
ATOM 5827 C C . ALA B 1 71 ? -24.125 -6.926 28.936 1.00 15.54 70 ALA B C 1
ATOM 5828 O O . ALA B 1 71 ? -25.199 -6.641 28.413 1.00 16.69 70 ALA B O 1
ATOM 5835 N N . PRO B 1 72 ? -22.975 -6.488 28.440 1.00 15.65 71 PRO B N 1
ATOM 5836 C CA . PRO B 1 72 ? -22.931 -5.796 27.150 1.00 15.55 71 PRO B CA 1
ATOM 5837 C C . PRO B 1 72 ? -23.301 -6.717 25.997 1.00 17.26 71 PRO B C 1
ATOM 5838 O O . PRO B 1 72 ? -23.470 -7.933 26.126 1.00 18.15 71 PRO B O 1
ATOM 5849 N N . PHE B 1 73 ? -23.398 -6.094 24.835 1.00 14.75 72 PHE B N 1
ATOM 5850 C CA . PHE B 1 73 ? -23.649 -6.768 23.562 1.00 14.09 72 PHE B CA 1
ATOM 5851 C C . PHE B 1 73 ? -24.910 -7.628 23.534 1.00 16.08 72 PHE B C 1
ATOM 5852 O O . PHE B 1 73 ? -24.889 -8.719 22.960 1.00 16.43 72 PHE B O 1
ATOM 5869 N N . PRO B 1 74 ? -26.039 -7.158 24.063 1.00 13.64 73 PRO B N 1
ATOM 5870 C CA . PRO B 1 74 ? -27.310 -7.763 23.673 1.00 14.49 73 PRO B CA 1
ATOM 5871 C C . PRO B 1 74 ? -27.485 -7.594 22.178 1.00 13.06 73 PRO B C 1
ATOM 5872 O O . PRO B 1 74 ? -27.072 -6.584 21.614 1.00 15.60 73 PRO B O 1
ATOM 5883 N N . GLN B 1 75 ? -28.084 -8.603 21.535 1.00 13.52 74 GLN B N 1
ATOM 5884 C CA . GLN B 1 75 ? -28.228 -8.652 20.082 1.00 12.06 74 GLN B CA 1
ATOM 5885 C C . GLN B 1 75 ? -29.677 -8.431 19.664 1.00 14.88 74 GLN B C 1
ATOM 5886 O O . GLN B 1 75 ? -30.594 -8.738 20.416 1.00 14.79 74 GLN B O 1
ATOM 5900 N N . VAL B 1 76 ? -29.853 -7.901 18.465 1.00 15.66 75 VAL B N 1
ATOM 5901 C CA . VAL B 1 76 ? -31.171 -7.796 17.848 1.00 14.95 75 VAL B CA 1
ATOM 5902 C C . VAL B 1 76 ? -31.002 -7.933 16.344 1.00 16.31 75 VAL B C 1
ATOM 5903 O O . VAL B 1 76 ? -30.202 -7.223 15.724 1.00 17.57 75 VAL B O 1
ATOM 5916 N N . ILE B 1 77 ? -31.754 -8.866 15.765 1.00 15.15 76 ILE B N 1
ATOM 5917 C CA . ILE B 1 77 ? -31.701 -9.200 14.345 1.00 14.41 76 ILE B CA 1
ATOM 5918 C C . ILE B 1 77 ? -33.121 -9.241 13.811 1.00 17.19 76 ILE B C 1
ATOM 5919 O O . ILE B 1 77 ? -33.989 -9.867 14.428 1.00 18.71 76 ILE B O 1
ATOM 5935 N N . SER B 1 78 ? -33.330 -8.615 12.645 1.00 16.42 77 SER B N 1
ATOM 5936 C CA . SER B 1 78 ? -34.575 -8.727 11.884 1.00 17.33 77 SER B CA 1
ATOM 5937 C C . SER B 1 78 ? -34.413 -9.867 10.883 1.00 18.43 77 SER B C 1
ATOM 5938 O O . SER B 1 78 ? -33.522 -9.832 10.029 1.00 20.71 77 SER B O 1
ATOM 5946 N N . TYR B 1 79 ? -35.238 -10.904 11.024 1.00 21.27 78 TYR B N 1
ATOM 5947 C CA . TYR B 1 79 ? -35.195 -12.055 10.127 1.00 21.20 78 TYR B CA 1
ATOM 5948 C C . TYR B 1 79 ? -36.600 -12.291 9.595 1.00 21.14 78 TYR B C 1
ATOM 5949 O O . TYR B 1 79 ? -37.480 -12.708 10.354 1.00 23.87 78 TYR B O 1
ATOM 5967 N N . LYS B 1 80 ? -36.790 -12.055 8.296 1.00 23.18 79 LYS B N 1
ATOM 5968 C CA . LYS B 1 80 ? -38.115 -12.162 7.701 1.00 28.44 79 LYS B CA 1
ATOM 5969 C C . LYS B 1 80 ? -39.084 -11.321 8.524 1.00 26.53 79 LYS B C 1
ATOM 5970 O O . LYS B 1 80 ? -38.864 -10.111 8.687 1.00 25.88 79 LYS B O 1
ATOM 5989 N N . ASP B 1 81 ? -40.150 -11.930 9.048 1.00 22.99 80 ASP B N 1
ATOM 5990 C CA . ASP B 1 81 ? -41.165 -11.193 9.784 1.00 24.25 80 ASP B CA 1
ATOM 5991 C C . ASP B 1 81 ? -41.010 -11.376 11.284 1.00 26.37 80 ASP B C 1
ATOM 5992 O O . ASP B 1 81 ? -41.985 -11.250 12.031 1.00 30.34 80 ASP B O 1
ATOM 6001 N N . ARG B 1 82 ? -39.786 -11.669 11.745 1.00 24.02 81 ARG B N 1
ATOM 6002 C CA . ARG B 1 82 ? -39.517 -11.914 13.146 1.00 22.01 81 ARG B CA 1
ATOM 6003 C C . ARG B 1 82 ? -38.350 -11.059 13.601 1.00 19.02 81 ARG B C 1
ATOM 6004 O O . ARG B 1 82 ? -37.566 -10.564 12.797 1.00 22.25 81 ARG B O 1
ATOM 6025 N N . ILE B 1 83 ? -38.263 -10.919 14.917 1.00 18.18 82 ILE B N 1
ATOM 6026 C CA . ILE B 1 83 ? -37.116 -10.326 15.589 1.00 20.77 82 ILE B CA 1
ATOM 6027 C C . ILE B 1 83 ? -36.489 -11.412 16.460 1.00 19.66 82 ILE B C 1
ATOM 6028 O O . ILE B 1 83 ? -37.190 -12.110 17.201 1.00 20.84 82 ILE B O 1
ATOM 6044 N N . ILE B 1 84 ? -35.169 -11.572 16.346 1.00 19.78 83 ILE B N 1
ATOM 6045 C CA . ILE B 1 84 ? -34.387 -12.483 17.174 1.00 18.29 83 ILE B CA 1
ATOM 6046 C C . ILE B 1 84 ? -33.531 -11.615 18.089 1.00 17.01 83 ILE B C 1
ATOM 6047 O O . ILE B 1 84 ? -32.854 -10.704 17.597 1.00 18.57 83 ILE B O 1
ATOM 6063 N N . TYR B 1 85 ? -33.592 -11.851 19.396 1.00 18.47 84 TYR B N 1
ATOM 6064 C CA . TYR B 1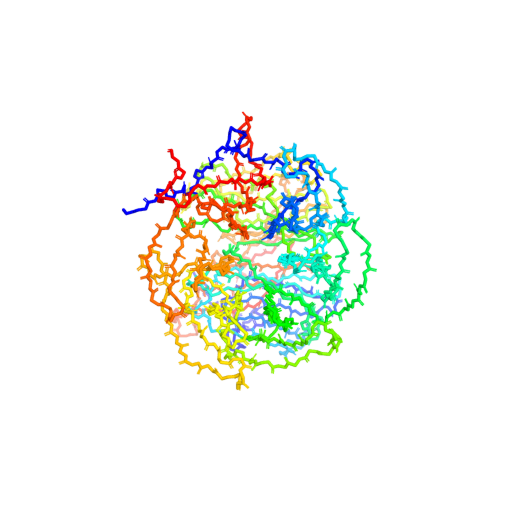 85 ? -32.830 -10.995 20.294 1.00 16.41 84 TYR B CA 1
ATOM 6065 C C . TYR B 1 85 ? -32.334 -11.738 21.526 1.00 18.28 84 TYR B C 1
ATOM 6066 O O . TYR B 1 85 ? -32.880 -12.773 21.942 1.00 17.76 84 TYR B O 1
ATOM 6084 N N . THR B 1 86 ? -31.259 -11.190 22.104 1.00 17.81 85 THR B N 1
ATOM 6085 C CA . THR B 1 86 ? -30.627 -11.782 23.275 1.00 17.98 85 THR B CA 1
ATOM 6086 C C . THR B 1 86 ? -30.461 -10.748 24.367 1.00 19.80 85 THR B C 1
ATOM 6087 O O . THR B 1 86 ? -30.363 -9.551 24.112 1.00 20.91 85 THR B O 1
ATOM 6098 N N . SER B 1 87 ? -30.388 -11.253 25.598 1.00 18.79 86 SER B N 1
ATOM 6099 C CA . SER B 1 87 ? -29.987 -10.480 26.761 1.00 17.48 86 SER B CA 1
ATOM 6100 C C . SER B 1 87 ? -29.296 -11.430 27.724 1.00 20.63 86 SER B C 1
ATOM 6101 O O . SER B 1 87 ? -29.431 -12.651 27.625 1.00 19.41 86 SER B O 1
ATOM 6109 N N . ALA B 1 88 ? -28.560 -10.857 28.660 1.00 18.58 87 ALA B N 1
ATOM 6110 C CA . ALA B 1 88 ? -27.953 -11.649 29.727 1.00 18.35 87 ALA B CA 1
ATOM 6111 C C . ALA B 1 88 ? -27.732 -10.790 30.950 1.00 21.50 87 ALA B C 1
ATOM 6112 O O . ALA B 1 88 ? -27.195 -9.687 30.844 1.00 18.73 87 ALA B O 1
ATOM 6119 N N . GLU B 1 89 ? -28.086 -11.335 32.117 1.00 21.41 88 GLU B N 1
ATOM 6120 C CA . GLU B 1 89 ? -27.563 -10.828 33.375 1.00 25.03 88 GLU B CA 1
ATOM 6121 C C . GLU B 1 89 ? -26.131 -11.295 33.528 1.00 24.56 88 GLU B C 1
ATOM 6122 O O . GLU B 1 89 ? -25.865 -12.503 33.553 1.00 26.40 88 GLU B O 1
ATOM 6134 N N . PHE B 1 90 ? -25.215 -10.337 33.604 1.00 21.17 89 PHE B N 1
ATOM 6135 C CA . PHE B 1 90 ? -23.797 -10.636 33.519 1.00 20.64 89 PHE B CA 1
ATOM 6136 C C . PHE B 1 90 ? -23.375 -11.709 34.522 1.00 26.40 89 PHE B C 1
ATOM 6137 O O . PHE B 1 90 ? -22.681 -12.669 34.171 1.00 25.42 89 PHE B O 1
ATOM 6154 N N . SER B 1 91 ? -23.789 -11.564 35.776 1.00 28.02 90 SER B N 1
ATOM 6155 C CA . SER B 1 91 ? -23.327 -12.490 36.803 1.00 28.16 90 SER B CA 1
ATOM 6156 C C . SER B 1 91 ? -23.933 -13.888 36.697 1.00 32.17 90 SER B C 1
ATOM 6157 O O . SER B 1 91 ? -23.369 -14.827 37.267 1.00 35.63 90 SER B O 1
ATOM 6165 N N . ASP B 1 92 ? -25.073 -14.054 36.028 1.00 32.59 91 ASP B N 1
ATOM 6166 C CA . ASP B 1 92 ? -25.590 -15.391 35.742 1.00 31.72 91 ASP B CA 1
ATOM 6167 C C . ASP B 1 92 ? -24.810 -16.088 34.631 1.00 34.74 91 ASP B C 1
ATOM 6168 O O . ASP B 1 92 ? -24.951 -17.304 34.473 1.00 35.10 91 ASP B O 1
ATOM 6177 N N . ARG B 1 93 ? -24.039 -15.343 33.836 1.00 27.73 92 ARG B N 1
ATOM 6178 C CA . ARG B 1 93 ? -23.376 -15.873 32.641 1.00 31.52 92 ARG B CA 1
ATOM 6179 C C . ARG B 1 93 ? -24.285 -16.827 31.871 1.00 30.65 92 ARG B C 1
ATOM 6180 O O . ARG B 1 93 ? -23.888 -17.919 31.460 1.00 33.75 92 ARG B O 1
ATOM 6201 N N . THR B 1 94 ? -25.530 -16.399 31.675 1.00 26.30 93 THR B N 1
ATOM 6202 C CA . THR B 1 94 ? -26.502 -17.133 30.883 1.00 22.12 93 THR B CA 1
ATOM 6203 C C . THR B 1 94 ? -27.200 -16.134 29.984 1.00 23.07 93 THR B C 1
ATOM 6204 O O . THR B 1 94 ? -27.590 -15.061 30.449 1.00 24.15 93 THR B O 1
ATOM 6215 N N . THR B 1 95 ? -27.316 -16.477 28.708 1.00 20.05 94 THR B N 1
ATOM 6216 C CA . THR B 1 95 ? -27.950 -15.624 27.716 1.00 19.98 94 THR B CA 1
ATOM 6217 C C . THR B 1 95 ? -29.329 -16.167 27.336 1.00 24.19 94 THR B C 1
ATOM 6218 O O . THR B 1 95 ? -29.474 -17.349 26.995 1.00 23.86 94 THR B O 1
ATOM 6229 N N . ILE B 1 96 ? -30.340 -15.292 27.366 1.00 22.67 95 ILE B N 1
ATOM 6230 C CA . ILE B 1 96 ? -31.691 -15.637 26.926 1.00 21.65 95 ILE B CA 1
ATOM 6231 C C . ILE B 1 96 ? -31.803 -15.315 25.447 1.00 21.30 95 ILE B C 1
ATOM 6232 O O . ILE B 1 96 ? -31.585 -14.174 25.045 1.00 21.41 95 ILE B O 1
ATOM 6248 N N . LEU B 1 97 ? -32.153 -16.315 24.645 1.00 18.72 96 LEU B N 1
ATOM 6249 C CA . LEU B 1 97 ? -32.446 -16.144 23.227 1.00 19.79 96 LEU B CA 1
ATOM 6250 C C . LEU B 1 97 ? -33.955 -16.184 23.045 1.00 22.59 96 LEU B C 1
ATOM 6251 O O . LEU B 1 97 ? -34.615 -17.101 23.543 1.00 23.82 96 LEU B O 1
ATOM 6267 N N . ARG B 1 98 ? -34.501 -15.198 22.349 1.00 20.06 97 ARG B N 1
ATOM 6268 C CA . ARG B 1 98 ? -35.931 -15.170 22.079 1.00 21.10 97 ARG B CA 1
ATOM 6269 C C . ARG B 1 98 ? -36.159 -14.871 20.615 1.00 22.09 97 ARG B C 1
ATOM 6270 O O . ARG B 1 98 ? -35.426 -14.096 19.995 1.00 19.32 97 ARG B O 1
ATOM 6291 N N . VAL B 1 99 ? -37.203 -15.478 20.064 1.00 22.92 98 VAL B N 1
ATOM 6292 C CA . VAL B 1 99 ? -37.729 -15.095 18.771 1.00 21.32 98 VAL B CA 1
ATOM 6293 C C . VAL B 1 99 ? -39.136 -14.571 18.997 1.00 21.16 98 VAL B C 1
ATOM 6294 O O . VAL B 1 99 ? -39.943 -15.238 19.644 1.00 23.14 98 VAL B O 1
ATOM 6307 N N . ILE B 1 100 ? -39.433 -13.399 18.457 1.00 20.49 99 ILE B N 1
ATOM 6308 C CA . ILE B 1 100 ? -40.744 -12.787 18.657 1.00 24.09 99 ILE B CA 1
ATOM 6309 C C . ILE B 1 100 ? -41.328 -12.333 17.331 1.00 23.66 99 ILE B C 1
ATOM 6310 O O . ILE B 1 100 ? -40.609 -12.055 16.368 1.00 22.27 99 ILE B O 1
ATOM 6326 N N . SER B 1 101 ? -42.659 -12.265 17.281 1.00 25.19 100 SER B N 1
ATOM 6327 C CA . SER B 1 101 ? -43.326 -11.557 16.205 1.00 27.50 100 SER B CA 1
ATOM 6328 C C . SER B 1 101 ? -43.095 -10.054 16.377 1.00 21.47 100 SER B C 1
ATOM 6329 O O . SER B 1 101 ? -42.623 -9.600 17.426 1.00 23.95 100 SER B O 1
ATOM 6337 N N . LEU B 1 102 ? -43.420 -9.280 15.332 1.00 26.37 101 LEU B N 1
ATOM 6338 C CA . LEU B 1 102 ? -43.163 -7.844 15.366 1.00 22.93 101 LEU B CA 1
ATOM 6339 C C . LEU B 1 102 ? -44.056 -7.132 16.361 1.00 26.52 101 LEU B C 1
ATOM 6340 O O . LEU B 1 102 ? -43.762 -5.989 16.734 1.00 24.29 101 LEU B O 1
ATOM 6356 N N . ASP B 1 103 ? -45.084 -7.805 16.878 1.00 30.47 102 ASP B N 1
ATOM 6357 C CA . ASP B 1 103 ? -45.881 -7.250 17.963 1.00 30.67 102 ASP B CA 1
ATOM 6358 C C . ASP B 1 103 ? -45.385 -7.642 19.337 1.00 29.19 102 ASP B C 1
ATOM 6359 O O . ASP B 1 103 ? -45.915 -7.142 20.333 1.00 32.24 102 ASP B O 1
ATOM 6368 N N . GLY B 1 104 ? -44.382 -8.503 19.422 1.00 28.90 103 GLY B N 1
ATOM 6369 C CA . GLY B 1 104 ? -43.828 -8.889 20.698 1.00 27.34 103 GLY B CA 1
ATOM 6370 C C . GLY B 1 104 ? -44.257 -10.246 21.203 1.00 29.31 103 GLY B C 1
ATOM 6371 O O . GLY B 1 104 ? -43.847 -10.631 22.299 1.00 34.74 103 GLY B O 1
ATOM 6375 N N . ASP B 1 105 ? -45.053 -10.983 20.440 1.00 31.17 104 ASP B N 1
ATOM 6376 C CA . ASP B 1 105 ? -45.433 -12.329 20.844 1.00 34.43 104 ASP B CA 1
ATOM 6377 C C . ASP B 1 105 ? -44.237 -13.274 20.751 1.00 32.91 104 ASP B C 1
ATOM 6378 O O . ASP B 1 105 ? -43.609 -13.404 19.693 1.00 28.76 104 ASP B O 1
ATOM 6387 N N . VAL B 1 106 ? -43.952 -13.961 21.849 1.00 28.75 105 VAL B N 1
ATOM 6388 C CA . VAL B 1 106 ? -42.790 -14.837 21.931 1.00 29.76 105 VAL B CA 1
ATOM 6389 C C . VAL B 1 106 ? -43.126 -16.176 21.291 1.00 29.25 105 VAL B C 1
ATOM 6390 O O . VAL B 1 106 ? -44.006 -16.899 21.768 1.00 35.89 105 VAL B O 1
ATOM 6403 N N . VAL B 1 107 ? -42.413 -16.514 20.214 1.00 26.04 106 VAL B N 1
ATOM 6404 C CA . VAL B 1 107 ? -42.584 -17.803 19.547 1.00 26.23 106 VAL B CA 1
ATOM 6405 C C . VAL B 1 107 ? -41.467 -18.790 19.883 1.00 29.58 106 VAL B C 1
ATOM 6406 O O . VAL B 1 107 ? -41.636 -19.998 19.650 1.00 32.33 106 VAL B O 1
ATOM 6419 N N . HIS B 1 108 ? -40.358 -18.331 20.465 1.00 23.22 107 HIS B N 1
ATOM 6420 C CA . HIS B 1 108 ? -39.318 -19.232 20.936 1.00 21.95 107 HIS B CA 1
ATOM 6421 C C . HIS B 1 108 ? -38.574 -18.580 22.085 1.00 23.17 107 HIS B C 1
ATOM 6422 O O . HIS B 1 108 ? -38.339 -17.372 22.065 1.00 24.00 107 HIS B O 1
ATOM 6436 N N . GLU B 1 109 ? -38.205 -19.388 23.075 1.00 22.03 108 GLU B N 1
ATOM 6437 C CA . GLU B 1 109 ? -37.274 -18.976 24.111 1.00 24.96 108 GLU B CA 1
ATOM 6438 C C . GLU B 1 109 ? -36.343 -20.137 24.437 1.00 27.70 108 GLU B C 1
ATOM 6439 O O . GLU B 1 109 ? -36.780 -21.291 24.528 1.00 27.67 108 GLU B O 1
ATOM 6451 N N . SER B 1 110 ? -35.057 -19.827 24.568 1.00 23.53 109 SER B N 1
ATOM 6452 C CA . SER B 1 110 ? -34.075 -20.779 25.070 1.00 23.48 109 SER B CA 1
ATOM 6453 C C . SER B 1 110 ? -32.956 -20.014 25.754 1.00 26.82 109 SER B C 1
ATOM 6454 O O . SER B 1 110 ? -32.889 -18.783 25.715 1.00 23.65 109 SER B O 1
ATOM 6462 N N . PHE B 1 111 ? -32.082 -20.762 26.406 1.00 21.26 110 PHE B N 1
ATOM 6463 C CA . PHE B 1 111 ? -30.990 -20.176 27.149 1.00 22.25 110 PHE B CA 1
ATOM 6464 C C . PHE B 1 111 ? -29.680 -20.795 26.719 1.00 21.63 110 PHE B C 1
ATOM 6465 O O . PHE B 1 111 ? -29.588 -22.011 26.525 1.00 24.04 110 PHE B O 1
ATOM 6482 N N . ILE B 1 112 ? -28.683 -19.938 26.556 1.00 20.98 111 ILE B N 1
ATOM 6483 C CA . ILE B 1 112 ? -27.355 -20.320 26.098 1.00 23.63 111 ILE B CA 1
ATOM 6484 C C . ILE B 1 112 ? -26.390 -20.144 27.254 1.00 23.22 111 ILE B C 1
ATOM 6485 O O . ILE B 1 112 ? -26.397 -19.109 27.924 1.00 21.19 111 ILE B O 1
ATOM 6501 N N . GLU B 1 113 ? -25.556 -21.147 27.495 1.00 25.13 112 GLU B N 1
ATOM 6502 C CA . GLU B 1 113 ? -24.529 -20.990 28.508 1.00 28.84 112 GLU B CA 1
ATOM 6503 C C . GLU B 1 113 ? -23.516 -19.960 28.046 1.00 25.36 112 GLU B C 1
ATOM 6504 O O . GLU B 1 113 ? -23.030 -20.009 26.910 1.00 29.75 112 GLU B O 1
ATOM 6516 N N . GLY B 1 114 ? -23.215 -19.022 28.908 1.00 25.07 113 GLY B N 1
ATOM 6517 C CA . GLY B 1 114 ? -22.243 -18.001 28.588 1.00 26.31 113 GLY B CA 1
ATOM 6518 C C . GLY B 1 114 ? -22.860 -16.710 28.105 1.00 22.97 113 GLY B C 1
ATOM 6519 O O . GLY B 1 114 ? -24.080 -16.489 28.122 1.00 23.28 113 GLY B O 1
ATOM 6523 N N . LEU B 1 115 ? -21.963 -15.851 27.654 1.00 17.31 114 LEU B N 1
ATOM 6524 C CA . LEU B 1 115 ? -22.248 -14.501 27.217 1.00 17.48 114 LEU B CA 1
ATOM 6525 C C . LEU B 1 115 ? -21.794 -14.396 25.780 1.00 19.44 114 LEU B C 1
ATOM 6526 O O . LEU B 1 115 ? -20.870 -15.108 25.367 1.00 20.45 114 LEU B O 1
ATOM 6542 N N . LEU B 1 116 ? -22.472 -13.544 25.022 1.00 16.18 115 LEU B N 1
ATOM 6543 C CA . LEU B 1 116 ? -22.163 -13.363 23.614 1.00 16.26 115 LEU B CA 1
ATOM 6544 C C . LEU B 1 116 ? -21.537 -11.999 23.323 1.00 16.13 115 LEU B C 1
ATOM 6545 O O . LEU B 1 116 ? -21.733 -11.007 24.026 1.00 17.21 115 LEU B O 1
ATOM 6561 N N . ASN B 1 117 ? -20.824 -11.940 22.200 1.00 15.62 116 ASN B N 1
ATOM 6562 C CA . ASN B 1 117 ? -20.335 -10.682 21.660 1.00 14.44 116 ASN B CA 1
ATOM 6563 C C . ASN B 1 117 ? -20.964 -10.299 20.330 1.00 12.79 116 ASN B C 1
ATOM 6564 O O . ASN B 1 117 ? -20.879 -9.133 19.936 1.00 14.64 116 ASN B O 1
ATOM 6575 N N . SER B 1 118 ? -21.606 -11.241 19.650 1.00 15.10 117 SER B N 1
ATOM 6576 C CA . SER B 1 118 ? -22.076 -11.024 18.286 1.00 15.36 117 SER B CA 1
ATOM 6577 C C . SER B 1 118 ? -22.948 -12.193 17.862 1.00 13.30 117 SER B C 1
ATOM 6578 O O . SER B 1 118 ? -22.758 -13.323 18.299 1.00 16.06 117 SER B O 1
ATOM 6586 N N . MET B 1 119 ? -23.895 -11.900 16.968 1.00 16.85 118 MET B N 1
ATOM 6587 C CA . MET B 1 119 ? -24.777 -12.902 16.382 1.00 16.14 118 MET B CA 1
ATOM 6588 C C . MET B 1 119 ? -25.129 -12.479 14.967 1.00 17.07 118 MET B C 1
ATOM 6589 O O . MET B 1 119 ? -25.233 -11.286 14.677 1.00 18.01 118 MET B O 1
ATOM 6603 N N . THR B 1 120 ? -25.305 -13.473 14.089 1.00 14.89 119 THR B N 1
ATOM 6604 C CA . THR B 1 120 ? -25.669 -13.242 12.695 1.00 17.52 119 THR B CA 1
ATOM 6605 C C . THR B 1 120 ? -26.462 -14.449 12.215 1.00 16.41 119 THR B C 1
ATOM 6606 O O . THR B 1 120 ? -26.448 -15.510 12.835 1.00 19.02 119 THR B O 1
ATOM 6617 N N . ILE B 1 121 ? -27.197 -14.277 11.117 1.00 20.05 120 ILE B N 1
ATOM 6618 C CA . ILE B 1 121 ? -28.019 -15.364 10.602 1.00 18.48 120 ILE B CA 1
ATOM 6619 C C . ILE B 1 121 ? -28.011 -15.321 9.086 1.00 19.12 120 ILE B C 1
ATOM 6620 O O . ILE B 1 121 ? -28.083 -14.241 8.496 1.00 19.00 120 ILE B O 1
ATOM 6636 N N . THR B 1 122 ? -27.878 -16.494 8.469 1.00 18.04 121 THR B N 1
ATOM 6637 C CA . THR B 1 122 ? -27.968 -16.583 7.011 1.00 18.63 121 THR B CA 1
ATOM 6638 C C . THR B 1 122 ? -29.422 -16.473 6.564 1.00 22.02 121 THR B C 1
ATOM 6639 O O . THR B 1 122 ? -30.356 -16.689 7.336 1.00 23.30 121 THR B O 1
ATOM 6650 N N . ASP B 1 123 ? -29.600 -16.113 5.291 1.00 23.53 122 ASP B N 1
ATOM 6651 C CA . ASP B 1 123 ? -30.936 -16.125 4.698 1.00 27.47 122 ASP B CA 1
ATOM 6652 C C . ASP B 1 123 ? -31.615 -17.476 4.892 1.00 30.21 122 ASP B C 1
ATOM 6653 O O . ASP B 1 123 ? -32.832 -17.544 5.131 1.00 30.97 122 ASP B O 1
ATOM 6662 N N . SER B 1 124 ? -30.842 -18.563 4.817 1.00 23.03 123 SER B N 1
ATOM 6663 C CA . SER B 1 124 ? -31.394 -19.902 4.971 1.00 25.61 123 SER B CA 1
ATOM 6664 C C . SER B 1 124 ? -31.764 -20.232 6.416 1.00 27.22 123 SER B C 1
ATOM 6665 O O . SER B 1 124 ? -32.416 -21.254 6.653 1.00 26.61 123 SER B O 1
ATOM 6673 N N . GLY B 1 125 ? -31.372 -19.403 7.381 1.00 25.82 124 GLY B N 1
ATOM 6674 C CA . GLY B 1 125 ? -31.760 -19.591 8.763 1.00 24.98 124 GLY B CA 1
ATOM 6675 C C . GLY B 1 125 ? -30.709 -20.177 9.682 1.00 24.57 124 GLY B C 1
ATOM 6676 O O . GLY B 1 125 ? -31.041 -20.577 10.796 1.00 26.35 124 GLY B O 1
ATOM 6680 N N . ASP B 1 126 ? -29.463 -20.263 9.246 1.00 22.08 125 ASP B N 1
ATOM 6681 C CA . ASP B 1 126 ? -28.401 -20.752 10.107 1.00 22.95 125 ASP B CA 1
ATOM 6682 C C . ASP B 1 126 ? -27.871 -19.604 10.956 1.00 19.27 125 ASP B C 1
ATOM 6683 O O . ASP B 1 126 ? -27.464 -18.560 10.430 1.00 19.38 125 ASP B O 1
ATOM 6692 N N . MET B 1 127 ? -27.921 -19.791 12.271 1.00 19.94 126 MET B N 1
ATOM 6693 C CA . MET B 1 127 ? -27.484 -18.788 13.225 1.00 21.77 126 MET B CA 1
ATOM 6694 C C . MET B 1 127 ? -26.042 -19.049 13.622 1.00 18.02 126 MET B C 1
ATOM 6695 O O . MET B 1 127 ? -25.632 -20.200 13.794 1.00 20.03 126 MET B O 1
ATOM 6709 N N . TYR B 1 128 ? -25.284 -17.967 13.762 1.00 17.31 127 TYR B N 1
ATOM 6710 C CA . TYR B 1 128 ? -23.912 -18.023 14.248 1.00 16.52 127 TYR B CA 1
ATOM 6711 C C . TYR B 1 128 ? -23.753 -17.042 15.392 1.00 16.09 127 TYR B C 1
ATOM 6712 O O . TYR B 1 128 ? -24.286 -15.932 15.345 1.00 15.56 127 TYR B O 1
ATOM 6730 N N . ILE B 1 129 ? -23.014 -17.448 16.422 1.00 16.52 128 ILE B N 1
ATOM 6731 C CA . ILE B 1 129 ? -22.765 -16.581 17.562 1.00 16.46 128 ILE B CA 1
ATOM 6732 C C . ILE B 1 129 ? -21.287 -16.624 17.912 1.00 17.84 128 ILE B C 1
ATOM 6733 O O . ILE B 1 129 ? -20.606 -17.639 17.728 1.00 17.76 128 ILE B O 1
ATOM 6749 N N . VAL B 1 130 ? -20.800 -15.497 18.410 1.00 18.74 129 VAL B N 1
ATOM 6750 C CA . VAL B 1 130 ? -19.504 -15.417 19.072 1.00 15.29 129 VAL B CA 1
ATOM 6751 C C . VAL B 1 130 ? -19.734 -15.511 20.578 1.00 16.54 129 VAL B C 1
ATOM 6752 O O . VAL B 1 130 ? -20.436 -14.674 21.162 1.00 15.38 129 VAL B O 1
ATOM 6765 N N . LYS B 1 131 ? -19.109 -16.493 21.215 1.00 16.66 130 LYS B N 1
ATOM 6766 C CA . LYS B 1 131 ? -19.099 -16.583 22.672 1.00 15.80 130 LYS B CA 1
ATOM 6767 C C . LYS B 1 131 ? -17.990 -15.710 23.227 1.00 17.86 130 LYS B C 1
ATOM 6768 O O . LYS B 1 131 ? -16.861 -15.756 22.750 1.00 18.25 130 LYS B O 1
ATOM 6787 N N . GLN B 1 132 ? -18.300 -14.934 24.252 1.00 19.07 131 GLN B N 1
ATOM 6788 C CA . GLN B 1 132 ? -17.244 -14.292 25.011 1.00 19.92 131 GLN B CA 1
ATOM 6789 C C . GLN B 1 132 ? -16.363 -15.352 25.684 1.00 20.67 131 GLN B C 1
ATOM 6790 O O . GLN B 1 132 ? -16.826 -16.437 26.074 1.00 18.82 131 GLN B O 1
ATOM 6804 N N . ALA B 1 133 ? -15.071 -15.048 25.786 1.00 17.50 132 ALA B N 1
ATOM 6805 C CA . ALA B 1 133 ? -14.163 -15.933 26.499 1.00 20.81 132 ALA B CA 1
ATOM 6806 C C . ALA B 1 133 ? -14.678 -16.195 27.906 1.00 20.23 132 ALA B C 1
ATOM 6807 O O . ALA B 1 133 ? -15.196 -15.296 28.569 1.00 23.96 132 ALA B O 1
ATOM 6814 N N . GLU B 1 134 ? -14.570 -17.447 28.328 1.00 20.46 133 GLU B N 1
ATOM 6815 C CA . GLU B 1 134 ? -14.908 -17.811 29.691 1.00 25.83 133 GLU B CA 1
ATOM 6816 C C . GLU B 1 134 ? -13.886 -17.212 30.661 1.00 24.83 133 GLU B C 1
ATOM 6817 O O . GLU B 1 134 ? -12.716 -17.023 30.304 1.00 21.21 133 GLU B O 1
ATOM 6829 N N . PRO B 1 135 ? -14.306 -16.900 31.893 1.00 24.70 134 PRO B N 1
ATOM 6830 C CA . PRO B 1 135 ? -13.363 -16.373 32.887 1.00 27.99 134 PRO B CA 1
ATOM 6831 C C . PRO B 1 135 ? -12.204 -17.332 33.110 1.00 23.61 134 PRO B C 1
ATOM 6832 O O . PRO B 1 135 ? -12.395 -18.536 33.294 1.00 27.18 134 PRO B O 1
ATOM 6843 N N . GLY B 1 136 ? -10.999 -16.790 33.064 1.00 24.22 135 GLY B N 1
ATOM 6844 C CA . GLY B 1 136 ? -9.794 -17.579 33.169 1.00 23.59 135 GLY B CA 1
ATOM 6845 C C . GLY B 1 136 ? -9.308 -18.190 31.879 1.00 27.40 135 GLY B C 1
ATOM 6846 O O . GLY B 1 136 ? -8.146 -18.597 31.806 1.00 27.42 135 GLY B O 1
ATOM 6850 N N . HIS B 1 137 ? -10.144 -18.240 30.847 1.00 26.80 136 HIS B N 1
ATOM 6851 C CA . HIS B 1 137 ? -9.731 -18.783 29.567 1.00 27.28 136 HIS B CA 1
ATOM 6852 C C . HIS B 1 137 ? -9.201 -17.677 28.663 1.00 23.98 136 HIS B C 1
ATOM 6853 O O . HIS B 1 137 ? -9.449 -16.485 28.862 1.00 22.74 136 HIS B O 1
ATOM 6867 N N . ARG B 1 138 ? -8.497 -18.085 27.606 1.00 24.50 137 ARG B N 1
ATOM 6868 C CA . ARG B 1 138 ? -7.829 -17.098 26.778 1.00 19.06 137 ARG B CA 1
ATOM 6869 C C . ARG B 1 138 ? -8.162 -17.281 25.307 1.00 22.63 137 ARG B C 1
ATOM 6870 O O . ARG B 1 138 ? -7.414 -16.830 24.444 1.00 22.90 137 ARG B O 1
ATOM 6891 N N . ASN B 1 139 ? -9.297 -17.900 25.019 1.00 19.75 138 ASN B N 1
ATOM 6892 C CA . ASN B 1 139 ? -9.753 -18.011 23.651 1.00 19.88 138 ASN B CA 1
ATOM 6893 C C . ASN B 1 139 ? -11.261 -18.156 23.695 1.00 21.48 138 ASN B C 1
ATOM 6894 O O . ASN B 1 139 ? -11.856 -18.207 24.769 1.00 20.89 138 ASN B O 1
ATOM 6905 N N . ASN B 1 140 ? -11.892 -18.174 22.527 1.00 19.08 139 ASN B N 1
ATOM 6906 C CA . ASN B 1 140 ? -13.355 -18.280 22.508 1.00 18.61 139 ASN B CA 1
ATOM 6907 C C . ASN B 1 140 ? -13.803 -19.070 21.274 1.00 21.12 139 ASN B C 1
ATOM 6908 O O . ASN B 1 140 ? -13.010 -19.786 20.649 1.00 21.33 139 ASN B O 1
ATOM 6919 N N . PHE B 1 141 ? -15.091 -18.963 20.938 1.00 20.40 140 PHE B N 1
ATOM 6920 C CA . PHE B 1 141 ? -15.701 -19.831 19.941 1.00 19.08 140 PHE B CA 1
ATOM 6921 C C . PHE B 1 141 ? -16.676 -19.062 19.060 1.00 19.18 140 PHE B C 1
ATOM 6922 O O . PHE B 1 141 ? -17.326 -18.113 19.503 1.00 18.64 140 PHE B O 1
ATOM 6939 N N . ILE B 1 142 ? -16.783 -19.512 17.812 1.00 16.59 141 ILE B N 1
ATOM 6940 C CA . ILE B 1 142 ? -17.974 -19.304 16.992 1.00 18.92 141 ILE B CA 1
ATOM 6941 C C . ILE B 1 142 ? -18.788 -20.588 17.035 1.00 20.37 141 ILE B C 1
ATOM 6942 O O . ILE B 1 142 ? -18.249 -21.681 16.822 1.00 21.46 141 ILE B O 1
ATOM 6958 N N . MET B 1 143 ? -20.085 -20.459 17.324 1.00 18.65 142 MET B N 1
ATOM 6959 C CA . MET B 1 143 ? -21.017 -21.578 17.421 1.00 21.29 142 MET B CA 1
ATOM 6960 C C . MET B 1 143 ? -22.155 -21.386 16.428 1.00 20.88 142 MET B C 1
ATOM 6961 O O . MET B 1 143 ? -22.447 -20.265 16.013 1.00 20.16 142 MET B O 1
ATOM 6975 N N . THR B 1 144 ? -22.811 -22.489 16.063 1.00 22.34 143 THR B N 1
ATOM 6976 C CA . THR B 1 144 ? -23.890 -22.431 15.085 1.00 21.09 143 THR B CA 1
ATOM 6977 C C . THR B 1 144 ? -24.988 -23.432 15.417 1.00 23.95 143 THR B C 1
ATOM 6978 O O . THR B 1 144 ? -24.761 -24.478 16.031 1.00 23.93 143 THR B O 1
ATOM 6989 N N . THR B 1 145 ? -26.197 -23.072 15.005 1.00 21.06 144 THR B N 1
ATOM 6990 C CA . THR B 1 145 ? -27.298 -24.018 14.902 1.00 25.47 144 THR B CA 1
ATOM 6991 C C . THR B 1 145 ? -28.329 -23.392 13.983 1.00 23.86 144 THR B C 1
ATOM 6992 O O . THR B 1 145 ? -28.267 -22.203 13.669 1.00 22.54 144 THR B O 1
ATOM 7003 N N . HIS B 1 146 ? -29.252 -24.213 13.503 1.00 28.07 145 HIS B N 1
ATOM 7004 C CA . HIS B 1 146 ? -30.297 -23.689 12.652 1.00 26.04 145 HIS B CA 1
ATOM 7005 C C . HIS B 1 146 ? -31.445 -23.180 13.509 1.00 25.63 145 HIS B C 1
ATOM 7006 O O . HIS B 1 146 ? -31.701 -23.683 14.602 1.00 25.41 145 HIS B O 1
ATOM 7020 N N . LEU B 1 147 ? -32.133 -22.165 12.991 1.00 26.66 146 LEU B N 1
ATOM 7021 C CA . LEU B 1 147 ? -33.238 -21.548 13.718 1.00 31.17 146 LEU B CA 1
ATOM 7022 C C . LEU B 1 147 ? -34.365 -22.540 13.993 1.00 32.09 146 LEU B C 1
ATOM 7023 O O . LEU B 1 147 ? -35.089 -22.386 14.980 1.00 32.50 146 LEU B O 1
ATOM 7039 N N . ASP B 1 148 ? -34.532 -23.567 13.167 1.00 32.37 147 ASP B N 1
ATOM 7040 C CA . ASP B 1 148 ? -35.540 -24.569 13.484 1.00 32.95 147 ASP B CA 1
ATOM 7041 C C . ASP B 1 148 ? -35.006 -25.680 14.391 1.00 35.61 147 ASP B C 1
ATOM 7042 O O . ASP B 1 148 ? -35.766 -26.585 14.753 1.00 34.86 147 ASP B O 1
ATOM 7051 N N . THR B 1 149 ? -33.741 -25.609 14.807 1.00 30.53 148 THR B N 1
ATOM 7052 C CA . THR B 1 149 ? -33.186 -26.491 15.835 1.00 34.08 148 THR B CA 1
ATOM 7053 C C . THR B 1 149 ? -32.401 -25.635 16.814 1.00 32.34 148 THR B C 1
ATOM 7054 O O . THR B 1 149 ? -31.191 -25.817 16.995 1.00 30.60 148 THR B O 1
ATOM 7065 N N . PRO B 1 150 ? -33.073 -24.692 17.485 1.00 31.72 149 PRO B N 1
ATOM 7066 C CA . PRO B 1 150 ? -32.357 -23.603 18.179 1.00 28.28 149 PRO B CA 1
ATOM 7067 C C . PRO B 1 150 ? -31.642 -24.000 19.464 1.00 29.83 149 PRO B C 1
ATOM 7068 O O . PRO B 1 150 ? -30.822 -23.204 19.947 1.00 29.02 149 PRO B O 1
ATOM 7079 N N . ILE B 1 151 ? -31.925 -25.176 20.033 1.00 28.83 150 ILE B N 1
ATOM 7080 C CA . ILE B 1 151 ? -31.284 -25.668 21.250 1.00 35.49 150 ILE B CA 1
ATOM 7081 C C . ILE B 1 151 ? -30.187 -26.634 20.835 1.00 33.81 150 ILE B C 1
ATOM 7082 O O . ILE B 1 151 ? -30.417 -27.532 20.016 1.00 38.66 150 ILE B O 1
ATOM 7098 N N . GLY B 1 152 ? -28.998 -26.449 21.383 1.00 35.88 151 GLY B N 1
ATOM 7099 C CA . GLY B 1 152 ? -27.876 -27.262 20.962 1.00 39.38 151 GLY B CA 1
ATOM 7100 C C . GLY B 1 152 ? -27.046 -26.596 19.885 1.00 32.83 151 GLY B C 1
ATOM 7101 O O . GLY B 1 152 ? -27.333 -26.676 18.683 1.00 35.85 151 GLY B O 1
ATOM 7105 N N . TRP B 1 153 ? -25.997 -25.932 20.324 1.00 30.83 152 TRP B N 1
ATOM 7106 C CA . TRP B 1 153 ? -25.093 -25.240 19.429 1.00 31.66 152 TRP B CA 1
ATOM 7107 C C . TRP B 1 153 ? -23.874 -26.116 19.166 1.00 24.06 152 TRP B C 1
ATOM 7108 O O . TRP B 1 153 ? -23.455 -26.888 20.024 1.00 32.27 152 TRP B O 1
ATOM 7129 N N . ASP B 1 154 ? -23.331 -26.000 17.964 1.00 27.18 153 ASP B N 1
ATOM 7130 C CA . ASP B 1 154 ? -22.157 -26.747 17.540 1.00 28.00 153 ASP B CA 1
ATOM 7131 C C . ASP B 1 154 ? -20.991 -25.793 17.347 1.00 25.34 153 ASP B C 1
ATOM 7132 O O . ASP B 1 154 ? -21.156 -24.672 16.859 1.00 24.17 153 ASP B O 1
ATOM 7141 N N . VAL B 1 155 ? -19.793 -26.279 17.667 1.00 27.51 154 VAL B N 1
ATOM 7142 C CA . VAL B 1 155 ? -18.584 -25.513 17.401 1.00 25.93 154 VAL B CA 1
ATOM 7143 C C . VAL B 1 155 ? -18.355 -25.400 15.900 1.00 28.52 154 VAL B C 1
ATOM 7144 O O . VAL B 1 155 ? -18.332 -26.402 15.173 1.00 29.99 154 VAL B O 1
ATOM 7157 N N . VAL B 1 156 ? -18.216 -24.167 15.429 1.00 20.73 155 VAL B N 1
ATOM 7158 C CA . VAL B 1 156 ? -17.658 -23.875 14.120 1.00 23.73 155 VAL B CA 1
ATOM 7159 C C . VAL B 1 156 ? -16.150 -23.769 14.210 1.00 26.81 155 VAL B C 1
ATOM 7160 O O . VAL B 1 156 ? -15.417 -24.408 13.455 1.00 28.74 155 VAL B O 1
ATOM 7173 N N . ALA B 1 157 ? -15.670 -23.019 15.201 1.00 24.25 156 ALA B N 1
ATOM 7174 C CA . ALA B 1 157 ? -14.247 -22.751 15.308 1.00 24.07 156 ALA B CA 1
ATOM 7175 C C . ALA B 1 157 ? -13.934 -22.324 16.725 1.00 24.19 156 ALA B C 1
ATOM 7176 O O . ALA B 1 157 ? -14.746 -21.660 17.369 1.00 22.83 156 ALA B O 1
ATOM 7183 N N . GLU B 1 158 ? -12.761 -22.739 17.200 1.00 23.85 157 GLU B N 1
ATOM 7184 C CA . GLU B 1 158 ? -12.179 -22.294 18.458 1.00 21.66 157 GLU B CA 1
ATOM 7185 C C . GLU B 1 158 ? -10.987 -21.402 18.126 1.00 24.07 157 GLU B C 1
ATOM 7186 O O . GLU B 1 158 ? -10.130 -21.772 17.310 1.00 22.52 157 GLU B O 1
ATOM 7198 N N . SER B 1 159 ? -10.949 -20.209 18.712 1.00 21.30 158 SER B N 1
ATOM 7199 C CA . SER B 1 159 ? -9.860 -19.300 18.399 1.00 19.24 158 SER B CA 1
ATOM 7200 C C . SER B 1 159 ? -8.547 -19.821 18.991 1.00 21.27 158 SER B C 1
ATOM 7201 O O . SER B 1 159 ? -8.534 -20.702 19.849 1.00 20.43 158 SER B O 1
ATOM 7209 N N . LYS B 1 160 ? -7.436 -19.255 18.504 1.00 22.46 159 LYS B N 1
ATOM 7210 C CA . LYS B 1 160 ? -6.129 -19.603 19.043 1.00 23.51 159 LYS B CA 1
ATOM 7211 C C . LYS B 1 160 ? -6.003 -19.072 20.467 1.00 20.95 159 LYS B C 1
ATOM 7212 O O . LYS B 1 160 ? -6.477 -17.975 20.766 1.00 24.62 159 LYS B O 1
ATOM 7231 N N . PRO B 1 161 ? -5.329 -19.797 21.360 1.00 22.11 160 PRO B N 1
ATOM 7232 C CA . PRO B 1 161 ? -5.042 -19.208 22.665 1.00 25.06 160 PRO B CA 1
ATOM 7233 C C . PRO B 1 161 ? -4.358 -17.859 22.494 1.00 24.87 160 PRO B C 1
ATOM 7234 O O . PRO B 1 161 ? -3.373 -17.730 21.761 1.00 25.26 160 PRO B O 1
ATOM 7245 N N . GLY B 1 162 ? -4.874 -16.845 23.188 1.00 21.10 161 GLY B N 1
ATOM 7246 C CA . GLY B 1 162 ? -4.358 -15.502 23.065 1.00 18.51 161 GLY B CA 1
ATOM 7247 C C . GLY B 1 162 ? -4.998 -14.654 21.990 1.00 22.51 161 GLY B C 1
ATOM 7248 O O . GLY B 1 162 ? -4.535 -13.535 21.747 1.00 21.33 161 GLY B O 1
ATOM 7252 N N . GLU B 1 163 ? -6.033 -15.160 21.328 1.00 20.12 162 GLU B N 1
ATOM 7253 C CA . GLU B 1 163 ? -6.837 -14.383 20.391 1.00 20.01 162 GLU B CA 1
ATOM 7254 C C . GLU B 1 163 ? -8.294 -14.687 20.650 1.00 15.31 162 GLU B C 1
ATOM 7255 O O . GLU B 1 163 ? -8.641 -15.720 21.225 1.00 19.18 162 GLU B O 1
ATOM 7267 N N . ALA B 1 164 ? -9.154 -13.793 20.151 1.00 20.33 163 ALA B N 1
ATOM 7268 C CA . ALA B 1 164 ? -10.590 -13.984 20.273 1.00 16.53 163 ALA B CA 1
ATOM 7269 C C . ALA B 1 164 ? -11.302 -13.443 19.040 1.00 14.57 163 ALA B C 1
ATOM 7270 O O . ALA B 1 164 ? -10.932 -12.396 18.497 1.00 17.41 163 ALA B O 1
ATOM 7277 N N . PHE B 1 165 ? -12.327 -14.179 18.621 1.00 16.04 164 PHE B N 1
ATOM 7278 C CA . PHE B 1 165 ? -13.307 -13.642 17.691 1.00 16.85 164 PHE B CA 1
ATOM 7279 C C . PHE B 1 165 ? -14.091 -12.547 18.393 1.00 17.61 164 PHE B C 1
ATOM 7280 O O . PHE B 1 165 ? -14.382 -12.652 19.590 1.00 17.00 164 PHE B O 1
ATOM 7297 N N . SER B 1 166 ? -14.424 -11.499 17.655 1.00 17.29 165 SER B N 1
ATOM 7298 C CA . SER B 1 166 ? -15.133 -10.353 18.208 1.00 15.51 165 SER B CA 1
ATOM 7299 C C . SER B 1 166 ? -16.492 -10.121 17.563 1.00 16.51 165 SER B C 1
ATOM 7300 O O . SER B 1 166 ? -17.508 -10.054 18.262 1.00 16.70 165 SER B O 1
ATOM 7308 N N . ARG B 1 167 ? -16.535 -9.939 16.255 1.00 15.05 166 ARG B N 1
ATOM 7309 C CA . ARG B 1 167 ? -17.801 -9.683 15.564 1.00 14.08 166 ARG B CA 1
ATOM 7310 C C . ARG B 1 167 ? -17.876 -10.542 14.310 1.00 15.10 166 ARG B C 1
ATOM 7311 O O . ARG B 1 167 ? -16.844 -10.862 13.705 1.00 16.39 166 ARG B O 1
ATOM 7332 N N . ILE B 1 168 ? -19.109 -10.936 13.934 1.00 14.55 167 ILE B N 1
ATOM 7333 C CA . ILE B 1 168 ? -19.324 -11.811 12.774 1.00 15.06 167 ILE B CA 1
ATOM 7334 C C . ILE B 1 168 ? -20.480 -11.325 11.910 1.00 13.35 167 ILE B C 1
ATOM 7335 O O . ILE B 1 168 ? -21.354 -10.585 12.351 1.00 15.93 167 ILE B O 1
ATOM 7351 N N . CYS B 1 169 ? -20.450 -11.734 10.636 1.00 13.97 168 CYS B N 1
ATOM 7352 C CA . CYS B 1 169 ? -21.488 -11.357 9.686 1.00 16.16 168 CYS B CA 1
ATOM 7353 C C . CYS B 1 169 ? -21.600 -12.454 8.634 1.00 16.75 168 CYS B C 1
ATOM 7354 O O . CYS B 1 169 ? -20.594 -12.872 8.054 1.00 17.86 168 CYS B O 1
ATOM 7362 N N . ALA B 1 170 ? -22.816 -12.957 8.420 1.00 17.01 169 ALA B N 1
ATOM 7363 C CA . ALA B 1 170 ? -23.060 -13.898 7.328 1.00 18.67 169 ALA B CA 1
ATOM 7364 C C . ALA B 1 170 ? -23.207 -13.131 6.020 1.00 19.35 169 ALA B C 1
ATOM 7365 O O . ALA B 1 170 ? -24.101 -12.291 5.879 1.00 22.87 169 ALA B O 1
ATOM 7372 N N . LEU B 1 171 ? -22.306 -13.380 5.074 1.00 16.85 170 LEU B N 1
ATOM 7373 C CA . LEU B 1 171 ? -22.334 -12.677 3.796 1.00 18.57 170 LEU B CA 1
ATOM 7374 C C . LEU B 1 171 ? -23.200 -13.390 2.765 1.00 22.24 170 LEU B C 1
ATOM 7375 O O . LEU B 1 171 ? -23.764 -12.743 1.875 1.00 24.04 170 LEU B O 1
ATOM 7391 N N . ASP B 1 172 ? -23.280 -14.702 2.861 1.00 23.71 171 ASP B N 1
ATOM 7392 C CA . ASP B 1 172 ? -24.256 -15.486 2.125 1.00 23.98 171 ASP B CA 1
ATOM 7393 C C . ASP B 1 172 ? -24.390 -16.809 2.860 1.00 24.10 171 ASP B C 1
ATOM 7394 O O . ASP B 1 172 ? -23.844 -16.993 3.952 1.00 23.06 171 ASP B O 1
ATOM 7403 N N . ASP B 1 173 ? -25.155 -17.733 2.291 1.00 25.47 172 ASP B N 1
ATOM 7404 C CA . ASP B 1 173 ? -25.375 -18.981 3.002 1.00 23.40 172 ASP B CA 1
ATOM 7405 C C . ASP B 1 173 ? -24.088 -19.782 3.158 1.00 23.08 172 ASP B C 1
ATOM 7406 O O . ASP B 1 173 ? -24.054 -20.715 3.965 1.00 24.62 172 ASP B O 1
ATOM 7415 N N . LYS B 1 174 ? -23.046 -19.450 2.398 1.00 24.36 173 LYS B N 1
ATOM 7416 C CA . LYS B 1 174 ? -21.812 -20.228 2.379 1.00 30.21 173 LYS B CA 1
ATOM 7417 C C . LYS B 1 174 ? -20.634 -19.492 3.001 1.00 31.50 173 LYS B C 1
ATOM 7418 O O . LYS B 1 174 ? -19.536 -20.065 3.082 1.00 29.66 173 LYS B O 1
ATOM 7437 N N . THR B 1 175 ? -20.828 -18.255 3.468 1.00 26.41 174 THR B N 1
ATOM 7438 C CA . THR B 1 175 ? -19.689 -17.393 3.769 1.00 24.75 174 THR B CA 1
ATOM 7439 C C . THR B 1 175 ? -19.935 -16.557 5.009 1.00 21.55 174 THR B C 1
ATOM 7440 O O . THR B 1 175 ? -20.920 -15.820 5.078 1.00 21.46 174 THR B O 1
ATOM 7451 N N . LEU B 1 176 ? -18.986 -16.620 5.943 1.00 21.14 175 LEU B N 1
ATOM 7452 C CA . LEU B 1 176 ? -19.003 -15.795 7.143 1.00 21.11 175 LEU B CA 1
ATOM 7453 C C . L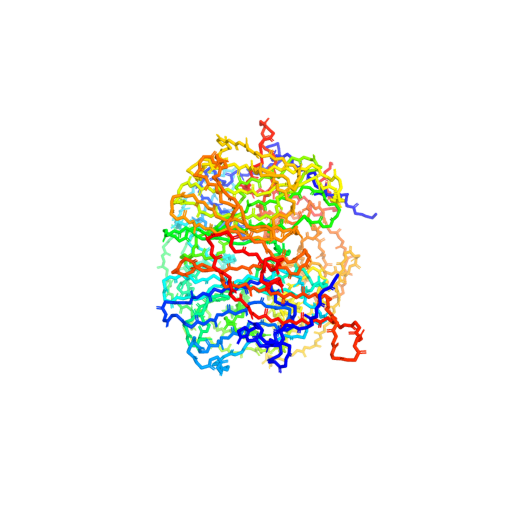EU B 1 176 ? -17.705 -15.006 7.220 1.00 19.31 175 LEU B C 1
ATOM 7454 O O . LEU B 1 176 ? -16.640 -15.522 6.866 1.00 21.18 175 LEU B O 1
ATOM 7470 N N . VAL B 1 177 ? -17.787 -13.758 7.674 1.00 18.05 176 VAL B N 1
ATOM 7471 C CA . VAL B 1 177 ? -16.595 -12.967 7.979 1.00 17.63 176 VAL B CA 1
ATOM 7472 C C . VAL B 1 177 ? -16.595 -12.703 9.473 1.00 17.64 176 VAL B C 1
ATOM 7473 O O . VAL B 1 177 ? -17.651 -12.461 10.066 1.00 16.43 176 VAL B O 1
ATOM 7486 N N . ALA B 1 178 ? -15.408 -12.785 10.084 1.00 16.58 177 ALA B N 1
ATOM 7487 C CA . ALA B 1 178 ? -15.237 -12.548 11.507 1.00 16.53 177 ALA B CA 1
ATOM 7488 C C . ALA B 1 178 ? -14.075 -11.595 11.730 1.00 20.58 177 ALA B C 1
ATOM 7489 O O . ALA B 1 178 ? -13.042 -11.694 11.063 1.00 17.80 177 ALA B O 1
ATOM 7496 N N . SER B 1 179 ? -14.210 -10.721 12.730 1.00 16.54 178 SER B N 1
ATOM 7497 C CA . SER B 1 179 ? -13.084 -9.923 13.173 1.00 15.75 178 SER B CA 1
ATOM 7498 C C . SER B 1 179 ? -12.444 -10.635 14.352 1.00 15.90 178 SER B C 1
ATOM 7499 O O . SER B 1 179 ? -13.124 -11.309 15.141 1.00 15.35 178 SER B O 1
ATOM 7507 N N . ILE B 1 180 ? -11.113 -10.530 14.418 1.00 14.47 179 ILE B N 1
ATOM 7508 C CA . ILE B 1 180 ? -10.317 -11.142 15.468 1.00 19.77 179 ILE B CA 1
ATOM 7509 C C . ILE B 1 180 ? -9.451 -10.064 16.106 1.00 14.73 179 ILE B C 1
ATOM 7510 O O . ILE B 1 180 ? -8.994 -9.126 15.448 1.00 16.41 179 ILE B O 1
ATOM 7526 N N . ASN B 1 181 ? -9.220 -10.198 17.416 1.00 16.62 180 ASN B N 1
ATOM 7527 C CA . ASN B 1 181 ? -8.224 -9.354 18.079 1.00 19.33 180 ASN B CA 1
ATOM 7528 C C . ASN B 1 181 ? -7.475 -10.177 19.111 1.00 18.03 180 ASN B C 1
ATOM 7529 O O . ASN B 1 181 ? -7.917 -11.247 19.532 1.00 17.40 180 ASN B O 1
ATOM 7540 N N . ASP B 1 182 ? -6.282 -9.692 19.465 1.00 20.86 181 ASP B N 1
ATOM 7541 C CA . ASP B 1 182 ? -5.544 -10.359 20.524 1.00 22.71 181 ASP B CA 1
ATOM 7542 C C . ASP B 1 182 ? -6.398 -10.353 21.783 1.00 19.99 181 ASP B C 1
ATOM 7543 O O . ASP B 1 182 ? -7.228 -9.465 21.975 1.00 19.68 181 ASP B O 1
ATOM 7552 N N . PHE B 1 183 ? -6.190 -11.344 22.641 1.00 20.80 182 PHE B N 1
ATOM 7553 C CA . PHE B 1 183 ? -6.954 -11.454 23.865 1.00 18.19 182 PHE B CA 1
ATOM 7554 C C . PHE B 1 183 ? -6.026 -11.798 25.033 1.00 20.79 182 PHE B C 1
ATOM 7555 O O . PHE B 1 183 ? -5.258 -12.739 24.946 1.00 21.77 182 PHE B O 1
ATOM 7572 N N . PRO B 1 184 ? -6.121 -11.056 26.130 1.00 23.03 183 PRO B N 1
ATOM 7573 C CA . PRO B 1 184 ? -6.985 -9.916 26.427 1.00 21.45 183 PRO B CA 1
ATOM 7574 C C . PRO B 1 184 ? -6.703 -8.737 25.551 1.00 18.42 183 PRO B C 1
ATOM 7575 O O . PRO B 1 184 ? -5.567 -8.475 25.149 1.00 22.94 183 PRO B O 1
ATOM 7586 N N . MET B 1 185 ? -7.759 -8.004 25.266 1.00 23.38 184 MET B N 1
ATOM 7587 C CA . MET B 1 185 ? -7.684 -6.920 24.312 1.00 24.51 184 MET B CA 1
ATOM 7588 C C . MET B 1 185 ? -7.056 -5.699 24.950 1.00 24.86 184 MET B C 1
ATOM 7589 O O . MET B 1 185 ? -7.266 -5.427 26.129 1.00 21.04 184 MET B O 1
ATOM 7603 N N . ASN B 1 186 ? -6.235 -5.001 24.183 1.00 21.85 185 ASN B N 1
ATOM 7604 C CA . ASN B 1 186 ? -5.789 -3.666 24.522 1.00 18.31 185 ASN B CA 1
ATOM 7605 C C . ASN B 1 186 ? -5.767 -2.855 23.250 1.00 22.85 185 ASN B C 1
ATOM 7606 O O . ASN B 1 186 ? -5.963 -3.398 22.173 1.00 21.58 185 ASN B O 1
ATOM 7617 N N . MET B 1 187 ? -5.546 -1.546 23.375 1.00 20.78 186 MET B N 1
ATOM 7618 C CA . MET B 1 187 ? -5.653 -0.645 22.229 1.00 18.59 186 MET B CA 1
ATOM 7619 C C . MET B 1 187 ? -4.595 -0.916 21.156 1.00 21.23 186 MET B C 1
ATOM 7620 O O . MET B 1 187 ? -4.748 -0.481 20.011 1.00 20.05 186 MET B O 1
ATOM 7634 N N . PHE B 1 188 ? -3.538 -1.647 21.490 1.00 20.84 187 PHE B N 1
ATOM 7635 C CA . PHE B 1 188 ? -2.427 -1.938 20.603 1.00 21.50 187 PHE B CA 1
ATOM 7636 C C . PHE B 1 188 ? -2.484 -3.353 20.043 1.00 23.84 187 PHE B C 1
ATOM 7637 O O . PHE B 1 188 ? -1.549 -3.786 19.363 1.00 23.75 187 PHE B O 1
ATOM 7654 N N . SER B 1 189 ? -3.572 -4.075 20.305 1.00 21.95 188 SER B N 1
ATOM 7655 C CA . SER B 1 189 ? -3.694 -5.466 19.907 1.00 20.43 188 SER B CA 1
ATOM 7656 C C . SER B 1 189 ? -3.657 -5.610 18.390 1.00 19.82 188 SER B C 1
ATOM 7657 O O . SER B 1 189 ? -4.127 -4.748 17.651 1.00 20.83 188 SER B O 1
ATOM 7665 N N . LYS B 1 190 ? -3.086 -6.714 17.939 1.00 18.54 189 LYS B N 1
ATOM 7666 C CA . LYS B 1 190 ? -3.193 -7.045 16.524 1.00 20.37 189 LYS B CA 1
ATOM 7667 C C . LYS B 1 190 ? -4.623 -7.445 16.230 1.00 18.53 189 LYS B C 1
ATOM 7668 O O . LYS B 1 190 ? -5.355 -7.899 17.112 1.00 17.68 189 LYS B O 1
ATOM 7687 N N . GLN B 1 191 ? -4.984 -7.333 14.956 1.00 18.67 190 GLN B N 1
ATOM 7688 C CA . GLN B 1 191 ? -6.347 -7.528 14.490 1.00 16.29 190 GLN B CA 1
ATOM 7689 C C . GLN B 1 191 ? -6.312 -8.003 13.051 1.00 19.00 190 GLN B C 1
ATOM 7690 O O . GLN B 1 191 ? -5.419 -7.636 12.291 1.00 18.86 190 GLN B O 1
ATOM 7704 N N . ARG B 1 192 ? -7.348 -8.734 12.665 1.00 15.78 191 ARG B N 1
ATOM 7705 C CA . ARG B 1 192 ? -7.536 -9.056 11.254 1.00 13.93 191 ARG B CA 1
ATOM 7706 C C . ARG B 1 192 ? -8.979 -9.481 11.050 1.00 16.63 191 ARG B C 1
ATOM 7707 O O . ARG B 1 192 ? -9.730 -9.697 12.003 1.00 16.80 191 ARG B O 1
ATOM 7728 N N . LEU B 1 193 ? -9.335 -9.641 9.779 1.00 16.09 192 LEU B N 1
ATOM 7729 C CA . LEU B 1 193 ? -10.596 -10.251 9.372 1.00 19.19 192 LEU B CA 1
ATOM 7730 C C . LEU B 1 193 ? -10.303 -11.638 8.815 1.00 17.36 192 LEU B C 1
ATOM 7731 O O . LEU B 1 193 ? -9.296 -11.817 8.109 1.00 19.61 192 LEU B O 1
ATOM 7747 N N . VAL B 1 194 ? -11.123 -12.625 9.189 1.00 16.32 193 VAL B N 1
ATOM 7748 C CA . VAL B 1 194 ? -11.017 -13.976 8.644 1.00 17.53 193 VAL B CA 1
ATOM 7749 C C . VAL B 1 194 ? -12.342 -14.358 7.994 1.00 19.45 193 VAL B C 1
ATOM 7750 O O . VAL B 1 194 ? -13.413 -13.857 8.345 1.00 17.26 193 VAL B O 1
ATOM 7763 N N . PHE B 1 195 ? -12.252 -15.243 7.008 1.00 18.93 194 PHE B N 1
ATOM 7764 C CA . PHE B 1 195 ? -13.407 -15.683 6.246 1.00 20.56 194 PHE B CA 1
ATOM 7765 C C . PHE B 1 195 ? -13.557 -17.187 6.408 1.00 22.86 194 PHE B C 1
ATOM 7766 O O . PHE B 1 195 ? -12.563 -17.925 6.367 1.00 23.18 194 PHE B O 1
ATOM 7783 N N . TYR B 1 196 ? -14.802 -17.644 6.587 1.00 21.07 195 TYR B N 1
ATOM 7784 C CA . TYR B 1 196 ? -15.101 -19.055 6.769 1.00 22.47 195 TYR B CA 1
ATOM 7785 C C . TYR B 1 196 ? -15.999 -19.521 5.640 1.00 24.83 195 TYR B C 1
ATOM 7786 O O . TYR B 1 196 ? -16.901 -18.795 5.206 1.00 22.44 195 TYR B O 1
ATOM 7804 N N . ASP B 1 197 ? -15.667 -20.701 5.123 1.00 25.02 196 ASP B N 1
ATOM 7805 C CA . ASP B 1 197 ? -16.548 -21.475 4.256 1.00 27.98 196 ASP B CA 1
ATOM 7806 C C . ASP B 1 197 ? -17.519 -22.218 5.158 1.00 26.37 196 ASP B C 1
ATOM 7807 O O . ASP B 1 197 ? -17.121 -23.110 5.911 1.00 26.86 196 ASP B O 1
ATOM 7816 N N . LEU B 1 198 ? -18.790 -21.833 5.109 1.00 26.32 197 LEU B N 1
ATOM 7817 C CA . LEU B 1 198 ? -19.789 -22.412 5.988 1.00 32.51 197 LEU B CA 1
ATOM 7818 C C . LEU B 1 198 ? -20.225 -23.806 5.572 1.00 29.98 197 LEU B C 1
ATOM 7819 O O . LEU B 1 198 ? -20.906 -24.474 6.354 1.00 37.46 197 LEU B O 1
ATOM 7835 N N . GLU B 1 199 ? -19.859 -24.262 4.376 1.00 32.63 198 GLU B N 1
ATOM 7836 C CA . GLU B 1 199 ? -20.119 -25.649 4.024 1.00 33.91 198 GLU B CA 1
ATOM 7837 C C . GLU B 1 199 ? -19.130 -26.595 4.692 1.00 34.60 198 GLU B C 1
ATOM 7838 O O . GLU B 1 199 ? -19.508 -27.705 5.076 1.00 37.86 198 GLU B O 1
ATOM 7850 N N . THR B 1 200 ? -17.877 -26.172 4.856 1.00 31.59 199 THR B N 1
ATOM 7851 C CA . THR B 1 200 ? -16.856 -26.974 5.515 1.00 34.37 199 THR B CA 1
ATOM 7852 C C . THR B 1 200 ? -16.425 -26.441 6.880 1.00 34.31 199 THR B C 1
ATOM 7853 O O . THR B 1 200 ? -15.661 -27.120 7.572 1.00 36.60 199 THR B O 1
ATOM 7864 N N . ASN B 1 201 ? -16.881 -25.255 7.282 1.00 33.68 200 ASN B N 1
ATOM 7865 C CA . ASN B 1 201 ? -16.401 -24.588 8.495 1.00 35.74 200 ASN B CA 1
ATOM 7866 C C . ASN B 1 201 ? -14.873 -24.527 8.539 1.00 35.06 200 ASN B C 1
ATOM 7867 O O . ASN B 1 201 ? -14.244 -24.771 9.569 1.00 35.97 200 ASN B O 1
ATOM 7878 N N . THR B 1 202 ? -14.266 -24.183 7.410 1.00 28.77 201 THR B N 1
ATOM 7879 C CA . THR B 1 202 ? -12.830 -23.995 7.351 1.00 28.66 201 THR B CA 1
ATOM 7880 C C . THR B 1 202 ? -12.535 -22.555 6.961 1.00 27.24 201 THR B C 1
ATOM 7881 O O . THR B 1 202 ? -13.277 -21.937 6.183 1.00 27.90 201 THR B O 1
ATOM 7892 N N . GLU B 1 203 ? -11.440 -22.031 7.511 1.00 25.56 202 GLU B N 1
ATOM 7893 C CA . GLU B 1 203 ? -11.006 -20.674 7.212 1.00 23.42 202 GLU B CA 1
ATOM 7894 C C . GLU B 1 203 ? -10.418 -20.632 5.807 1.00 27.56 202 GLU B C 1
ATOM 7895 O O . GLU B 1 203 ? -9.505 -21.393 5.487 1.00 30.20 202 GLU B O 1
ATOM 7907 N N . THR B 1 204 ? -10.929 -19.731 4.981 1.00 25.48 203 THR B N 1
ATOM 7908 C CA . THR B 1 204 ? -10.539 -19.654 3.584 1.00 28.25 203 THR B CA 1
ATOM 7909 C C . THR B 1 204 ? -9.595 -18.511 3.292 1.00 27.94 203 THR B C 1
ATOM 7910 O O . THR B 1 204 ? -8.989 -18.487 2.218 1.00 31.93 203 THR B O 1
ATOM 7921 N N . GLY B 1 205 ? -9.477 -17.551 4.188 1.00 24.65 204 GLY B N 1
ATOM 7922 C CA . GLY B 1 205 ? -8.655 -16.401 3.904 1.00 23.43 204 GLY B CA 1
ATOM 7923 C C . GLY B 1 205 ? -8.708 -15.446 5.065 1.00 23.58 204 GLY B C 1
ATOM 7924 O O . GLY B 1 205 ? -9.530 -15.588 5.968 1.00 23.45 204 GLY B O 1
ATOM 7928 N N . SER B 1 206 ? -7.804 -14.477 5.019 1.00 25.38 205 SER B N 1
ATOM 7929 C CA . SER B 1 206 ? -7.780 -13.388 5.982 1.00 22.89 205 SER B CA 1
ATOM 7930 C C . SER B 1 206 ? -7.271 -12.140 5.296 1.00 26.39 205 SER B C 1
ATOM 7931 O O . SER B 1 206 ? -6.554 -12.193 4.291 1.00 26.41 205 SER B O 1
ATOM 7939 N N . THR B 1 207 ? -7.658 -10.999 5.846 1.00 22.76 206 THR B N 1
ATOM 7940 C CA . THR B 1 207 ? -7.301 -9.720 5.265 1.00 19.48 206 THR B CA 1
ATOM 7941 C C . THR B 1 207 ? -7.278 -8.671 6.365 1.00 19.40 206 THR B C 1
ATOM 7942 O O . THR B 1 207 ? -7.702 -8.925 7.495 1.00 19.51 206 THR B O 1
ATOM 7953 N N . SER B 1 208 ? -6.778 -7.494 5.999 1.00 21.78 207 SER B N 1
ATOM 7954 C CA . SER B 1 208 ? -6.677 -6.318 6.857 1.00 21.42 207 SER B CA 1
ATOM 7955 C C . SER B 1 208 ? -5.677 -6.531 7.986 1.00 21.27 207 SER B C 1
ATOM 7956 O O . SER B 1 208 ? -4.990 -7.555 8.074 1.00 21.25 207 SER B O 1
ATOM 7964 N N . LYS B 1 209 ? -5.607 -5.535 8.850 1.00 17.39 208 LYS B N 1
ATOM 7965 C CA . LYS B 1 209 ? -4.706 -5.515 9.988 1.00 17.61 208 LYS B CA 1
ATOM 7966 C C . LYS B 1 209 ? -5.172 -4.376 10.883 1.00 17.79 208 LYS B C 1
ATOM 7967 O O . LYS B 1 209 ? -5.966 -3.522 10.476 1.00 18.02 208 LYS B O 1
ATOM 7986 N N . ALA B 1 210 ? -4.639 -4.349 12.106 1.00 18.65 209 ALA B N 1
ATOM 7987 C CA . ALA B 1 210 ? -4.964 -3.257 13.014 1.00 17.61 209 ALA B CA 1
ATOM 7988 C C . ALA B 1 210 ? -4.476 -1.911 12.483 1.00 19.72 209 ALA B C 1
ATOM 7989 O O . ALA B 1 210 ? -3.324 -1.761 12.067 1.00 21.98 209 ALA B O 1
ATOM 7996 N N . GLY B 1 211 ? -5.329 -0.907 12.589 1.00 16.48 210 GLY B N 1
ATOM 7997 C CA . GLY B 1 211 ? -4.950 0.454 12.271 1.00 17.76 210 GLY B CA 1
ATOM 7998 C C . GLY B 1 211 ? -6.142 1.314 11.916 1.00 18.94 210 GLY B C 1
ATOM 7999 O O . GLY B 1 211 ? -7.295 0.864 11.903 1.00 17.48 210 GLY B O 1
ATOM 8003 N N . LYS B 1 212 ? -5.836 2.575 11.621 1.00 21.38 211 LYS B N 1
ATOM 8004 C CA . LYS B 1 212 ? -6.852 3.557 11.271 1.00 19.45 211 LYS B CA 1
ATOM 8005 C C . LYS B 1 212 ? -6.639 4.141 9.886 1.00 22.16 211 LYS B C 1
ATOM 8006 O O . LYS B 1 212 ? -7.268 5.147 9.547 1.00 22.40 211 LYS B O 1
ATOM 8025 N N . GLU B 1 213 ? -5.753 3.550 9.090 1.00 20.02 212 GLU B N 1
ATOM 8026 C CA . GLU B 1 213 ? -5.602 3.918 7.704 1.00 22.78 212 GLU B CA 1
ATOM 8027 C C . GLU B 1 213 ? -6.620 3.160 6.857 1.00 20.47 212 GLU B C 1
ATOM 8028 O O . GLU B 1 213 ? -7.129 2.113 7.267 1.00 20.50 212 GLU B O 1
ATOM 8040 N N . PRO B 1 214 ? -6.890 3.633 5.644 1.00 22.67 213 PRO B N 1
ATOM 8041 C CA . PRO B 1 214 ? -7.877 2.949 4.795 1.00 21.34 213 PRO B CA 1
ATOM 8042 C C . PRO B 1 214 ? -7.508 1.498 4.561 1.00 22.32 213 PRO B C 1
ATOM 8043 O O . PRO B 1 214 ? -6.386 1.174 4.157 1.00 25.71 213 PRO B O 1
ATOM 8054 N N . GLY B 1 215 ? -8.472 0.618 4.793 1.00 16.99 214 GLY B N 1
ATOM 8055 C CA . GLY B 1 215 ? -8.267 -0.791 4.674 1.00 17.32 214 GLY B CA 1
ATOM 8056 C C . GLY B 1 215 ? -7.922 -1.490 5.963 1.00 17.25 214 GLY B C 1
ATOM 8057 O O . GLY B 1 215 ? -7.990 -2.722 6.006 1.00 21.03 214 GLY B O 1
ATOM 8061 N N . GLU B 1 216 ? -7.548 -0.739 7.002 1.00 18.27 215 GLU B N 1
ATOM 8062 C CA . GLU B 1 216 ? -7.229 -1.279 8.311 1.00 17.29 215 GLU B CA 1
ATOM 8063 C C . GLU B 1 216 ? -8.440 -1.123 9.203 1.00 17.96 215 GLU B C 1
ATOM 8064 O O . GLU B 1 216 ? -9.325 -0.298 8.936 1.00 16.65 215 GLU B O 1
ATOM 8076 N N . ILE B 1 217 ? -8.451 -1.910 10.279 1.00 18.64 216 ILE B N 1
ATOM 8077 C CA . ILE B 1 217 ? -9.580 -1.977 11.194 1.00 14.31 216 ILE B CA 1
ATOM 8078 C C . ILE B 1 217 ? -9.118 -1.650 12.601 1.00 16.54 216 ILE B C 1
ATOM 8079 O O . ILE B 1 217 ? -8.038 -2.066 13.027 1.00 17.05 216 ILE B O 1
ATOM 8095 N N . PHE B 1 218 ? -9.959 -0.941 13.333 1.00 15.51 217 PHE B N 1
ATOM 8096 C CA . PHE B 1 218 ? -9.645 -0.561 14.714 1.00 16.21 217 PHE B CA 1
ATOM 8097 C C . PHE B 1 218 ? -10.821 -0.932 15.629 1.00 11.20 217 PHE B C 1
ATOM 8098 O O . PHE B 1 218 ? -11.563 -0.047 16.057 1.00 15.42 217 PHE B O 1
ATOM 8115 N N . PHE B 1 219 ? -10.986 -2.244 15.860 1.00 15.15 218 PHE B N 1
ATOM 8116 C CA . PHE B 1 219 ? -11.965 -2.851 16.752 1.00 16.80 218 PHE B CA 1
ATOM 8117 C C . PHE B 1 219 ? -13.367 -2.659 16.211 1.00 16.18 218 PHE B C 1
ATOM 8118 O O . PHE B 1 219 ? -14.143 -1.829 16.702 1.00 14.70 218 PHE B O 1
ATOM 8135 N N . PRO B 1 220 ? -13.693 -3.370 15.138 1.00 14.60 219 PRO B N 1
ATOM 8136 C CA . PRO B 1 220 ? -15.043 -3.270 14.579 1.00 15.06 219 PRO B CA 1
ATOM 8137 C C . PRO B 1 220 ? -16.125 -3.396 15.649 1.00 13.84 219 PRO B C 1
ATOM 8138 O O . PRO B 1 220 ? -16.074 -4.270 16.509 1.00 15.45 219 PRO B O 1
ATOM 8149 N N . ARG B 1 221 ? -17.140 -2.522 15.564 1.00 14.31 220 ARG B N 1
ATOM 8150 C CA . ARG B 1 221 ? -18.287 -2.624 16.464 1.00 14.97 220 ARG B CA 1
ATOM 8151 C C . ARG B 1 221 ? -19.369 -3.502 15.891 1.00 16.01 220 ARG B C 1
ATOM 8152 O O . ARG B 1 221 ? -20.074 -4.161 16.639 1.00 14.13 220 ARG B O 1
ATOM 8173 N N . PHE B 1 222 ? -19.492 -3.541 14.576 1.00 14.80 221 PHE B N 1
ATOM 8174 C CA . PHE B 1 222 ? -20.587 -4.240 13.924 1.00 15.23 221 PHE B CA 1
ATOM 8175 C C . PHE B 1 222 ? -20.191 -4.413 12.470 1.00 13.46 221 PHE B C 1
ATOM 8176 O O . PHE B 1 222 ? -19.584 -3.510 11.895 1.00 15.19 221 PHE B O 1
ATOM 8193 N N . ILE B 1 223 ? -20.572 -5.546 11.896 1.00 13.51 222 ILE B N 1
ATOM 8194 C CA . ILE B 1 223 ? -20.351 -5.857 10.493 1.00 12.79 222 ILE B CA 1
ATOM 8195 C C . ILE B 1 223 ? -21.706 -6.113 9.842 1.00 14.09 222 ILE B C 1
ATOM 8196 O O . ILE B 1 223 ? -22.405 -7.059 10.219 1.00 15.08 222 ILE B O 1
ATOM 8212 N N . LYS B 1 224 ? -22.029 -5.302 8.838 1.00 15.73 223 LYS B N 1
ATOM 8213 C CA . LYS B 1 224 ? -23.335 -5.301 8.170 1.00 14.64 223 LYS B CA 1
ATOM 8214 C C . LYS B 1 224 ? -23.164 -5.759 6.734 1.00 14.89 223 LYS B C 1
ATOM 8215 O O . LYS B 1 224 ? -22.394 -5.153 5.994 1.00 15.82 223 LYS B O 1
ATOM 8234 N N . LYS B 1 225 ? -23.903 -6.793 6.350 1.00 16.44 224 LYS B N 1
ATOM 8235 C CA . LYS B 1 225 ? -23.982 -7.173 4.945 1.00 16.52 224 LYS B CA 1
ATOM 8236 C C . LYS B 1 225 ? -24.501 -6.010 4.115 1.00 16.18 224 LYS B C 1
ATOM 8237 O O . LYS B 1 225 ? -25.488 -5.361 4.468 1.00 19.28 224 LYS B O 1
ATOM 8256 N N . TYR B 1 226 ? -23.848 -5.762 2.993 1.00 17.59 225 TYR B N 1
ATOM 8257 C CA . TYR B 1 226 ? -24.100 -4.560 2.215 1.00 16.14 225 TYR B CA 1
ATOM 8258 C C . TYR B 1 226 ? -23.831 -4.920 0.775 1.00 20.71 225 TYR B C 1
ATOM 8259 O O . TYR B 1 226 ? -22.685 -5.158 0.416 1.00 18.47 225 TYR B O 1
ATOM 8277 N N . GLY B 1 227 ? -24.868 -4.944 -0.041 1.00 21.55 226 GLY B N 1
ATOM 8278 C CA . GLY B 1 227 ? -24.674 -5.472 -1.377 1.00 25.04 226 GLY B CA 1
ATOM 8279 C C . GLY B 1 227 ? -24.165 -6.898 -1.300 1.00 19.89 226 GLY B C 1
ATOM 8280 O O . GLY B 1 227 ? -24.659 -7.727 -0.525 1.00 27.61 226 GLY B O 1
ATOM 8284 N N . ASP B 1 228 ? -23.143 -7.188 -2.109 1.00 31.48 227 ASP B N 1
ATOM 8285 C CA . ASP B 1 228 ? -22.435 -8.457 -2.006 1.00 37.17 227 ASP B CA 1
ATOM 8286 C C . ASP B 1 228 ? -21.408 -8.450 -0.889 1.00 34.09 227 ASP B C 1
ATOM 8287 O O . ASP B 1 228 ? -21.038 -9.523 -0.389 1.00 32.95 227 ASP B O 1
ATOM 8296 N N . GLY B 1 229 ? -20.972 -7.271 -0.472 1.00 28.10 228 GLY B N 1
ATOM 8297 C CA . GLY B 1 229 ? -19.906 -7.116 0.483 1.00 19.76 228 GLY B CA 1
ATOM 8298 C C . GLY B 1 229 ? -20.431 -6.809 1.869 1.00 18.34 228 GLY B C 1
ATOM 8299 O O . GLY B 1 229 ? -21.427 -7.387 2.323 1.00 17.56 228 GLY B O 1
ATOM 8303 N N . PHE B 1 230 ? -19.722 -5.925 2.569 1.00 16.98 229 PHE B N 1
ATOM 8304 C CA . PHE B 1 230 ? -20.069 -5.581 3.946 1.00 16.88 229 PHE B CA 1
ATOM 8305 C C . PHE B 1 230 ? -19.515 -4.201 4.260 1.00 16.57 229 PHE B C 1
ATOM 8306 O O . PHE B 1 230 ? -18.555 -3.733 3.646 1.00 16.11 229 PHE B O 1
ATOM 8323 N N . ILE B 1 231 ? -20.164 -3.542 5.209 1.00 15.35 230 ILE B N 1
ATOM 8324 C CA . ILE B 1 231 ? -19.684 -2.304 5.799 1.00 13.98 230 ILE B CA 1
ATOM 8325 C C . ILE B 1 231 ? -19.535 -2.582 7.274 1.00 14.87 230 ILE B C 1
ATOM 8326 O O . ILE B 1 231 ? -20.419 -3.190 7.875 1.00 15.22 230 ILE B O 1
ATOM 8342 N N . LEU B 1 232 ? -18.402 -2.203 7.834 1.00 13.42 231 LEU B N 1
ATOM 8343 C CA . LEU B 1 232 ? -18.229 -2.246 9.278 1.00 12.53 231 LEU B CA 1
ATOM 8344 C C . LEU B 1 232 ? -17.891 -0.855 9.789 1.00 12.23 231 LEU B C 1
ATOM 8345 O O . LEU B 1 232 ? -17.369 -0.008 9.070 1.00 16.70 231 LEU B O 1
ATOM 8361 N N . ASN B 1 233 ? -18.190 -0.620 11.060 1.00 13.91 232 ASN B N 1
ATOM 8362 C CA . ASN B 1 233 ? -17.701 0.551 11.763 1.00 13.82 232 ASN B CA 1
ATOM 8363 C C . ASN B 1 233 ? -16.768 0.060 12.852 1.00 12.76 232 ASN B C 1
ATOM 8364 O O . ASN B 1 233 ? -16.665 -1.145 13.108 1.00 13.61 232 ASN B O 1
ATOM 8375 N N . ASP B 1 234 ? -16.059 0.997 13.470 1.00 14.66 233 ASP B N 1
ATOM 8376 C CA . ASP B 1 234 ? -15.111 0.588 14.503 1.00 15.53 233 ASP B CA 1
ATOM 8377 C C . ASP B 1 234 ? -14.929 1.711 15.525 1.00 14.13 233 ASP B C 1
ATOM 8378 O O . ASP B 1 234 ? -15.582 2.751 15.466 1.00 14.93 233 ASP B O 1
ATOM 8387 N N . LYS B 1 235 ? -14.056 1.465 16.499 1.00 16.97 234 LYS B N 1
ATOM 8388 C CA . LYS B 1 235 ? -13.849 2.416 17.583 1.00 14.75 234 LYS B CA 1
ATOM 8389 C C . LYS B 1 235 ? -13.241 3.728 17.126 1.00 16.86 234 LYS B C 1
ATOM 8390 O O . LYS B 1 235 ? -13.283 4.700 17.886 1.00 17.16 234 LYS B O 1
ATOM 8409 N N . SER B 1 236 ? -12.631 3.780 15.943 1.00 15.57 235 SER B N 1
ATOM 8410 C CA . SER B 1 236 ? -12.111 5.029 15.436 1.00 15.35 235 SER B CA 1
ATOM 8411 C C . SER B 1 236 ? -13.194 5.915 14.845 1.00 16.56 235 SER B C 1
ATOM 8412 O O . SER B 1 236 ? -12.919 7.073 14.520 1.00 17.60 235 SER B O 1
ATOM 8420 N N . GLY B 1 237 ? -14.428 5.404 14.728 1.00 15.13 236 GLY B N 1
ATOM 8421 C CA . GLY B 1 237 ? -15.536 6.153 14.200 1.00 16.73 236 GLY B CA 1
ATOM 8422 C C . GLY B 1 237 ? -15.698 6.019 12.707 1.00 15.53 236 GLY B C 1
ATOM 8423 O O . GLY B 1 237 ? -16.589 6.662 12.128 1.00 18.64 236 GLY B O 1
ATOM 8427 N N . ARG B 1 238 ? -14.880 5.192 12.060 1.00 15.50 237 ARG B N 1
ATOM 8428 C CA . ARG B 1 238 ? -14.908 5.084 10.609 1.00 15.51 237 ARG B CA 1
ATOM 8429 C C . ARG B 1 238 ? -15.850 3.968 10.191 1.00 14.20 237 ARG B C 1
ATOM 8430 O O . ARG B 1 238 ? -15.882 2.903 10.811 1.00 15.02 237 ARG B O 1
ATOM 8451 N N . PHE B 1 239 ? -16.555 4.201 9.083 1.00 14.46 238 PHE B N 1
ATOM 8452 C CA . PHE B 1 239 ? -17.345 3.185 8.397 1.00 15.61 238 PHE B CA 1
ATOM 8453 C C . PHE B 1 239 ? -16.552 2.795 7.163 1.00 14.14 238 PHE B C 1
ATOM 8454 O O . PHE B 1 239 ? -16.257 3.661 6.333 1.00 16.78 238 PHE B O 1
ATOM 8471 N N . SER B 1 240 ? -16.168 1.525 7.091 1.00 15.15 239 SER B N 1
ATOM 8472 C CA . SER B 1 240 ? -15.335 0.980 6.030 1.00 17.00 239 SER B CA 1
ATOM 8473 C C . SER B 1 240 ? -16.138 -0.033 5.232 1.00 13.83 239 SER B C 1
ATOM 8474 O O . SER B 1 240 ? -16.649 -1.012 5.795 1.00 13.58 239 SER B O 1
ATOM 8482 N N . GLU B 1 241 ? -16.198 0.174 3.907 1.00 14.64 240 GLU B N 1
ATOM 8483 C CA . GLU B 1 241 ? -16.808 -0.773 2.972 1.00 17.61 240 GLU B CA 1
ATOM 8484 C C . GLU B 1 241 ? -15.753 -1.704 2.382 1.00 17.12 240 GLU B C 1
ATOM 8485 O O . GLU B 1 241 ? -14.667 -1.252 1.999 1.00 18.36 240 GLU B O 1
ATOM 8497 N N . PHE B 1 242 ? -16.072 -2.995 2.354 1.00 15.50 241 PHE B N 1
ATOM 8498 C CA . PHE B 1 242 ? -15.237 -4.049 1.790 1.00 16.03 241 PHE B CA 1
ATOM 8499 C C . PHE B 1 242 ? -16.041 -4.873 0.795 1.00 20.50 241 PHE B C 1
ATOM 8500 O O . PHE B 1 242 ? -17.256 -5.032 0.925 1.00 16.89 241 PHE B O 1
ATOM 8517 N N . LYS B 1 243 ? -15.331 -5.442 -0.167 1.00 23.36 242 LYS B N 1
ATOM 8518 C CA . LYS B 1 243 ? -15.954 -6.389 -1.070 1.00 20.69 242 LYS B CA 1
ATOM 8519 C C . LYS B 1 243 ? -16.089 -7.748 -0.375 1.00 21.01 242 LYS B C 1
ATOM 8520 O O . LYS B 1 243 ? -15.522 -7.995 0.695 1.00 22.14 242 LYS B O 1
ATOM 8539 N N . LYS B 1 244 ? -16.860 -8.637 -0.998 1.00 21.77 243 LYS B N 1
ATOM 8540 C CA . LYS B 1 244 ? -17.070 -9.966 -0.456 1.00 20.78 243 LYS B CA 1
ATOM 8541 C C . LYS B 1 244 ? -15.767 -10.703 -0.211 1.00 26.08 243 LYS B C 1
ATOM 8542 O O . LYS B 1 244 ? -15.700 -11.524 0.701 1.00 26.21 243 LYS B O 1
ATOM 8561 N N . ASN B 1 245 ? -14.763 -10.501 -1.063 1.00 28.47 244 ASN B N 1
ATOM 8562 C CA . ASN B 1 245 ? -13.478 -11.176 -0.901 1.00 29.08 244 ASN B CA 1
ATOM 8563 C C . ASN B 1 245 ? -12.552 -10.446 0.060 1.00 31.68 244 ASN B C 1
ATOM 8564 O O . ASN B 1 245 ? -11.404 -10.863 0.247 1.00 33.84 244 ASN B O 1
ATOM 8575 N N . GLY B 1 246 ? -13.023 -9.381 0.685 1.00 26.39 245 GLY B N 1
ATOM 8576 C CA . GLY B 1 246 ? -12.239 -8.690 1.681 1.00 25.70 245 GLY B CA 1
ATOM 8577 C C . GLY B 1 246 ? -11.436 -7.539 1.148 1.00 23.50 245 GLY B C 1
ATOM 8578 O O . GLY B 1 246 ? -10.755 -6.885 1.925 1.00 23.94 245 GLY B O 1
ATOM 8582 N N . GLU B 1 247 ? -11.475 -7.274 -0.161 1.00 23.60 246 GLU B N 1
ATOM 8583 C CA . GLU B 1 247 ? -10.816 -6.088 -0.693 1.00 25.69 246 GLU B CA 1
ATOM 8584 C C . GLU B 1 247 ? -11.491 -4.828 -0.175 1.00 22.35 246 GLU B C 1
ATOM 8585 O O . GLU B 1 247 ? -12.725 -4.721 -0.165 1.00 23.03 246 GLU B O 1
ATOM 8597 N N . PHE B 1 248 ? -10.673 -3.893 0.298 1.00 25.16 247 PHE B N 1
ATOM 8598 C CA . PHE B 1 248 ? -11.162 -2.612 0.785 1.00 20.45 247 PHE B CA 1
ATOM 8599 C C . PHE B 1 248 ? -11.674 -1.754 -0.357 1.00 21.09 247 PHE B C 1
ATOM 8600 O O . PHE B 1 248 ? -11.041 -1.656 -1.410 1.00 23.23 247 PHE B O 1
ATOM 8617 N N . VAL B 1 249 ? -12.826 -1.128 -0.140 1.00 20.38 248 VAL B N 1
ATOM 8618 C CA . VAL B 1 249 ? -13.451 -0.228 -1.100 1.00 17.76 248 VAL B CA 1
ATOM 8619 C C . VAL B 1 249 ? -13.300 1.244 -0.734 1.00 20.20 248 VAL B C 1
ATOM 8620 O O . VAL B 1 249 ? -12.775 2.033 -1.521 1.00 21.63 248 VAL B O 1
ATOM 8633 N N . ALA B 1 250 ? -13.786 1.657 0.438 1.00 17.78 249 ALA B N 1
ATOM 8634 C CA . ALA B 1 250 ? -13.873 3.089 0.713 1.00 16.34 249 ALA B CA 1
ATOM 8635 C C . ALA B 1 250 ? -14.270 3.324 2.158 1.00 16.89 249 ALA B C 1
ATOM 8636 O O . ALA B 1 250 ? -14.925 2.480 2.768 1.00 18.62 249 ALA B O 1
ATOM 8643 N N . ILE B 1 251 ? -13.900 4.499 2.673 1.00 18.24 250 ILE B N 1
ATOM 8644 C CA . ILE B 1 251 ? -14.461 5.027 3.918 1.00 18.70 250 ILE B CA 1
ATOM 8645 C C . ILE B 1 251 ? -15.767 5.732 3.563 1.00 19.62 250 ILE B C 1
ATOM 8646 O O . ILE B 1 251 ? -15.775 6.686 2.783 1.00 21.50 250 ILE B O 1
ATOM 8662 N N . ARG B 1 252 ? -16.871 5.251 4.120 1.00 16.76 251 ARG B N 1
ATOM 8663 C CA . ARG B 1 252 ? -18.192 5.754 3.752 1.00 14.94 251 ARG B CA 1
ATOM 8664 C C . ARG B 1 252 ? -18.722 6.834 4.674 1.00 18.31 251 ARG B C 1
ATOM 8665 O O . ARG B 1 252 ? -19.628 7.570 4.279 1.00 18.52 251 ARG B O 1
ATOM 8686 N N . ALA B 1 253 ? -18.210 6.932 5.896 1.00 16.15 252 ALA B N 1
ATOM 8687 C CA . ALA B 1 253 ? -18.615 7.973 6.822 1.00 16.36 252 ALA B CA 1
ATOM 8688 C C . ALA B 1 253 ? -17.650 7.966 7.995 1.00 14.86 252 ALA B C 1
ATOM 8689 O O . ALA B 1 253 ? -16.954 6.979 8.232 1.00 16.59 252 ALA B O 1
ATOM 8696 N N . ARG B 1 254 ? -17.628 9.077 8.720 1.00 18.05 253 ARG B N 1
ATOM 8697 C CA . ARG B 1 254 ? -16.804 9.201 9.925 1.00 14.62 253 ARG B CA 1
ATOM 8698 C C . ARG B 1 254 ? -17.568 9.897 11.043 1.00 17.30 253 ARG B C 1
ATOM 8699 O O . ARG B 1 254 ? -18.149 10.964 10.822 1.00 17.27 253 ARG B O 1
ATOM 8720 N N . ILE B 1 255 ? -17.490 9.343 12.260 1.00 16.73 254 ILE B N 1
ATOM 8721 C CA . ILE B 1 255 ? -18.022 9.981 13.447 1.00 16.40 254 ILE B CA 1
ATOM 8722 C C . ILE B 1 255 ? -16.941 10.023 14.526 1.00 17.51 254 ILE B C 1
ATOM 8723 O O . ILE B 1 255 ? -15.824 9.532 14.350 1.00 17.81 254 ILE B O 1
ATOM 8739 N N . ASP B 1 256 ? -17.293 10.602 15.671 1.00 18.56 255 ASP B N 1
ATOM 8740 C CA . ASP B 1 256 ? -16.345 10.631 16.780 1.00 15.90 255 ASP B CA 1
ATOM 8741 C C . ASP B 1 256 ? -16.016 9.218 17.280 1.00 20.03 255 ASP B C 1
ATOM 8742 O O . ASP B 1 256 ? -16.876 8.340 17.351 1.00 17.65 255 ASP B O 1
ATOM 8751 N N . ALA B 1 257 ? -14.758 9.019 17.696 1.00 16.07 256 ALA B N 1
ATOM 8752 C CA . ALA B 1 257 ? -14.320 7.742 18.227 1.00 15.98 256 ALA B CA 1
ATOM 8753 C C . ALA B 1 257 ? -15.030 7.345 19.529 1.00 15.99 256 ALA B C 1
ATOM 8754 O O . ALA B 1 257 ? -15.511 8.186 20.298 1.00 16.55 256 ALA B O 1
ATOM 8761 N N . PHE B 1 258 ? -15.120 6.029 19.734 1.00 17.78 257 PHE B N 1
ATOM 8762 C CA . PHE B 1 258 ? -15.514 5.342 20.966 1.00 17.93 257 PHE B CA 1
ATOM 8763 C C . PHE B 1 258 ? -17.012 5.350 21.271 1.00 21.75 257 PHE B C 1
ATOM 8764 O O . PHE B 1 258 ? -17.477 4.502 22.042 1.00 26.52 257 PHE B O 1
ATOM 8781 N N . LEU B 1 259 ? -17.781 6.251 20.667 1.00 14.99 258 LEU B N 1
ATOM 8782 C CA . LEU B 1 259 ? -19.209 6.373 20.984 1.00 17.05 258 LEU B CA 1
ATOM 8783 C C . LEU B 1 259 ? -20.057 5.329 20.264 1.00 15.89 258 LEU B C 1
ATOM 8784 O O . LEU B 1 259 ? -21.068 4.856 20.798 1.00 14.89 258 LEU B O 1
ATOM 8800 N N . GLY B 1 260 ? -19.707 4.992 19.032 1.00 17.82 259 GLY B N 1
ATOM 8801 C CA . GLY B 1 260 ? -20.568 4.121 18.249 1.00 17.77 259 GLY B CA 1
ATOM 8802 C C . GLY B 1 260 ? -20.498 2.657 18.657 1.00 17.27 259 GLY B C 1
ATOM 8803 O O . GLY B 1 260 ? -19.435 2.102 18.964 1.00 16.75 259 GLY B O 1
ATOM 8807 N N . GLU B 1 261 ? -21.673 2.025 18.670 1.00 14.98 260 GLU B N 1
ATOM 8808 C CA . GLU B 1 261 ? -21.750 0.577 18.720 1.00 12.91 260 GLU B CA 1
ATOM 8809 C C . GLU B 1 261 ? -22.406 0.068 17.436 1.00 15.64 260 GLU B C 1
ATOM 8810 O O . GLU B 1 261 ? -22.007 0.498 16.357 1.00 15.18 260 GLU B O 1
ATOM 8822 N N . GLY B 1 262 ? -23.406 -0.820 17.519 1.00 13.74 261 GLY B N 1
ATOM 8823 C CA . GLY B 1 262 ? -24.038 -1.356 16.323 1.00 15.11 261 GLY B CA 1
ATOM 8824 C C . GLY B 1 262 ? -24.802 -0.313 15.531 1.00 10.78 261 GLY B C 1
ATOM 8825 O O . GLY B 1 262 ? -25.085 0.813 15.963 1.00 13.77 261 GLY B O 1
ATOM 8829 N N . PHE B 1 263 ? -25.133 -0.713 14.292 1.00 10.73 262 PHE B N 1
ATOM 8830 C CA . PHE B 1 263 ? -25.835 0.134 13.338 1.00 14.20 262 PHE B CA 1
ATOM 8831 C C . PHE B 1 263 ? -26.581 -0.752 12.348 1.00 13.30 262 PHE B C 1
ATOM 8832 O O . PHE B 1 263 ? -26.346 -1.959 12.260 1.00 14.02 262 PHE B O 1
ATOM 8849 N N . ASP B 1 264 ? -27.521 -0.132 11.640 1.00 14.57 263 ASP B N 1
ATOM 8850 C CA . ASP B 1 264 ? -28.151 -0.719 10.462 1.00 15.27 263 ASP B CA 1
ATOM 8851 C C . ASP B 1 264 ? -28.036 0.262 9.303 1.00 15.15 263 ASP B C 1
ATOM 8852 O O . ASP B 1 264 ? -27.684 1.429 9.481 1.00 15.65 263 ASP B O 1
ATOM 8861 N N . VAL B 1 265 ? -28.334 -0.210 8.089 1.00 13.92 264 VAL B N 1
ATOM 8862 C CA . VAL B 1 265 ? -28.255 0.610 6.877 1.00 16.49 264 VAL B CA 1
ATOM 8863 C C . VAL B 1 265 ? -29.586 0.534 6.159 1.00 15.92 264 VAL B C 1
ATOM 8864 O O . VAL B 1 265 ? -30.158 -0.551 6.047 1.00 18.08 264 VAL B O 1
ATOM 8877 N N . LYS B 1 266 ? -30.092 1.686 5.751 1.00 14.74 265 LYS B N 1
ATOM 8878 C CA . LYS B 1 266 ? -31.259 1.749 4.873 1.00 17.04 265 LYS B CA 1
ATOM 8879 C C . LYS B 1 266 ? -31.103 2.927 3.925 1.00 15.23 265 LYS B C 1
ATOM 8880 O O . LYS B 1 266 ? -30.824 4.047 4.354 1.00 18.29 265 LYS B O 1
ATOM 8899 N N . ASP B 1 267 ? -31.283 2.664 2.624 1.00 16.82 266 ASP B N 1
ATOM 8900 C CA . ASP B 1 267 ? -31.306 3.718 1.613 1.00 19.05 266 ASP B CA 1
ATOM 8901 C C . ASP B 1 267 ? -30.113 4.665 1.735 1.00 14.47 266 ASP B C 1
ATOM 8902 O O . ASP B 1 267 ? -30.241 5.890 1.685 1.00 18.37 266 ASP B O 1
ATOM 8911 N N . GLY B 1 268 ? -28.929 4.080 1.884 1.00 16.20 267 GLY B N 1
ATOM 8912 C CA . GLY B 1 268 ? -27.727 4.878 1.852 1.00 16.30 267 GLY B CA 1
ATOM 8913 C C . GLY B 1 268 ? -27.380 5.600 3.138 1.00 18.09 267 GLY B C 1
ATOM 8914 O O . GLY B 1 268 ? -26.472 6.434 3.132 1.00 18.27 267 GLY B O 1
ATOM 8918 N N . GLU B 1 269 ? -28.107 5.350 4.217 1.00 16.70 268 GLU B N 1
ATOM 8919 C CA . GLU B 1 269 ? -27.842 6.000 5.495 1.00 16.71 268 GLU B CA 1
ATOM 8920 C C . GLU B 1 269 ? -27.665 4.942 6.550 1.00 15.89 268 GLU B C 1
ATOM 8921 O O . GLU B 1 269 ? -28.345 3.920 6.553 1.00 17.72 268 GLU B O 1
ATOM 8933 N N . ALA B 1 270 ? -26.754 5.198 7.470 1.00 16.47 269 ALA B N 1
ATOM 8934 C CA . ALA B 1 270 ? -26.604 4.325 8.620 1.00 16.58 269 ALA B CA 1
ATOM 8935 C C . ALA B 1 270 ? -27.405 4.875 9.787 1.00 14.89 269 ALA B C 1
ATOM 8936 O O . ALA B 1 270 ? -27.414 6.076 10.029 1.00 18.66 269 ALA B O 1
ATOM 8943 N N . LEU B 1 271 ? -28.092 3.976 10.475 1.00 15.27 270 LEU B N 1
ATOM 8944 C CA . LEU B 1 271 ? -28.783 4.274 11.717 1.00 16.27 270 LEU B CA 1
ATOM 8945 C C . LEU B 1 271 ? -27.917 3.716 12.822 1.00 13.07 270 LEU B C 1
ATOM 8946 O O . LEU B 1 271 ? -27.747 2.505 12.903 1.00 13.09 270 LEU B O 1
ATOM 8962 N N . MET B 1 272 ? -27.378 4.595 13.664 1.00 14.55 271 MET B N 1
ATOM 8963 C CA . MET B 1 272 ? -26.320 4.262 14.595 1.00 15.01 271 MET B CA 1
ATOM 8964 C C . MET B 1 272 ? -26.832 4.278 16.028 1.00 14.26 271 MET B C 1
ATOM 8965 O O . MET B 1 272 ? -27.542 5.213 16.425 1.00 14.99 271 MET B O 1
ATOM 8979 N N . ALA B 1 273 ? -26.471 3.247 16.785 1.00 12.76 272 ALA B N 1
ATOM 8980 C CA . ALA B 1 273 ? -26.598 3.257 18.234 1.00 12.98 272 ALA B CA 1
ATOM 8981 C C . ALA B 1 273 ? -25.352 3.891 18.818 1.00 13.80 272 ALA B C 1
ATOM 8982 O O . ALA B 1 273 ? -24.235 3.491 18.485 1.00 14.46 272 ALA B O 1
ATOM 8989 N N . LEU B 1 274 ? -25.547 4.886 19.674 1.00 14.38 273 LEU B N 1
ATOM 8990 C CA . LEU B 1 274 ? -24.436 5.610 20.281 1.00 14.86 273 LEU B CA 1
ATOM 8991 C C . LEU B 1 274 ? -24.580 5.698 21.792 1.00 14.31 273 LEU B C 1
ATOM 8992 O O . LEU B 1 274 ? -25.681 5.878 22.320 1.00 16.69 273 LEU B O 1
ATOM 9008 N N . THR B 1 275 ? -23.454 5.605 22.495 1.00 14.56 274 THR B N 1
ATOM 9009 C CA . THR B 1 275 ? -23.479 5.694 23.958 1.00 14.24 274 THR B CA 1
ATOM 9010 C C . THR B 1 275 ? -22.088 6.066 24.438 1.00 17.30 274 THR B C 1
ATOM 9011 O O . THR B 1 275 ? -21.098 5.552 23.929 1.00 19.11 274 THR B O 1
ATOM 9022 N N . GLY B 1 276 ? -22.020 6.952 25.418 1.00 17.60 275 GLY B N 1
ATOM 9023 C CA . GLY B 1 276 ? -20.736 7.309 25.983 1.00 20.67 275 GLY B CA 1
ATOM 9024 C C . GLY B 1 276 ? -20.738 8.719 26.533 1.00 18.72 275 GLY B C 1
ATOM 9025 O O . GLY B 1 276 ? -21.763 9.384 26.597 1.00 19.23 275 GLY B O 1
ATOM 9029 N N . MET B 1 277 ? -19.539 9.163 26.919 1.00 20.59 276 MET B N 1
ATOM 9030 C CA . MET B 1 277 ? -19.388 10.372 27.708 1.00 24.34 276 MET B CA 1
ATOM 9031 C C . MET B 1 277 ? -19.465 11.607 26.833 1.00 21.25 276 MET B C 1
ATOM 9032 O O . MET B 1 277 ? -18.787 11.706 25.805 1.00 26.59 276 MET B O 1
ATOM 9046 N N . VAL B 1 278 ? -20.353 12.518 27.218 1.00 19.80 277 VAL B N 1
ATOM 9047 C CA . VAL B 1 278 ? -20.518 13.824 26.606 1.00 20.24 277 VAL B CA 1
ATOM 9048 C C . VAL B 1 278 ? -20.732 14.818 27.741 1.00 22.40 277 VAL B C 1
ATOM 9049 O O . VAL B 1 278 ? -20.870 14.441 28.901 1.00 25.76 277 VAL B O 1
ATOM 9062 N N . LYS B 1 279 ? -20.742 16.095 27.401 1.00 24.97 278 LYS B N 1
ATOM 9063 C CA . LYS B 1 279 ? -21.061 17.132 28.372 1.00 27.98 278 LYS B CA 1
ATOM 9064 C C . LYS B 1 279 ? -22.464 17.660 28.103 1.00 26.24 278 LYS B C 1
ATOM 9065 O O . LYS B 1 279 ? -22.818 17.943 26.955 1.00 25.76 278 LYS B O 1
ATOM 9084 N N . ASP B 1 280 ? -23.271 17.758 29.150 1.00 27.47 279 ASP B N 1
ATOM 9085 C CA . ASP B 1 280 ? -24.654 18.206 28.997 1.00 31.79 279 ASP B CA 1
ATOM 9086 C C . ASP B 1 280 ? -24.690 19.733 28.934 1.00 32.01 279 ASP B C 1
ATOM 9087 O O . ASP B 1 280 ? -23.656 20.405 29.018 1.00 30.28 279 ASP B O 1
ATOM 9096 N N . PRO B 1 281 ? -25.870 20.322 28.724 1.00 31.14 280 PRO B N 1
ATOM 9097 C CA . PRO B 1 281 ? -25.939 21.783 28.529 1.00 34.40 280 PRO B CA 1
ATOM 9098 C C . PRO B 1 281 ? -25.468 22.599 29.722 1.00 35.32 280 PRO B C 1
ATOM 9099 O O . PRO B 1 281 ? -25.165 23.787 29.556 1.00 39.40 280 PRO B O 1
ATOM 9110 N N . ASN B 1 282 ? -25.387 22.017 30.912 1.00 34.95 281 ASN B N 1
ATOM 9111 C CA . ASN B 1 282 ? -24.821 22.704 32.058 1.00 32.82 281 ASN B CA 1
ATOM 9112 C C . ASN B 1 282 ? -23.360 22.347 32.245 1.00 32.46 281 ASN B C 1
ATOM 9113 O O . ASN B 1 282 ? -22.830 22.474 33.351 1.00 38.01 281 ASN B O 1
ATOM 9124 N N . GLU B 1 283 ? -22.718 21.857 31.185 1.00 33.90 282 GLU B N 1
ATOM 9125 C CA . GLU B 1 283 ? -21.299 21.512 31.177 1.00 38.34 282 GLU B CA 1
ATOM 9126 C C . GLU B 1 283 ? -20.968 20.358 32.113 1.00 31.84 282 GLU B C 1
ATOM 9127 O O . GLU B 1 283 ? -19.801 20.146 32.446 1.00 38.71 282 GLU B O 1
ATOM 9139 N N . GLN B 1 284 ? -21.968 19.587 32.512 1.00 30.87 283 GLN B N 1
ATOM 9140 C CA . GLN B 1 284 ? -21.771 18.431 33.368 1.00 32.84 283 GLN B CA 1
ATOM 9141 C C . GLN B 1 284 ? -21.442 17.196 32.537 1.00 30.67 283 GLN B C 1
ATOM 9142 O O . GLN B 1 284 ? -22.003 16.986 31.459 1.00 29.17 283 GLN B O 1
ATOM 9156 N N . LEU B 1 285 ? -20.548 16.375 33.063 1.00 32.07 284 LEU B N 1
ATOM 9157 C CA . LEU B 1 285 ? -20.146 15.136 32.413 1.00 32.04 284 LEU B CA 1
ATOM 9158 C C . LEU B 1 285 ? -21.218 14.066 32.613 1.00 32.34 284 LEU B C 1
ATOM 9159 O O . LEU B 1 285 ? -21.527 13.705 33.745 1.00 30.75 284 LEU B O 1
ATOM 9175 N N . ILE B 1 286 ? -21.739 13.503 31.522 1.00 26.69 285 ILE B N 1
ATOM 9176 C CA . ILE B 1 286 ? -22.774 12.479 31.610 1.00 25.69 285 ILE B CA 1
ATOM 9177 C C . ILE B 1 286 ? -22.509 11.413 30.565 1.00 24.37 285 ILE B C 1
ATOM 9178 O O . ILE B 1 286 ? -21.853 11.655 29.549 1.00 27.92 285 ILE B O 1
ATOM 9194 N N . CYS B 1 287 ? -23.088 10.245 30.800 1.00 23.18 286 CYS B N 1
ATOM 9195 C CA . CYS B 1 287 ? -23.012 9.133 29.860 1.00 22.45 286 CYS B CA 1
ATOM 9196 C C . CYS B 1 287 ? -24.354 9.049 29.129 1.00 22.07 286 CYS B C 1
ATOM 9197 O O . CYS B 1 287 ? -25.357 8.634 29.710 1.00 25.13 286 CYS B O 1
ATOM 9205 N N . ASP B 1 288 ? -24.381 9.443 27.864 1.00 20.70 287 ASP B N 1
ATOM 9206 C CA . ASP B 1 288 ? -25.643 9.593 27.151 1.00 18.61 287 ASP B CA 1
ATOM 9207 C C . ASP B 1 288 ? -25.857 8.430 26.193 1.00 17.21 287 ASP B C 1
ATOM 9208 O O . ASP B 1 288 ? -24.923 7.729 25.822 1.00 18.03 287 ASP B O 1
ATOM 9217 N N . ASP B 1 289 ? -27.111 8.251 25.802 1.00 16.29 288 ASP B N 1
ATOM 9218 C CA . ASP B 1 289 ? -27.553 7.155 24.946 1.00 16.37 288 ASP B CA 1
ATOM 9219 C C . ASP B 1 289 ? -28.443 7.719 23.844 1.00 15.58 288 ASP B C 1
ATOM 9220 O O . ASP B 1 289 ? -29.450 8.377 24.144 1.00 15.48 288 ASP B O 1
ATOM 9229 N N . TRP B 1 290 ? -28.151 7.417 22.580 1.00 15.67 289 TRP B N 1
ATOM 9230 C CA . TRP B 1 290 ? -29.015 7.981 21.557 1.00 14.66 289 TRP B CA 1
ATOM 9231 C C . TRP B 1 290 ? -28.846 7.240 20.236 1.00 14.48 289 TRP B C 1
ATOM 9232 O O . TRP B 1 290 ? -27.920 6.449 20.072 1.00 15.16 289 TRP B O 1
ATOM 9253 N N . LEU B 1 291 ? -29.805 7.456 19.336 1.00 15.66 290 LEU B N 1
ATOM 9254 C CA . LEU B 1 291 ? -29.712 7.076 17.928 1.00 15.01 290 LEU B CA 1
ATOM 9255 C C . LEU B 1 291 ? -29.475 8.301 17.055 1.00 15.76 290 LEU B C 1
ATOM 9256 O O . LEU B 1 291 ? -29.971 9.391 17.336 1.00 16.11 290 LEU B O 1
ATOM 9272 N N . GLU B 1 292 ? -28.743 8.098 15.965 1.00 14.74 291 GLU B N 1
ATOM 9273 C CA . GLU B 1 292 ? -28.431 9.154 15.017 1.00 17.01 291 GLU B CA 1
ATOM 9274 C C . GLU B 1 292 ? -28.172 8.499 13.673 1.00 14.99 291 GLU B C 1
ATOM 9275 O O . GLU B 1 292 ? -27.680 7.367 13.614 1.00 17.20 291 GLU B O 1
ATOM 9287 N N . THR B 1 293 ? -28.570 9.175 12.603 1.00 16.71 292 THR B N 1
ATOM 9288 C CA . THR B 1 293 ? -28.325 8.683 11.260 1.00 16.09 292 THR B CA 1
ATOM 9289 C C . THR B 1 293 ? -27.206 9.490 10.619 1.00 16.05 292 THR B C 1
ATOM 9290 O O . THR B 1 293 ? -27.000 10.660 10.952 1.00 19.28 292 THR B O 1
ATOM 9301 N N . ILE B 1 294 ? -26.516 8.875 9.658 1.00 19.13 293 ILE B N 1
ATOM 9302 C CA . ILE B 1 294 ? -25.486 9.559 8.878 1.00 16.22 293 ILE B CA 1
ATOM 9303 C C . ILE B 1 294 ? -25.560 9.037 7.453 1.00 14.97 293 ILE B C 1
ATOM 9304 O O . ILE B 1 294 ? -25.802 7.851 7.238 1.00 17.45 293 ILE B O 1
ATOM 9320 N N . LYS B 1 295 ? -25.393 9.922 6.485 1.00 19.49 294 LYS B N 1
ATOM 9321 C CA . LYS B 1 295 ? -25.387 9.486 5.095 1.00 20.28 294 LYS B CA 1
ATOM 9322 C C . LYS B 1 295 ? -24.037 8.842 4.778 1.00 17.64 294 LYS B C 1
ATOM 9323 O O . LYS B 1 295 ? -22.983 9.326 5.209 1.00 20.92 294 LYS B O 1
ATOM 9342 N N . LEU B 1 296 ? -24.081 7.707 4.089 1.00 15.17 295 LEU B N 1
ATOM 9343 C CA . LEU B 1 296 ? -22.865 6.999 3.717 1.00 15.79 295 LEU B CA 1
ATOM 9344 C C . LEU B 1 296 ? -22.270 7.557 2.423 1.00 20.55 295 LEU B C 1
ATOM 9345 O O . LEU B 1 296 ? -21.916 6.798 1.525 1.00 23.87 295 LEU B O 1
ATOM 9361 N N . ASP B 1 297 ? -22.073 8.872 2.364 1.00 20.87 296 ASP B N 1
ATOM 9362 C CA . ASP B 1 297 ? -21.524 9.531 1.185 1.00 22.21 296 ASP B CA 1
ATOM 9363 C C . ASP B 1 297 ? -20.149 10.140 1.448 1.00 25.91 296 ASP B C 1
ATOM 9364 O O . ASP B 1 297 ? -19.730 11.062 0.732 1.00 26.26 296 ASP B O 1
ATOM 9373 N N . GLY B 1 298 ? -19.433 9.636 2.451 1.00 23.17 297 GLY B N 1
ATOM 9374 C CA . GLY B 1 298 ? -18.207 10.255 2.898 1.00 25.63 297 GLY B CA 1
ATOM 9375 C C . GLY B 1 298 ? -18.404 11.299 3.969 1.00 23.90 297 GLY B C 1
ATOM 9376 O O . GLY B 1 298 ? -17.427 11.911 4.394 1.00 32.53 297 GLY B O 1
ATOM 9380 N N . SER B 1 299 ? -19.640 11.526 4.398 1.00 27.55 298 SER B N 1
ATOM 9381 C CA . SER B 1 299 ? -19.943 12.532 5.403 1.00 26.52 298 SER B CA 1
ATOM 9382 C C . SER B 1 299 ? -19.169 12.277 6.695 1.00 26.07 298 SER B C 1
ATOM 9383 O O . SER B 1 299 ? -18.882 11.138 7.071 1.00 22.67 298 SER B O 1
ATOM 9386 N N . SER B 1 300 ? -18.861 13.363 7.380 1.00 31.93 299 SER B N 1
ATOM 9387 C CA . SER B 1 300 ? -18.237 13.304 8.683 1.00 25.34 299 SER B CA 1
ATOM 9388 C C . SER B 1 300 ? -18.981 14.230 9.627 1.00 33.58 299 SER B C 1
ATOM 9389 O O . SER B 1 300 ? -19.562 15.234 9.205 1.00 31.81 299 SER B O 1
ATOM 9397 N N . TRP B 1 301 ? -18.964 13.881 10.912 1.00 34.35 300 TRP B N 1
ATOM 9398 C CA . TRP B 1 301 ? -19.427 14.808 11.945 1.00 38.97 300 TRP B CA 1
ATOM 9399 C C . TRP B 1 301 ? -18.597 16.079 11.915 1.00 49.09 300 TRP B C 1
ATOM 9400 O O . TRP B 1 301 ? -17.377 16.039 12.109 1.00 49.79 300 TRP B O 1
ATOM 9421 N N . LYS B 1 302 ? -19.265 17.207 11.702 1.00 59.32 301 LYS B N 1
ATOM 9422 C CA . LYS B 1 302 ? -18.569 18.459 11.440 1.00 69.98 301 LYS B CA 1
ATOM 9423 C C . LYS B 1 302 ? -19.486 19.455 10.739 1.00 82.66 301 LYS B C 1
ATOM 9424 O O . LYS B 1 302 ? -19.657 19.396 9.517 1.00 86.34 301 LYS B O 1
#

Foldseek 3Di:
DAADPPVFFPWFCVVVQQAAWFAWDQEPVRWIWTAHLQFIWTAGNPPRHTQDTPGDDSVQWDPDWDWDHAHQKIWIWTGGVVQQKIWIFIAGPNGHTPDIDIDRGDWQEWEAANQFKIWTWGDADVPAFKTFIWIDGPVDGDDIHTLDIDDPQKYWHYKYDLHPFKMKTKMWGPVHDQPIKIKIWMAGRVRSDTDDIAEIDDDDQLHARAWQYWAHDPSWIWTAHQQQWIWTAHNRSHTDDGQEGEHGPFWHYWYDDPQKIWTWGWQWHAYPVRDTDITTGIGMDGRRHYYPVVVVD/DADDAQVPHFAEDPPVFFPWFCVVVQQAAWFAKDQEPVRWIWTAHLQFIWTAGNPPRHTQDTDGDDSVQWDPAWDWDHQHQKIWIWTDRQVVQKIWIFIAGPNGHTPDIDIDRGDWQEWEAANQAKIWTWGDADVPFQKTFIWIDGPVCPPDIHTLDIDDRQKYWHYKYDLHPQKMKTKMWGPPDDQPTKIWIWMAGNVNSDTDDIAAIDDDPQLHARAWQYWAHDPSWIWTAHQCQWIWTAHVVSHTDDTQEGEHGPFWHYWDDDPQKIWTWGWQWHAYPVRHIDITTGIGMDGRRHYYDD

Secondary structure (DSSP, 8-state):
--B--TTT-SEE-GGGT--SEEEEEE-TTS-EEEEETTEEEEE-TTT--EEEEEE--GGGBPS---EEEETTEEEEEEEETTTTEEEEEEEETT--EEEEEEEES-EEEEEE-TT-EEEEEEPPPTT----EEEEEETTS--S-EEEEEPPTTEEEEEEEEEETTEEEEEEEESS--TT--EEEEEEETTTTEEEEEE--BSSSTT-BS-EEEEEEETTEEEEEETTSEEEEE-TT--EEEEEEE--TT-EEEEEEETTEEEEEEEEEEE-TTS-EEEEEEEEEEETTTEEHHHHH-/--PPP-TT--PBP-TTT-SEE-GGGT--SEEEEEE-TTS-EEEEETTEEEEE-TTT--EEEEEE--GGGBPS---EEEETTEEEEEEEEGGGTEEEEEEEETT--EEEEEEEES-EEEEEE-TT-EEEEEEPPPTT-S--EEEEEETTS-SS-EEEEEPPTTEEEEEEEEEETTEEEEEEEESS--TT--EEEEEEETTTTEEEEEE--BSSSTT-BS-EEEEEEETTEEEEEETTSEEEEE-TTS-EEEEEEE--TTTEEEEEEETTEEEEEEEEEEE-TTS-EEEEEEEEEEETTTEE--

Nearest PDB structures (foldseek):
  4h5j-assembly1_A  TM=7.029E-01  e=1.138E-07  Saccharomyces cerevisiae
  6wnx-assembly3_G  TM=6.806E-01  e=8.144E-07  Homo sapiens
  6wnx-assembly2_D  TM=6.451E-01  e=8.555E-07  Homo sapiens
  8hmd-assembly1_B  TM=4.499E-01  e=8.555E-07  Tetrahymena thermophila
  6rte-assembly1_A  TM=4.722E-01  e=6.124E-06  Pseudomonas aeruginosa

Sequence (599 aa):
MGSQRFDEMLLHLEPRGARVPYNVVYDQDNNIWVASKGGLYKFNGKTLRTLHEDKKFFKKMAPFPQVISYKDRIIYTSAEFSDRTTILRVISLDGDVVHESFIEGLLNSMTITDSGDMYIVKQAEPGHRNNFIMTTHLDTPIGWDVVAESKPGEAFSRICALDDKTLVASINDFPMNMFSKQRLVFYDLETNTETGSTSKAGKEPGEIFFPRFIKKYGDGFILNDKSGRFSEFKKNGEFVAIRARIDAFLGEGFDVKDGEALMALTGMVKDPNEQLICDDWLETIKLDGSSWKADREGSLVPRGSAMGSQRFDEMLLHLEPRGARVPYNVVYDQDNNIWVASKGGLYKFNGKTLRTLHEDKKFFKKMAPFPQVISYKDRIIYTSAEFSDRTTILRVISLDGDVVHESFIEGLLNSMTITDSGDMYIVKQAEPGHRNNFIMTTHLDTPIGWDVVAESKPGEAFSRICALDDKTLVASINDFPMNMFSKQRLVFYDLETNTETGSTSKAGKEPGEIFFPRFIKKYGDGFILNDKSGRFSEFKKNGEFVAIRARIDAFLGEGFDVKDGEALMALTGMVKDPNEQLICDDWLETIKLDGSSWK

Solvent-accessible surface area: 25555 Å² total; per-residue (Å²): 134,21,73,24,23,104,142,90,28,69,9,44,0,64,90,79,19,0,54,26,0,25,10,2,16,45,4,113,82,69,22,3,0,0,2,5,46,0,6,4,0,14,0,32,30,192,82,26,172,51,90,49,74,30,115,60,124,48,149,103,14,4,35,42,10,7,6,23,38,21,134,74,74,0,0,11,4,16,9,78,111,68,41,44,14,4,30,0,38,5,1,29,19,121,14,92,52,71,12,13,11,72,10,100,1,4,7,21,6,7,15,26,2,105,55,0,44,0,12,0,0,32,48,13,51,90,87,57,129,27,2,48,0,20,24,17,56,18,86,10,5,29,41,46,64,45,13,13,78,6,118,92,16,19,10,3,13,18,5,7,8,3,46,65,105,23,0,0,0,0,8,6,31,65,110,96,83,135,179,6,141,11,49,0,0,7,21,44,23,121,78,63,61,92,93,28,52,39,38,127,36,18,103,113,88,14,33,0,24,11,5,22,41,6,60,78,73,60,115,8,0,0,0,4,3,60,6,3,3,0,0,22,3,101,83,100,3,90,58,65,32,53,44,1,98,6,35,43,137,14,8,21,1,1,9,27,75,134,41,58,0,1,2,0,0,13,13,90,2,62,22,107,109,113,111,104,52,54,2,0,0,0,6,54,10,117,4,107,48,34,20,4,144,60,96,137,179,123,75,40,132,104,118,54,77,59,60,9,65,23,39,104,145,87,30,66,9,40,0,66,87,54,21,0,53,28,0,25,10,2,15,36,5,116,86,71,26,2,0,0,2,4,18,1,5,4,0,16,0,36,31,192,84,20,159,48,91,49,73,31,113,68,175,57,133,92,9,5,29,39,9,7,6,25,40,28,140,67,78,0,0,12,5,14,8,85,15,65,92,80,49,3,48,0,66,7,1,18,20,118,15,94,73,84,38,74,5,118,12,154,6,11,7,18,6,8,16,23,2,104,56,0,45,1,11,0,0,24,53,14,68,33,32,103,65,20,2,57,0,27,20,13,57,38,116,79,22,120,48,42,93,84,14,14,105,8,133,116,30,23,7,5,17,17,5,5,8,3,49,69,119,25,0,0,0,1,9,12,30,30,37,60,17,46,134,3,143,10,56,0,0,14,17,41,20,123,82,56,69,90,88,30,65,41,33,128,35,17,115,112,85,14,35,0,21,4,4,19,42,6,58,80,61,64,117,8,0,0,0,5,4,35,21,3,6,0,0,30,2,104,69,96,2,93,67,68,34,31,43,0,48,4,20,34,114,19,7,21,1,2,8,27,68,133,20,72,0,0,2,0,0,13,14,72,3,53,25,100,120,124,112,54,54,52,2,0,1,0,6,50,14,81,1,96,45,40,40,23,218

Organism: Caenorhabditis elegans (NCBI:txid6239)

B-factor: mean 29.6, std 11.23, range [10.73, 99.88]

Radius of gyration: 26.5 Å; Cα contacts (8 Å, |Δi|>4): 1669; chains: 2; bounding box: 75×50×71 Å